Protein AF-V8CB31-F1 (afdb_monomer_lite)

pLDDT: mean 90.07, std 14.01, range [31.39, 98.81]

Radius of gyration: 43.77 Å; chains: 1; bounding box: 128×61×122 Å

InterPro domains:
  IPR011990 Tetratricopeptide-like helical domain superfamily [G3DSA:1.25.40.10] (58-153)
  IPR011990 Tetratricopeptide-like helical domain superfamily [SSF48452] (71-135)
  IPR019734 Tetratricopeptide repeat [PS50005] (73-106)

Organism: NCBI:txid1073376

Sequence (398 aa):
MYCEKCGHEMKNGRCPNCGFPVGEPQWEEQKSKKKSGKKIGIIILSVVIVLIFAAAILAAIFWLKKENTQKKFDTHIEKGQKYLEEMDYEKAADNYLAAIDIDPKAEDPYMKLADLYLEIDQPENAAIVLKKGVKNTGSRAMKNRYDLYTYVDQNLIPEEGQCEEGEYECDYYEGTGYWASVSLESNHSQKGVMNWKIMDFDGDGEEELLVIYLNNKEEQDGGPYQNGIYLRMYESEKNEIVLKDEYKALYPVIGAGDEEDDGIFLKKHGGNIYLCGSSYAIADIYADGATISSFILTYEEGAFVQQAGTEEPISGSEFYWYSGYWDMAMMMDELDMTEDAAQVRRDHMPRFQSWDEADEMLVRITGENKGYKELLYEETGEIKYLGHVEVLVQLSGF

Foldseek 3Di:
DADPPPRHDDDAAADPPPRHGDDDDPPDPPPPPPPDPVVVVVVVVVVVVVVVVVVVVVVVVVVVVVVVLVVLLVVLCVQLVVCVVVVVLVSNLVSLVVSCVSPVQDLVSLCSNLVSCVVVVNLVSSLVSLVSSCVRHVDPLSLLSNCQSCVCVPPFCVVKNEFDFDKDWWAWDQDDDPRRFIFIHAGLPDWTFHFKDWQDQAPPPHIKIWTWTKDQAPDDDVDGGAIWIKIWIWHQDPSDTDTLEIDGAEPGDRTHAQKKWWFWFWFAAPNHIWIWIKIWHAHDQRDAKIKMWIFIWGQHPSYTDTQATDPDIDMDNAAPVPPRLQSLLVVCVRSVVNVQSVVCVVRVGSHGPCPDDGPGTAKIKIKHFDQADNVVCVVPVDSVNRGIMMMGIDGGDD

Secondary structure (DSSP, 8-state):
-B-TTT--B-SSSS-TTT------------------THHHHHHHHHHHHHHHHHHHHHHHHHHHHHHHHHHHHHHHHHHHHHHHHTT-HHHHHHHHHHHHHH-TT-SHHHHHHHHHHHHTT-HHHHHHHHHHHHHHH--HHHHHHHHHHHHIIIIIHHHH-BPPPEEEEEEEEE--GGG-SEEEPP--S--EEEEEEEE-SSSSSSPEEEEEEEEEEE--TTS--EEEEEEEEEEEETTEEEEEEEEEEEEEESSSSSEEEEEEEEEEETTEEEEEEEEEEEE-SSSSEEEEEEEEEEEETTEEEEEEE-SS-EEES--TT-TTHHHHHHHHHHTT-HHHHHHHHHH------S-SPPSEEEEEEEEEEES--HHHHHHH--GGGT-EEEEEEEE---

Structure (mmCIF, N/CA/C/O backbone):
data_AF-V8CB31-F1
#
_entry.id   AF-V8CB31-F1
#
loop_
_atom_site.group_PDB
_atom_site.id
_atom_site.type_symbol
_atom_site.label_atom_id
_atom_site.label_alt_id
_atom_site.label_comp_id
_atom_site.label_asym_id
_atom_site.label_entity_id
_atom_site.label_seq_id
_atom_site.pdbx_PDB_ins_code
_atom_site.Cartn_x
_atom_site.Cartn_y
_atom_site.Cartn_z
_atom_site.occupancy
_atom_site.B_iso_or_equiv
_atom_site.auth_seq_id
_atom_site.auth_comp_id
_atom_site.auth_asym_id
_atom_site.auth_atom_id
_atom_site.pdbx_PDB_model_num
ATOM 1 N N . MET A 1 1 ? -90.050 41.804 71.342 1.00 66.75 1 MET A N 1
ATOM 2 C CA . MET A 1 1 ? -89.573 40.489 70.844 1.00 66.75 1 MET A CA 1
ATOM 3 C C . MET A 1 1 ? -90.725 39.500 70.923 1.00 66.75 1 MET A C 1
ATOM 5 O O . MET A 1 1 ? -91.431 39.547 71.912 1.00 66.75 1 MET A O 1
ATOM 9 N N . TYR A 1 2 ? -90.974 38.652 69.928 1.00 73.88 2 TYR A N 1
ATOM 10 C CA . TYR A 1 2 ? -92.102 37.704 69.964 1.00 73.88 2 TYR A CA 1
ATOM 11 C C . TYR A 1 2 ? -91.628 36.313 70.414 1.00 73.88 2 TYR A C 1
ATOM 13 O O . TYR A 1 2 ? -90.500 35.926 70.123 1.00 73.88 2 TYR A O 1
ATOM 21 N N . CYS A 1 3 ? -92.451 35.572 71.160 1.00 72.62 3 CYS A N 1
ATOM 22 C CA . CYS A 1 3 ? -92.122 34.220 71.617 1.00 72.62 3 CYS A CA 1
ATOM 23 C C . CYS A 1 3 ? -92.100 33.240 70.435 1.00 72.62 3 CYS A C 1
ATOM 25 O O . CYS A 1 3 ? -93.135 33.021 69.811 1.00 72.62 3 CYS A O 1
ATOM 27 N N . GLU A 1 4 ? -90.965 32.589 70.177 1.00 72.56 4 GLU A N 1
ATOM 28 C CA . GLU A 1 4 ? -90.800 31.656 69.046 1.00 72.56 4 GLU A CA 1
ATOM 29 C C . GLU A 1 4 ? -91.752 30.453 69.084 1.00 72.56 4 GLU A C 1
ATOM 31 O O . GLU A 1 4 ? -92.064 29.872 68.050 1.00 72.56 4 GLU A O 1
ATOM 36 N N . LYS A 1 5 ? -92.255 30.083 70.266 1.00 74.69 5 LYS A N 1
ATOM 37 C CA . LYS A 1 5 ? -93.136 28.921 70.417 1.00 74.69 5 LYS A CA 1
ATOM 38 C C . LYS A 1 5 ? -94.614 29.227 70.163 1.00 74.69 5 LYS A C 1
ATOM 40 O O . LYS A 1 5 ? -95.342 28.343 69.725 1.00 74.69 5 LYS A O 1
ATOM 45 N N . CYS A 1 6 ? -95.090 30.430 70.486 1.00 78.00 6 CYS A N 1
ATOM 46 C CA . CYS A 1 6 ? -96.527 30.744 70.429 1.00 78.00 6 CYS A CA 1
ATOM 47 C C . CYS A 1 6 ? -96.872 32.109 69.821 1.00 78.00 6 CYS A C 1
ATOM 49 O O . CYS A 1 6 ? -98.042 32.478 69.793 1.00 78.00 6 CYS A O 1
ATOM 51 N N . GLY A 1 7 ? -95.881 32.870 69.355 1.00 75.00 7 GLY A N 1
ATOM 52 C CA . GLY A 1 7 ? -96.079 34.136 68.647 1.00 75.00 7 GLY A CA 1
ATOM 53 C C . GLY A 1 7 ? -96.530 35.312 69.516 1.00 75.00 7 GLY A C 1
ATOM 54 O O . GLY A 1 7 ? -96.879 36.353 68.976 1.00 75.00 7 GLY A O 1
ATOM 55 N N . HIS A 1 8 ? -96.537 35.188 70.846 1.00 78.38 8 HIS A N 1
ATOM 56 C CA . HIS A 1 8 ? -96.961 36.274 71.737 1.00 78.38 8 HIS A CA 1
ATOM 57 C C . HIS A 1 8 ? -95.875 37.350 71.890 1.00 78.38 8 HIS A C 1
ATOM 59 O O . HIS A 1 8 ? -94.700 37.016 72.054 1.00 78.38 8 HIS A O 1
ATOM 65 N N . GLU A 1 9 ? -96.248 38.631 71.871 1.00 77.81 9 GLU A N 1
ATOM 66 C CA . GLU A 1 9 ? -95.295 39.736 72.013 1.00 77.81 9 GLU A CA 1
ATOM 67 C C . GLU A 1 9 ? -94.781 39.857 73.456 1.00 77.81 9 GLU A C 1
ATOM 69 O O . GLU A 1 9 ? -95.541 39.818 74.420 1.00 77.81 9 GLU A O 1
ATOM 74 N N . MET A 1 10 ? -93.467 39.996 73.613 1.00 68.69 10 MET A N 1
ATOM 75 C CA . MET A 1 10 ? -92.763 40.030 74.894 1.00 68.69 10 MET A CA 1
ATOM 76 C C . MET A 1 10 ? -91.820 41.232 74.993 1.00 68.69 10 MET A C 1
ATOM 78 O O . MET A 1 10 ? -91.209 41.661 74.005 1.00 68.69 10 MET A O 1
ATOM 82 N N . LYS A 1 11 ? -91.672 41.738 76.224 1.00 66.12 11 LYS A N 1
ATOM 83 C CA . LYS A 1 11 ? -90.848 42.908 76.579 1.00 66.12 11 LYS A CA 1
ATOM 84 C C . LYS A 1 11 ? -89.627 42.577 77.467 1.00 66.12 11 LYS A C 1
ATOM 86 O O . LYS A 1 11 ? -89.061 43.498 78.036 1.00 66.12 11 LYS A O 1
ATOM 91 N N . ASN A 1 12 ? -89.212 41.299 77.507 1.00 62.91 12 ASN A N 1
ATOM 92 C CA . ASN A 1 12 ? -88.067 40.670 78.216 1.00 62.91 12 ASN A CA 1
ATOM 93 C C . ASN A 1 12 ? -88.474 39.793 79.420 1.00 62.91 12 ASN A C 1
ATOM 95 O O . ASN A 1 12 ? -89.362 40.150 80.189 1.00 62.91 12 ASN A O 1
ATOM 99 N N . GLY A 1 13 ? -87.820 38.631 79.567 1.00 72.38 13 GLY A N 1
ATOM 100 C CA . GLY A 1 13 ? -88.121 37.600 80.574 1.00 72.38 13 GLY A CA 1
ATOM 101 C C . GLY A 1 13 ? -88.860 36.367 80.020 1.00 72.38 13 GLY A C 1
ATOM 102 O O . GLY A 1 13 ? -89.006 36.207 78.809 1.00 72.38 13 GLY A O 1
ATOM 103 N N . ARG A 1 14 ? -89.313 35.467 80.911 1.00 72.75 14 ARG A N 1
ATOM 104 C CA . ARG A 1 14 ? -90.116 34.273 80.558 1.00 72.75 14 ARG A CA 1
ATOM 105 C C . ARG A 1 14 ? -91.436 34.667 79.896 1.00 72.75 14 ARG A C 1
ATOM 107 O O . ARG A 1 14 ? -92.111 35.569 80.381 1.00 72.75 14 ARG A O 1
ATOM 114 N N . CYS A 1 15 ? -91.848 33.931 78.862 1.00 73.88 15 CYS A N 1
ATOM 115 C CA . CYS A 1 15 ? -93.146 34.129 78.225 1.00 73.88 15 CYS A CA 1
ATOM 116 C C . CYS A 1 15 ? -94.287 33.923 79.231 1.00 73.88 15 CYS A C 1
ATOM 118 O O . CYS A 1 15 ? -94.441 32.801 79.715 1.00 73.88 15 CYS A O 1
ATOM 120 N N . PRO A 1 16 ? -95.119 34.941 79.525 1.00 70.62 16 PRO A N 1
ATOM 121 C CA . PRO A 1 16 ? -96.182 34.819 80.522 1.00 70.62 16 PRO A CA 1
ATOM 122 C C . PRO A 1 16 ? -97.301 33.865 80.085 1.00 70.62 16 PRO A C 1
ATOM 124 O O . PRO A 1 16 ? -97.995 33.320 80.932 1.00 70.62 16 PRO A O 1
ATOM 127 N N . ASN A 1 17 ? -97.458 33.625 78.779 1.00 75.81 17 ASN A N 1
ATOM 128 C CA . ASN A 1 17 ? -98.519 32.760 78.267 1.00 75.81 17 ASN A CA 1
ATOM 129 C C . ASN A 1 17 ? -98.136 31.267 78.262 1.00 75.81 17 ASN A C 1
ATOM 131 O O . ASN A 1 17 ? -98.957 30.414 78.571 1.00 75.81 17 ASN A O 1
ATOM 135 N N . CYS A 1 18 ? -96.889 30.925 77.912 1.00 76.50 18 CYS A N 1
ATOM 136 C CA . CYS A 1 18 ? -96.461 29.521 77.783 1.00 76.50 18 CYS A CA 1
ATOM 137 C C . CYS A 1 18 ? -95.273 29.125 78.673 1.00 76.50 18 CYS A C 1
ATOM 139 O O . CYS A 1 18 ? -94.804 27.989 78.613 1.00 76.50 18 CYS A O 1
ATOM 141 N N . GLY A 1 19 ? -94.760 30.054 79.480 1.00 67.50 19 GLY A N 1
ATOM 142 C CA . GLY A 1 19 ? -93.671 29.822 80.427 1.00 67.50 19 GLY A CA 1
ATOM 143 C C . GLY A 1 19 ? -92.280 29.668 79.807 1.00 67.50 19 GLY A C 1
ATOM 144 O O . GLY A 1 19 ? -91.350 29.333 80.539 1.00 67.50 19 GLY A O 1
ATOM 145 N N . PHE A 1 20 ? -92.112 29.899 78.498 1.00 67.12 20 PHE A N 1
ATOM 146 C CA . PHE A 1 20 ? -90.842 29.700 77.786 1.00 67.12 20 PHE A CA 1
ATOM 147 C C . PHE A 1 20 ? -89.781 30.745 78.202 1.00 67.12 20 PHE A C 1
ATOM 149 O O . PHE A 1 20 ? -90.022 31.941 78.010 1.00 67.12 20 PHE A O 1
ATOM 156 N N . PRO A 1 21 ? -88.646 30.353 78.818 1.00 59.28 21 PRO A N 1
ATOM 157 C CA . PRO A 1 21 ? -87.614 31.286 79.274 1.00 59.28 21 PRO A CA 1
ATOM 158 C C . PRO A 1 21 ? -86.791 31.876 78.135 1.00 59.28 21 PRO A C 1
ATOM 160 O O . PRO A 1 21 ? -86.388 31.172 77.219 1.00 59.28 21 PRO A O 1
ATOM 163 N N . VAL A 1 22 ? -86.511 33.174 78.242 1.00 57.19 22 VAL A N 1
ATOM 164 C CA . VAL A 1 22 ? -85.538 33.889 77.412 1.00 57.19 22 VAL A CA 1
ATOM 165 C C . VAL A 1 22 ? -84.275 34.046 78.254 1.00 57.19 22 VAL A C 1
ATOM 167 O O . VAL A 1 22 ? -84.299 34.785 79.236 1.00 57.19 22 VAL A O 1
ATOM 170 N N . GLY A 1 23 ? -83.204 33.328 77.920 1.00 52.59 23 GLY A N 1
ATOM 171 C CA . GLY A 1 23 ? -81.943 33.403 78.657 1.00 52.59 23 GLY A CA 1
ATOM 172 C C . GLY A 1 23 ? -80.849 32.514 78.067 1.00 52.59 23 GLY A C 1
ATOM 173 O O . GLY A 1 23 ? -80.992 31.300 78.092 1.00 52.59 23 GLY A O 1
ATOM 174 N N . GLU A 1 24 ? -79.828 33.198 77.544 1.00 37.66 24 GLU A N 1
ATOM 175 C CA . GLU A 1 24 ? -78.408 32.887 77.280 1.00 37.66 24 GLU A CA 1
ATOM 176 C C . GLU A 1 24 ? -77.939 31.494 76.796 1.00 37.66 24 GLU A C 1
ATOM 178 O O . GLU A 1 24 ? -78.396 30.454 77.267 1.00 37.66 24 GLU A O 1
ATOM 183 N N . PRO A 1 25 ? -76.955 31.453 75.867 1.00 38.16 25 PRO A N 1
ATOM 184 C CA . PRO A 1 25 ? -76.508 30.217 75.246 1.00 38.16 25 PRO A CA 1
ATOM 185 C C . PRO A 1 25 ? -75.684 29.388 76.233 1.00 38.16 25 PRO A C 1
ATOM 187 O O . PRO A 1 25 ? -74.545 29.724 76.560 1.00 38.16 25 PRO A O 1
ATOM 190 N N . GLN A 1 26 ? -76.243 28.257 76.655 1.00 35.06 26 GLN A N 1
ATOM 191 C CA . GLN A 1 26 ? -75.472 27.186 77.266 1.00 35.06 26 GLN A CA 1
ATOM 192 C C . GLN A 1 26 ? -74.637 26.508 76.177 1.00 35.06 26 GLN A C 1
ATOM 194 O O . GLN A 1 26 ? -75.146 25.731 75.369 1.00 35.06 26 GLN A O 1
ATOM 199 N N . TRP A 1 27 ? -73.338 26.803 76.159 1.00 31.39 27 TRP A N 1
ATOM 200 C CA . TRP A 1 27 ? -72.351 25.940 75.519 1.00 31.39 27 TRP A CA 1
ATOM 201 C C . TRP A 1 27 ? -72.204 24.673 76.368 1.00 31.39 27 TRP A C 1
ATOM 203 O O . TRP A 1 27 ? -71.254 24.519 77.130 1.00 31.39 27 TRP A O 1
ATOM 213 N N . GLU A 1 28 ? -73.171 23.766 76.255 1.00 32.56 28 GLU A N 1
ATOM 214 C CA . GLU A 1 28 ? -72.924 22.360 76.545 1.00 32.56 28 GLU A CA 1
ATOM 215 C C . GLU A 1 28 ? -72.192 21.770 75.340 1.00 32.56 28 GLU A C 1
ATOM 217 O O . GLU A 1 28 ? -72.703 21.765 74.217 1.00 32.56 28 GLU A O 1
ATOM 222 N N . GLU A 1 29 ? -70.971 21.285 75.570 1.00 33.59 29 GLU A N 1
ATOM 223 C CA . GLU A 1 29 ? -70.237 20.453 74.623 1.00 33.59 29 GLU A CA 1
ATOM 224 C C . GLU A 1 29 ? -71.088 19.236 74.237 1.00 33.59 29 GLU A C 1
ATOM 226 O O . GLU A 1 29 ? -71.023 18.161 74.841 1.00 33.59 29 GLU A O 1
ATOM 231 N N . GLN A 1 30 ? -71.852 19.362 73.155 1.00 36.47 30 GLN A N 1
ATOM 232 C CA . GLN A 1 30 ? -72.304 18.202 72.417 1.00 36.47 30 GLN A CA 1
ATOM 233 C C . GLN A 1 30 ? -71.074 17.557 71.782 1.00 36.47 30 GLN A C 1
ATOM 235 O O . GLN A 1 30 ? -70.630 17.915 70.688 1.00 36.47 30 GLN A O 1
ATOM 240 N N . LYS A 1 31 ? -70.543 16.542 72.473 1.00 34.84 31 LYS A N 1
ATOM 241 C CA . LYS A 1 31 ? -69.763 15.457 71.876 1.00 34.84 31 LYS A CA 1
ATOM 242 C C . LYS A 1 31 ? -70.596 14.820 70.763 1.00 34.84 31 LYS A C 1
ATOM 244 O O . LYS A 1 31 ? -71.214 13.771 70.944 1.00 34.84 31 LYS A O 1
ATOM 249 N N . SER A 1 32 ? -70.585 15.427 69.580 1.00 37.16 32 SER A N 1
ATOM 250 C CA . SER A 1 32 ? -70.894 14.697 68.364 1.00 37.16 32 SER A CA 1
ATOM 251 C C . SER A 1 32 ? -69.827 13.614 68.246 1.00 37.16 32 SER A C 1
ATOM 253 O O . SER A 1 32 ? -68.619 13.869 68.235 1.00 37.16 32 SER A O 1
ATOM 255 N N . LYS A 1 33 ? -70.269 12.357 68.257 1.00 35.97 33 LYS A N 1
ATOM 256 C CA . LYS A 1 33 ? -69.420 11.217 67.934 1.00 35.97 33 LYS A CA 1
ATOM 257 C C . LYS A 1 33 ? -68.909 11.420 66.506 1.00 35.97 33 LYS A C 1
ATOM 259 O O . LYS A 1 33 ? -69.520 10.935 65.557 1.00 35.97 33 LYS A O 1
ATOM 264 N N . LYS A 1 34 ? -67.760 12.084 66.342 1.00 35.44 34 LYS A N 1
ATOM 265 C CA . LYS A 1 34 ? -66.897 11.879 65.179 1.00 35.44 34 LYS A CA 1
ATOM 266 C C . LYS A 1 34 ? -66.577 10.387 65.188 1.00 35.44 34 LYS A C 1
ATOM 268 O O . LYS A 1 34 ? -65.725 9.936 65.956 1.00 35.44 34 LYS A O 1
ATOM 273 N N . LYS A 1 35 ? -67.289 9.595 64.376 1.00 38.56 35 LYS A N 1
ATOM 274 C CA . LYS A 1 35 ? -66.792 8.273 63.987 1.00 38.56 35 LYS A CA 1
ATOM 275 C C . LYS A 1 35 ? -65.379 8.517 63.478 1.00 38.56 35 LYS A C 1
ATOM 277 O O . LYS A 1 35 ? -65.149 9.350 62.604 1.00 38.56 35 LYS A O 1
ATOM 282 N N . SER A 1 36 ? -64.431 7.889 64.150 1.00 40.00 36 SER A N 1
ATOM 283 C CA . SER A 1 36 ? -63.016 8.162 64.023 1.00 40.00 36 SER A CA 1
ATOM 284 C C . SER A 1 36 ? -62.534 7.869 62.602 1.00 40.00 36 SER A C 1
ATOM 286 O O . SER A 1 36 ? -62.132 6.756 62.278 1.00 40.00 36 SER A O 1
ATOM 288 N N . GLY A 1 37 ? -62.456 8.913 61.773 1.00 43.94 37 GLY A N 1
ATOM 289 C CA . GLY A 1 37 ? -61.650 8.904 60.548 1.00 43.94 37 GLY A CA 1
ATOM 290 C C . GLY A 1 37 ? -60.172 8.573 60.815 1.00 43.94 37 GLY A C 1
ATOM 291 O O . GLY A 1 37 ? -59.452 8.232 59.886 1.00 43.94 37 GLY A O 1
ATOM 292 N N . LYS A 1 38 ? -59.732 8.565 62.090 1.00 50.84 38 LYS A N 1
ATOM 293 C CA . LYS A 1 38 ? -58.447 7.989 62.517 1.00 50.84 38 LYS A CA 1
ATOM 294 C C . LYS A 1 38 ? -58.273 6.539 62.049 1.00 50.84 38 LYS A C 1
ATOM 296 O O . LYS A 1 38 ? -57.165 6.195 61.678 1.00 50.84 38 LYS A O 1
ATOM 301 N N . LYS A 1 39 ? -59.320 5.699 61.997 1.00 52.41 39 LYS A N 1
ATOM 302 C CA . LYS A 1 39 ? -59.156 4.308 61.524 1.00 52.41 39 LYS A CA 1
ATOM 303 C C . LYS A 1 39 ? -58.905 4.223 60.013 1.00 52.41 39 LYS A C 1
ATOM 305 O O . LYS A 1 39 ? -58.051 3.453 59.606 1.00 52.41 39 LYS A O 1
ATOM 310 N N . ILE A 1 40 ? -59.573 5.044 59.198 1.00 56.47 40 ILE A N 1
ATOM 311 C CA . ILE A 1 40 ? -59.380 5.057 57.734 1.00 56.47 40 ILE A CA 1
ATOM 312 C C . ILE A 1 40 ? -58.037 5.710 57.367 1.00 56.47 40 ILE A C 1
ATOM 314 O O . ILE A 1 40 ? -57.316 5.173 56.537 1.00 56.47 40 ILE A O 1
ATOM 318 N N . GLY A 1 41 ? -57.646 6.799 58.042 1.00 57.50 41 GLY A N 1
ATOM 319 C CA . GLY A 1 41 ? -56.332 7.428 57.852 1.00 57.50 41 GLY A CA 1
ATOM 320 C C . GLY A 1 41 ? -55.156 6.537 58.271 1.00 57.50 41 GLY A C 1
ATOM 321 O O . GLY A 1 41 ? -54.145 6.515 57.580 1.00 57.50 41 GLY A O 1
ATOM 322 N N . ILE A 1 42 ? -55.299 5.748 59.346 1.00 68.69 42 ILE A N 1
ATOM 323 C CA . ILE A 1 42 ? -54.290 4.754 59.760 1.00 68.69 42 ILE A CA 1
ATOM 324 C C . ILE A 1 42 ? -54.213 3.595 58.754 1.00 68.69 42 ILE A C 1
ATOM 326 O O . ILE A 1 42 ? -53.113 3.157 58.436 1.00 68.69 42 ILE A O 1
ATOM 330 N N . ILE A 1 43 ? -55.349 3.135 58.209 1.00 73.19 43 ILE A N 1
ATOM 331 C CA . ILE A 1 43 ? -55.367 2.094 57.168 1.00 73.19 43 ILE A CA 1
ATOM 332 C C . ILE A 1 43 ? -54.688 2.605 55.887 1.00 73.19 43 ILE A C 1
ATOM 334 O O . ILE A 1 43 ? -53.797 1.935 55.376 1.00 73.19 43 ILE A O 1
ATOM 338 N N . ILE A 1 44 ? -55.017 3.812 55.416 1.00 77.38 44 ILE A N 1
ATOM 339 C CA . ILE A 1 44 ? -54.378 4.416 54.233 1.00 77.38 44 ILE A CA 1
ATOM 340 C C . ILE A 1 44 ? -52.872 4.608 54.460 1.00 77.38 44 ILE A C 1
ATOM 342 O O . ILE A 1 44 ? -52.079 4.222 53.608 1.00 77.38 44 ILE A O 1
ATOM 346 N N . LEU A 1 45 ? -52.458 5.122 55.624 1.00 80.06 45 LEU A N 1
ATOM 347 C CA . LEU A 1 45 ? -51.042 5.285 55.964 1.00 80.06 45 LEU A CA 1
ATOM 348 C C . LEU A 1 45 ? -50.304 3.937 56.006 1.00 80.06 45 LEU A C 1
ATOM 350 O O . LEU A 1 45 ? -49.203 3.829 55.478 1.00 80.06 45 LEU A O 1
ATOM 354 N N . SER A 1 46 ? -50.920 2.897 56.576 1.00 78.75 46 SER A N 1
ATOM 355 C CA . SER A 1 46 ? -50.334 1.551 56.610 1.00 78.75 46 SER A CA 1
ATOM 356 C C . SER A 1 46 ? -50.189 0.936 55.215 1.00 78.75 46 SER A C 1
ATOM 358 O O . SER A 1 46 ? -49.163 0.327 54.927 1.00 78.75 46 SER A O 1
ATOM 360 N N . VAL A 1 47 ? -51.157 1.160 54.320 1.00 84.94 47 VAL A N 1
ATOM 361 C CA . VAL A 1 47 ? -51.089 0.712 52.920 1.00 84.94 47 VAL A CA 1
ATOM 362 C C . VAL A 1 47 ? -49.989 1.459 52.164 1.00 84.94 47 VAL A C 1
ATOM 364 O O . VAL A 1 47 ? -49.204 0.830 51.462 1.00 84.94 47 VAL A O 1
ATOM 367 N N . VAL A 1 48 ? -49.869 2.777 52.351 1.00 86.38 48 VAL A N 1
ATOM 368 C CA . VAL A 1 48 ? -48.798 3.584 51.739 1.00 86.38 48 VAL A CA 1
ATOM 369 C C . VAL A 1 48 ? -47.417 3.125 52.215 1.00 86.38 48 VAL A C 1
ATOM 371 O O . VAL A 1 48 ? -46.517 2.962 51.398 1.00 86.38 48 VAL A O 1
ATOM 374 N N . ILE A 1 49 ? -47.252 2.846 53.511 1.00 88.00 49 ILE A N 1
ATOM 375 C CA . ILE A 1 49 ? -45.993 2.328 54.065 1.00 88.00 49 ILE A CA 1
ATOM 376 C C . ILE A 1 49 ? -45.641 0.968 53.446 1.00 88.00 49 ILE A C 1
ATOM 378 O O . ILE A 1 49 ? -44.509 0.774 53.010 1.00 88.00 49 ILE A O 1
ATOM 382 N N . VAL A 1 50 ? -46.603 0.044 53.347 1.00 89.44 50 VAL A N 1
ATOM 383 C CA . VAL A 1 50 ? -46.387 -1.268 52.711 1.00 89.44 50 VAL A CA 1
ATOM 384 C C . VAL A 1 50 ? -45.997 -1.120 51.237 1.00 89.44 50 VAL A C 1
ATOM 386 O O . VAL A 1 50 ? -45.094 -1.817 50.783 1.00 89.44 50 VAL A O 1
ATOM 389 N N . LEU A 1 51 ? -46.612 -0.190 50.500 1.00 90.06 51 LEU A N 1
ATOM 390 C CA . LEU A 1 51 ? -46.258 0.084 49.103 1.00 90.06 51 LEU A CA 1
ATOM 391 C C . LEU A 1 51 ? -44.841 0.659 48.959 1.00 90.06 51 LEU A C 1
ATOM 393 O O . LEU A 1 51 ? -44.116 0.249 48.056 1.00 90.06 51 LEU A O 1
ATOM 397 N N . ILE A 1 52 ? -44.419 1.549 49.863 1.00 92.12 52 ILE A N 1
ATOM 398 C CA . ILE A 1 52 ? -43.047 2.085 49.886 1.00 92.12 52 ILE A CA 1
ATOM 399 C C . ILE A 1 52 ? -42.038 0.966 50.170 1.00 92.12 52 ILE A C 1
ATOM 401 O O . ILE A 1 52 ? -41.036 0.856 49.466 1.00 92.12 52 ILE A O 1
ATOM 405 N N . PHE A 1 53 ? -42.311 0.100 51.152 1.00 91.50 53 PHE A N 1
ATOM 406 C CA . PHE A 1 53 ? -41.448 -1.049 51.439 1.00 91.50 53 PHE A CA 1
ATOM 407 C C . PHE A 1 53 ? -41.391 -2.036 50.269 1.00 91.50 53 PHE A C 1
ATOM 409 O O . PHE A 1 53 ? -40.309 -2.503 49.923 1.00 91.50 53 PHE A O 1
ATOM 416 N N . ALA A 1 54 ? -42.520 -2.316 49.614 1.00 89.56 54 ALA A N 1
ATOM 417 C CA . ALA A 1 54 ? -42.554 -3.175 48.433 1.00 89.56 54 ALA A CA 1
ATOM 418 C C . ALA A 1 54 ? -41.735 -2.581 47.272 1.00 89.56 54 ALA A C 1
ATOM 420 O O . ALA A 1 54 ? -40.949 -3.294 46.650 1.00 89.56 54 ALA A O 1
ATOM 421 N N . ALA A 1 55 ? -41.853 -1.273 47.019 1.00 90.69 55 ALA A N 1
ATOM 422 C CA . ALA A 1 55 ? -41.057 -0.575 46.011 1.00 90.69 55 ALA A CA 1
ATOM 423 C C . ALA A 1 55 ? -39.553 -0.595 46.338 1.00 90.69 55 ALA A C 1
ATOM 425 O O . ALA A 1 55 ? -38.740 -0.837 45.449 1.00 90.69 55 ALA A O 1
ATOM 426 N N . ALA A 1 56 ? -39.178 -0.412 47.609 1.00 91.44 56 ALA A N 1
ATOM 427 C CA . ALA A 1 56 ? -37.787 -0.490 48.054 1.00 91.44 56 ALA A CA 1
ATOM 428 C C . ALA A 1 56 ? -37.195 -1.901 47.882 1.00 91.44 56 ALA A C 1
ATOM 430 O O . ALA A 1 56 ? -36.060 -2.038 47.431 1.00 91.44 56 ALA A O 1
ATOM 431 N N . ILE A 1 57 ? -37.970 -2.953 48.176 1.00 91.31 57 ILE A N 1
ATOM 432 C CA . ILE A 1 57 ? -37.557 -4.349 47.955 1.00 91.31 57 ILE A CA 1
ATOM 433 C C . ILE A 1 57 ? -37.367 -4.623 46.458 1.00 91.31 57 ILE A C 1
ATOM 435 O O . ILE A 1 57 ? -36.355 -5.202 46.068 1.00 91.31 57 ILE A O 1
ATOM 439 N N . LEU A 1 58 ? -38.298 -4.181 45.607 1.00 91.12 58 LEU A N 1
ATOM 440 C CA . LEU A 1 58 ? -38.180 -4.338 44.153 1.00 91.12 58 LEU A CA 1
ATOM 441 C C . LEU A 1 58 ? -36.966 -3.588 43.592 1.00 91.12 58 LEU A C 1
ATOM 443 O O . LEU A 1 58 ? -36.242 -4.142 42.766 1.00 91.12 58 LEU A O 1
ATOM 447 N N . ALA A 1 59 ? -36.704 -2.370 44.074 1.00 88.62 59 ALA A N 1
ATOM 448 C CA . ALA A 1 59 ? -35.513 -1.607 43.716 1.00 88.62 59 ALA A CA 1
ATOM 449 C C . ALA A 1 59 ? -34.225 -2.321 44.155 1.00 88.62 59 ALA A C 1
ATOM 451 O O . ALA A 1 59 ? -33.289 -2.411 43.366 1.00 88.62 59 ALA A O 1
ATOM 452 N N . ALA A 1 60 ? -34.188 -2.893 45.364 1.00 88.31 60 ALA A N 1
ATOM 453 C CA . ALA A 1 60 ? -33.043 -3.663 45.849 1.00 88.31 60 ALA A CA 1
ATOM 454 C C . ALA A 1 60 ? -32.804 -4.937 45.020 1.00 88.31 60 ALA A C 1
ATOM 456 O O . ALA A 1 60 ? -31.668 -5.221 44.652 1.00 88.31 60 ALA A O 1
ATOM 457 N N . ILE A 1 61 ? -33.860 -5.677 44.662 1.00 90.62 61 ILE A N 1
ATOM 458 C CA . ILE A 1 61 ? -33.760 -6.865 43.795 1.00 90.62 61 ILE A CA 1
ATOM 459 C C . ILE A 1 61 ? -33.264 -6.476 42.398 1.00 90.62 61 ILE A C 1
ATOM 461 O O . ILE A 1 61 ? -32.388 -7.141 41.847 1.00 90.62 61 ILE A O 1
ATOM 465 N N . PHE A 1 62 ? -33.804 -5.398 41.825 1.00 91.19 62 PHE A N 1
ATOM 466 C CA . PHE A 1 62 ? -33.356 -4.875 40.537 1.00 91.19 62 PHE A CA 1
ATOM 467 C C . PHE A 1 62 ? -31.881 -4.462 40.584 1.00 91.19 62 PHE A C 1
ATOM 469 O O . PHE A 1 62 ? -31.120 -4.809 39.684 1.00 91.19 62 PHE A O 1
ATOM 476 N N . TRP A 1 63 ? -31.464 -3.784 41.655 1.00 89.94 63 TRP A N 1
ATOM 477 C CA . TRP A 1 63 ? -30.084 -3.355 41.855 1.00 89.94 63 TRP A CA 1
ATOM 478 C C . TRP A 1 63 ? -29.128 -4.542 42.010 1.00 89.94 63 TRP A C 1
ATOM 480 O O . TRP A 1 63 ? -28.133 -4.597 41.299 1.00 89.94 63 TRP A O 1
ATOM 490 N N . LEU A 1 64 ? -29.475 -5.548 42.820 1.00 87.38 64 LEU A N 1
ATOM 491 C CA . LEU A 1 64 ? -28.695 -6.787 42.955 1.00 87.38 64 LEU A CA 1
ATOM 492 C C . LEU A 1 64 ? -28.590 -7.554 41.631 1.00 87.38 64 LEU A C 1
ATOM 494 O O . LEU A 1 64 ? -27.529 -8.075 41.290 1.00 87.38 64 LEU A O 1
ATOM 498 N N . LYS A 1 65 ? -29.681 -7.620 40.856 1.00 88.62 65 LYS A N 1
ATOM 499 C CA . LYS A 1 65 ? -29.664 -8.238 39.524 1.00 88.62 65 LYS A CA 1
ATOM 500 C C . LYS A 1 65 ? -28.745 -7.467 38.575 1.00 88.62 65 LYS A C 1
ATOM 502 O O . LYS A 1 65 ? -27.976 -8.097 37.851 1.00 88.62 65 LYS A O 1
ATOM 507 N N . LYS A 1 66 ? -28.803 -6.132 38.593 1.00 87.62 66 LYS A N 1
ATOM 508 C CA . LYS A 1 66 ? -27.923 -5.263 37.802 1.00 87.62 66 LYS A CA 1
ATOM 509 C C . LYS A 1 66 ? -26.457 -5.446 38.203 1.00 87.62 66 LYS A C 1
ATOM 511 O O . LYS A 1 66 ? -25.636 -5.680 37.330 1.00 87.62 66 LYS A O 1
ATOM 516 N N . GLU A 1 67 ? -26.147 -5.431 39.498 1.00 89.06 67 GLU A N 1
ATOM 517 C CA . GLU A 1 67 ? -24.792 -5.641 40.025 1.00 89.06 67 GLU A CA 1
ATOM 518 C C . GLU A 1 67 ? -24.233 -7.009 39.612 1.00 89.06 67 GLU A C 1
ATOM 520 O O . GLU A 1 67 ? -23.106 -7.109 39.140 1.00 89.06 67 GLU A O 1
ATOM 525 N N . ASN A 1 68 ? -25.034 -8.071 39.726 1.00 89.00 68 ASN A N 1
ATOM 526 C CA . ASN A 1 68 ? -24.616 -9.408 39.307 1.00 89.00 68 ASN A CA 1
ATOM 527 C C . ASN A 1 68 ? -24.419 -9.517 37.785 1.00 89.00 68 ASN A C 1
ATOM 529 O O . ASN A 1 68 ? -23.579 -10.282 37.326 1.00 89.00 68 ASN A O 1
ATOM 533 N N . THR A 1 69 ? -25.195 -8.765 37.000 1.00 91.12 69 THR A N 1
ATOM 534 C CA . THR A 1 69 ? -25.039 -8.705 35.538 1.00 91.12 69 THR A CA 1
ATOM 535 C C . THR A 1 69 ? -23.744 -7.983 35.171 1.00 91.12 69 THR A C 1
ATOM 537 O O . THR A 1 69 ? -22.973 -8.513 34.379 1.00 91.12 69 THR A O 1
ATOM 540 N N . GLN A 1 70 ? -23.457 -6.853 35.828 1.00 91.94 70 GLN A N 1
ATOM 541 C CA . GLN A 1 70 ? -22.209 -6.110 35.644 1.00 91.94 70 GLN A CA 1
ATOM 542 C C . GLN A 1 70 ? -20.989 -6.963 36.006 1.00 91.94 70 GLN A C 1
ATOM 544 O O . GLN A 1 70 ? -20.087 -7.104 35.197 1.00 91.94 70 GLN A O 1
ATOM 549 N N . LYS A 1 71 ? -21.002 -7.648 37.158 1.00 94.38 71 LYS A N 1
ATOM 550 C CA . LYS A 1 71 ? -19.888 -8.533 37.550 1.00 94.38 71 LYS A CA 1
ATOM 551 C C . LYS A 1 71 ? -19.603 -9.626 36.522 1.00 94.38 71 LYS A C 1
ATOM 553 O O . LYS A 1 71 ? -18.448 -9.985 36.316 1.00 94.38 71 LYS A O 1
ATOM 558 N N . LYS A 1 72 ? -20.644 -10.185 35.894 1.00 95.31 72 LYS A N 1
ATOM 559 C CA . LYS A 1 72 ? -20.475 -11.179 34.825 1.00 95.31 72 LYS A CA 1
ATOM 560 C C . LYS A 1 72 ? -19.873 -10.563 33.568 1.00 95.31 72 LYS A C 1
ATOM 562 O O . LYS A 1 72 ? -18.991 -11.186 32.992 1.00 95.31 72 LYS A O 1
ATOM 567 N N . PHE A 1 73 ? -20.340 -9.378 33.177 1.00 97.31 73 PHE A N 1
ATOM 568 C CA . PHE A 1 73 ? -19.761 -8.613 32.076 1.00 97.31 73 PHE A CA 1
ATOM 569 C C . PHE A 1 73 ? -18.263 -8.378 32.315 1.00 97.31 73 PHE A C 1
ATOM 571 O O . PHE A 1 73 ? -17.447 -8.820 31.512 1.00 97.31 73 PHE A O 1
ATOM 578 N N . ASP A 1 74 ? -17.908 -7.814 33.473 1.00 96.88 74 ASP A N 1
ATOM 579 C CA . ASP A 1 74 ? -16.518 -7.511 33.838 1.00 96.88 74 ASP A CA 1
ATOM 580 C C . ASP A 1 74 ? -15.653 -8.785 33.834 1.00 96.88 74 ASP A C 1
ATOM 582 O O . ASP A 1 74 ? -14.564 -8.804 33.270 1.00 96.88 74 ASP A O 1
ATOM 586 N N . THR A 1 75 ? -16.180 -9.898 34.366 1.00 97.88 75 THR A N 1
ATOM 587 C CA . THR A 1 75 ? -15.486 -11.202 34.356 1.00 97.88 75 THR A CA 1
ATOM 588 C C . THR A 1 75 ? -15.180 -11.687 32.938 1.00 97.88 75 THR A C 1
ATOM 590 O O . THR A 1 75 ? -14.137 -12.299 32.711 1.00 97.88 75 THR A O 1
ATOM 593 N N . HIS A 1 76 ? -16.099 -11.489 31.992 1.00 98.31 76 HIS A N 1
ATOM 594 C CA . HIS A 1 76 ? -15.870 -11.879 30.605 1.00 98.31 76 HIS A CA 1
ATOM 595 C C . HIS A 1 76 ? -14.829 -10.975 29.943 1.00 98.31 76 HIS A C 1
ATOM 597 O O . HIS A 1 76 ? -13.931 -11.497 29.294 1.00 98.31 76 HIS A O 1
ATOM 603 N N . ILE A 1 77 ? -14.862 -9.664 30.186 1.00 98.25 77 ILE A N 1
ATOM 604 C CA . ILE A 1 77 ? -13.830 -8.748 29.679 1.00 98.25 77 ILE A CA 1
ATOM 605 C C . ILE A 1 77 ? -12.438 -9.117 30.209 1.00 98.25 77 ILE A C 1
ATOM 607 O O . ILE A 1 77 ? -11.506 -9.267 29.420 1.00 98.25 77 ILE A O 1
ATOM 611 N N . GLU A 1 78 ? -12.306 -9.352 31.517 1.00 98.00 78 GLU A N 1
ATOM 612 C CA . GLU A 1 78 ? -11.040 -9.760 32.144 1.00 98.00 78 GLU A CA 1
ATOM 613 C C . GLU A 1 78 ? -10.516 -11.088 31.584 1.00 98.00 78 GLU A C 1
ATOM 615 O O . GLU A 1 78 ? -9.324 -11.231 31.318 1.00 98.00 78 GLU A O 1
ATOM 620 N N . LYS A 1 79 ? -11.399 -12.074 31.378 1.00 98.19 79 LYS A N 1
ATOM 621 C CA . LYS A 1 79 ? -11.013 -13.352 30.768 1.00 98.19 79 LYS A CA 1
ATOM 622 C C . LYS A 1 79 ? -10.616 -13.201 29.310 1.00 98.19 79 LYS A C 1
ATOM 624 O O . LYS A 1 79 ? -9.654 -13.842 28.909 1.00 98.19 79 LYS A O 1
ATOM 629 N N . GLY A 1 80 ? -11.343 -12.389 28.543 1.00 97.69 80 GLY A N 1
ATOM 630 C CA . GLY A 1 80 ? -11.012 -12.100 27.152 1.00 97.69 80 GLY A CA 1
ATOM 631 C C . GLY A 1 80 ? -9.602 -11.535 27.041 1.00 97.69 80 GLY A C 1
ATOM 632 O O . GLY A 1 80 ? -8.770 -12.102 26.343 1.00 97.69 80 GLY A O 1
ATOM 633 N N . GLN A 1 81 ? -9.303 -10.514 27.850 1.00 97.75 81 GLN A N 1
ATOM 634 C CA . GLN A 1 81 ? -7.970 -9.914 27.924 1.00 97.75 81 GLN A CA 1
ATOM 635 C C . GLN A 1 81 ? -6.896 -10.924 28.337 1.00 97.75 81 GLN A C 1
ATOM 637 O O . GLN A 1 81 ? -5.845 -11.002 27.713 1.00 97.75 81 GLN A O 1
ATOM 642 N N . LYS A 1 82 ? -7.171 -11.735 29.362 1.00 98.25 82 LYS A N 1
ATOM 643 C CA . LYS A 1 82 ? -6.234 -12.764 29.810 1.00 98.25 82 LYS A CA 1
ATOM 644 C C . LYS A 1 82 ? -5.931 -13.785 28.708 1.00 98.25 82 LYS A C 1
ATOM 646 O O . LYS A 1 82 ? -4.786 -14.186 28.553 1.00 98.25 82 LYS A O 1
ATOM 651 N N . TYR A 1 83 ? -6.946 -14.237 27.975 1.00 98.25 83 TYR A N 1
ATOM 652 C CA . TYR A 1 83 ? -6.738 -15.190 26.887 1.00 98.25 83 TYR A CA 1
ATOM 653 C C . TYR A 1 83 ? -5.999 -14.563 25.707 1.00 98.25 83 TYR A C 1
ATOM 655 O O . TYR A 1 83 ? -5.182 -15.246 25.103 1.00 98.25 83 TYR A O 1
ATOM 663 N N . LEU A 1 84 ? -6.218 -13.274 25.436 1.00 96.69 84 LEU A N 1
ATOM 664 C CA . LEU A 1 84 ? -5.446 -12.529 24.444 1.00 96.69 84 LEU A CA 1
ATOM 665 C C . LEU A 1 84 ? -3.955 -12.491 24.821 1.00 96.69 84 LEU A C 1
ATOM 667 O O . LEU A 1 84 ? -3.110 -12.838 24.007 1.00 96.69 84 LEU A O 1
ATOM 671 N N . GLU A 1 85 ? -3.631 -12.199 26.087 1.00 96.06 85 GLU A N 1
ATOM 672 C CA . GLU A 1 85 ? -2.252 -12.254 26.610 1.00 96.06 85 GLU A CA 1
ATOM 673 C C . GLU A 1 85 ? -1.635 -13.666 26.545 1.00 96.06 85 GLU A C 1
ATOM 675 O O . GLU A 1 85 ? -0.422 -13.820 26.412 1.00 96.06 85 GLU A O 1
ATOM 680 N N . GLU A 1 86 ? -2.463 -14.710 26.642 1.00 97.31 86 GLU A N 1
ATOM 681 C CA . GLU A 1 86 ? -2.064 -16.114 26.480 1.00 97.31 86 GLU A CA 1
ATOM 682 C C . GLU A 1 86 ? -2.022 -16.561 24.999 1.00 97.31 86 GLU A C 1
ATOM 684 O O . GLU A 1 86 ? -1.714 -17.726 24.737 1.00 97.31 86 GLU A O 1
ATOM 689 N N . MET A 1 87 ? -2.308 -15.660 24.044 1.00 96.38 87 MET A N 1
ATOM 690 C CA . MET A 1 87 ? -2.451 -15.920 22.598 1.00 96.38 87 MET A CA 1
ATOM 691 C C . MET A 1 87 ? -3.516 -16.982 22.259 1.00 96.38 87 MET A C 1
ATOM 693 O O . MET A 1 87 ? -3.483 -17.629 21.213 1.00 96.38 87 MET A O 1
ATOM 697 N N . ASP A 1 88 ? -4.489 -17.181 23.150 1.00 97.88 88 ASP A N 1
ATOM 698 C CA . ASP A 1 88 ? -5.655 -18.041 22.941 1.00 97.88 88 ASP A CA 1
ATOM 699 C C . ASP A 1 88 ? -6.795 -17.210 22.330 1.00 97.88 88 ASP A C 1
ATOM 701 O O . ASP A 1 88 ? -7.798 -16.885 22.977 1.00 97.88 88 ASP A O 1
ATOM 705 N N . TYR A 1 89 ? -6.594 -16.811 21.070 1.00 97.19 89 TYR A N 1
ATOM 706 C CA . TYR A 1 89 ? -7.461 -15.875 20.347 1.00 97.19 89 TYR A CA 1
ATOM 707 C C . TYR A 1 89 ? -8.920 -16.346 20.258 1.00 97.19 89 TYR A C 1
ATOM 709 O O . TYR A 1 89 ? -9.840 -15.542 20.392 1.00 97.19 89 TYR A O 1
ATOM 717 N N . GLU A 1 90 ? -9.152 -17.655 20.109 1.00 97.31 90 GLU A N 1
ATOM 718 C CA . GLU A 1 90 ? -10.500 -18.235 20.067 1.00 97.31 90 GLU A CA 1
ATOM 719 C C . GLU A 1 90 ? -11.241 -17.997 21.391 1.00 97.31 90 GLU A C 1
ATOM 721 O O . GLU A 1 90 ? -12.353 -17.460 21.407 1.00 97.31 90 GLU A O 1
ATOM 726 N N . LYS A 1 91 ? -10.607 -18.307 22.532 1.00 98.19 91 LYS A N 1
ATOM 727 C CA . LYS A 1 91 ? -11.230 -18.064 23.841 1.00 98.19 91 LYS A CA 1
ATOM 728 C C . LYS A 1 91 ? -11.343 -16.585 24.170 1.00 98.19 91 LYS A C 1
ATOM 730 O O . LYS A 1 91 ? -12.281 -16.199 24.877 1.00 98.19 91 LYS A O 1
ATOM 735 N N . ALA A 1 92 ? -10.402 -15.763 23.716 1.00 98.44 92 ALA A N 1
ATOM 736 C CA . ALA A 1 92 ? -10.492 -14.320 23.875 1.00 98.44 92 ALA A CA 1
ATOM 737 C C . ALA A 1 92 ? -11.738 -13.779 23.155 1.00 98.44 92 ALA A C 1
ATOM 739 O O . ALA A 1 92 ? -12.584 -13.138 23.791 1.00 98.44 92 ALA A O 1
ATOM 740 N N . ALA A 1 93 ? -11.921 -14.160 21.886 1.00 98.12 93 ALA A N 1
ATOM 741 C CA . ALA A 1 93 ? -13.081 -13.795 21.084 1.00 98.12 93 ALA A CA 1
ATOM 742 C C . ALA A 1 93 ? -14.404 -14.266 21.713 1.00 98.12 93 ALA A C 1
ATOM 744 O O . ALA A 1 93 ? -15.328 -13.463 21.871 1.00 98.12 93 ALA A O 1
ATOM 745 N N . ASP A 1 94 ? -14.483 -15.522 22.168 1.00 98.38 94 ASP A N 1
ATOM 746 C CA . ASP A 1 94 ? -15.662 -16.069 22.859 1.00 98.38 94 ASP A CA 1
ATOM 747 C C . ASP A 1 94 ? -16.057 -15.246 24.094 1.00 98.38 94 ASP A C 1
ATOM 749 O O . ASP A 1 94 ? -17.241 -15.016 24.365 1.00 98.38 94 ASP A O 1
ATOM 753 N N . ASN A 1 95 ? -15.070 -14.789 24.868 1.00 98.62 95 ASN A N 1
ATOM 754 C CA . ASN A 1 95 ? -15.331 -13.987 26.057 1.00 98.62 95 ASN A CA 1
ATOM 755 C C . ASN A 1 95 ? -15.786 -12.565 25.707 1.00 98.62 95 ASN A C 1
ATOM 757 O O . ASN A 1 95 ? -16.710 -12.063 26.351 1.00 98.62 95 ASN A O 1
ATOM 761 N N . TYR A 1 96 ? -15.222 -11.934 24.674 1.00 98.56 96 TYR A N 1
ATOM 762 C CA . TYR A 1 96 ? -15.718 -10.640 24.199 1.00 98.56 96 TYR A CA 1
ATOM 763 C C . TYR A 1 96 ? -17.138 -10.747 23.631 1.00 98.56 96 TYR A C 1
ATOM 765 O O . TYR A 1 96 ? -17.998 -9.935 23.977 1.00 98.56 96 TYR A O 1
ATOM 773 N N . LEU A 1 97 ? -17.442 -11.797 22.862 1.00 98.50 97 LEU A N 1
ATOM 774 C CA . LEU A 1 97 ? -18.799 -12.085 22.385 1.00 98.50 97 LEU A CA 1
ATOM 775 C C . LEU A 1 97 ? -19.786 -12.288 23.545 1.00 98.50 97 LEU A C 1
ATOM 777 O O . LEU A 1 97 ? -20.879 -11.720 23.530 1.00 98.50 97 LEU A O 1
ATOM 781 N N . ALA A 1 98 ? -19.392 -13.022 24.588 1.00 98.31 98 ALA A N 1
ATOM 782 C CA . ALA A 1 98 ? -20.218 -13.192 25.783 1.00 98.31 98 ALA A CA 1
ATOM 783 C C . ALA A 1 98 ? -20.473 -11.862 26.519 1.00 98.31 98 ALA A C 1
ATOM 785 O O . ALA A 1 98 ? -21.574 -11.644 27.031 1.00 98.31 98 ALA A O 1
ATOM 786 N N . ALA A 1 99 ? -19.493 -10.954 26.559 1.00 98.31 99 ALA A N 1
ATOM 787 C CA . ALA A 1 99 ? -19.680 -9.612 27.109 1.00 98.31 99 ALA A CA 1
ATOM 788 C C . ALA A 1 99 ? -20.654 -8.772 26.257 1.00 98.31 99 ALA A C 1
ATOM 790 O O . ALA A 1 99 ? -21.548 -8.133 26.819 1.00 98.31 99 ALA A O 1
ATOM 791 N N . ILE A 1 100 ? -20.553 -8.846 24.922 1.00 98.31 100 ILE A N 1
ATOM 792 C CA . ILE A 1 100 ? -21.497 -8.216 23.978 1.00 98.31 100 ILE A CA 1
ATOM 793 C C . ILE A 1 100 ? -22.929 -8.716 24.211 1.00 98.31 100 ILE A C 1
ATOM 795 O O . ILE A 1 100 ? -23.867 -7.921 24.207 1.00 98.31 100 ILE A O 1
ATOM 799 N N . ASP A 1 101 ? -23.120 -10.015 24.437 1.00 97.62 101 ASP A N 1
ATOM 800 C CA . ASP A 1 101 ? -24.448 -10.588 24.687 1.00 97.62 101 ASP A CA 1
ATOM 801 C C . ASP A 1 101 ? -25.060 -10.115 26.018 1.00 97.62 101 ASP A C 1
ATOM 803 O O . ASP A 1 101 ? -26.287 -10.028 26.149 1.00 97.62 101 ASP A O 1
ATOM 807 N N . ILE A 1 102 ? -24.223 -9.798 27.013 1.00 97.12 102 ILE A N 1
ATOM 808 C CA . ILE A 1 102 ? -24.662 -9.277 28.314 1.00 97.12 102 ILE A CA 1
ATOM 809 C C . ILE A 1 102 ? -25.050 -7.797 28.221 1.00 97.12 102 ILE A C 1
ATOM 811 O O . ILE A 1 102 ? -26.117 -7.423 28.722 1.00 97.12 102 ILE A O 1
ATOM 815 N N . ASP A 1 103 ? -24.208 -6.967 27.600 1.00 96.75 103 ASP A N 1
ATOM 816 C CA . ASP A 1 103 ? -24.497 -5.554 27.345 1.00 96.75 103 ASP A CA 1
ATOM 817 C C . ASP A 1 103 ? -24.170 -5.166 25.893 1.00 96.75 103 ASP A C 1
ATOM 819 O O . ASP A 1 103 ? -23.075 -4.684 25.598 1.00 96.75 103 ASP A O 1
ATOM 823 N N . PRO A 1 104 ? -25.146 -5.289 24.973 1.00 97.50 104 PRO A N 1
ATOM 824 C CA . PRO A 1 104 ? -24.936 -4.956 23.568 1.00 97.50 104 PRO A CA 1
ATOM 825 C C . PRO A 1 104 ? -24.633 -3.480 23.310 1.00 97.50 104 PRO A C 1
ATOM 827 O O . PRO A 1 104 ? -24.264 -3.149 22.183 1.00 97.50 104 PRO A O 1
ATOM 830 N N . LYS A 1 105 ? -24.848 -2.596 24.297 1.00 97.19 105 LYS A N 1
ATOM 831 C CA . LYS A 1 105 ? -24.595 -1.156 24.181 1.00 97.19 105 LYS A CA 1
ATOM 832 C C . LYS A 1 105 ? -23.205 -0.743 24.661 1.00 97.19 105 LYS A C 1
ATOM 834 O O . LYS A 1 105 ? -22.825 0.400 24.417 1.00 97.19 105 LYS A O 1
ATOM 839 N N . ALA A 1 106 ? -22.474 -1.626 25.338 1.00 96.44 106 ALA A N 1
ATOM 840 C CA . ALA A 1 106 ? -21.093 -1.369 25.716 1.00 96.44 106 ALA A CA 1
ATOM 841 C C . ALA A 1 106 ? -20.206 -1.400 24.464 1.00 96.44 106 ALA A C 1
ATOM 843 O O . ALA A 1 106 ? -20.245 -2.366 23.710 1.00 96.44 106 ALA A O 1
ATOM 844 N N . GLU A 1 107 ? -19.429 -0.342 24.231 1.00 97.44 107 GLU A N 1
ATOM 845 C CA . GLU A 1 107 ? -18.566 -0.222 23.044 1.00 97.44 107 GLU A CA 1
ATOM 846 C C . GLU A 1 107 ? -17.288 -1.063 23.164 1.00 97.44 107 GLU A C 1
ATOM 848 O O . GLU A 1 107 ? -16.887 -1.707 22.199 1.00 97.44 107 GLU A O 1
ATOM 853 N N . ASP A 1 108 ? -16.700 -1.105 24.363 1.00 96.56 108 ASP A N 1
ATOM 854 C CA . ASP A 1 108 ? -15.405 -1.740 24.651 1.00 96.56 108 ASP A CA 1
ATOM 855 C C . ASP A 1 108 ? -15.274 -3.193 24.142 1.00 96.56 108 ASP A C 1
ATOM 857 O O . ASP A 1 108 ? -14.300 -3.478 23.447 1.00 96.56 108 ASP A O 1
ATOM 861 N N . PRO A 1 109 ? -16.250 -4.103 24.349 1.00 98.12 109 PRO A N 1
ATOM 862 C CA . PRO A 1 109 ? -16.148 -5.468 23.835 1.00 98.12 109 PRO A CA 1
ATOM 863 C C . PRO A 1 109 ? -16.075 -5.562 22.304 1.00 98.12 109 PRO A C 1
ATOM 865 O O . PRO A 1 109 ? -15.453 -6.483 21.784 1.00 98.12 109 PRO A O 1
ATOM 868 N N . TYR A 1 110 ? -16.726 -4.646 21.574 1.00 98.56 110 TYR A N 1
ATOM 869 C CA . TYR A 1 110 ? -16.675 -4.640 20.108 1.00 98.56 110 TYR A CA 1
ATOM 870 C C . TYR A 1 110 ? -15.316 -4.166 19.614 1.00 98.56 110 TYR A C 1
ATOM 872 O O . TYR A 1 110 ? -14.773 -4.782 18.707 1.00 98.56 110 TYR A O 1
ATOM 880 N N . MET A 1 111 ? -14.775 -3.105 20.221 1.00 97.19 111 MET A N 1
ATOM 881 C CA . MET A 1 111 ? -13.447 -2.591 19.879 1.00 97.19 111 MET A CA 1
ATOM 882 C C . MET A 1 111 ? -12.382 -3.653 20.143 1.00 97.19 111 MET A C 1
ATOM 884 O O . MET A 1 111 ? -11.678 -4.030 19.219 1.00 97.19 111 MET A O 1
ATOM 888 N N . LYS A 1 112 ? -12.371 -4.254 21.341 1.00 97.69 112 LYS A N 1
ATOM 889 C CA . LYS A 1 112 ? -11.428 -5.331 21.690 1.00 97.69 112 LYS A CA 1
ATOM 890 C C . LYS A 1 112 ? -11.511 -6.536 20.760 1.00 97.69 112 LYS A C 1
ATOM 892 O O . LYS A 1 112 ? -10.495 -7.139 20.439 1.00 97.69 112 LYS A O 1
ATOM 897 N N . LEU A 1 113 ? -12.721 -6.910 20.345 1.00 98.25 113 LEU A N 1
ATOM 898 C CA . LEU A 1 113 ? -12.908 -8.014 19.412 1.00 98.25 113 LEU A CA 1
ATOM 899 C C . LEU A 1 113 ? -12.456 -7.648 17.990 1.00 98.25 113 LEU A C 1
ATOM 901 O O . LEU A 1 113 ? -11.901 -8.501 17.309 1.00 98.25 113 LEU A O 1
ATOM 905 N N . ALA A 1 114 ? -12.681 -6.409 17.547 1.00 97.00 114 ALA A N 1
ATOM 906 C CA . ALA A 1 114 ? -12.169 -5.927 16.268 1.00 97.00 114 ALA A CA 1
ATOM 907 C C . ALA A 1 114 ? -10.633 -5.876 16.269 1.00 97.00 114 ALA A C 1
ATOM 909 O O . ALA A 1 114 ? -10.027 -6.411 15.351 1.00 97.00 114 ALA A O 1
ATOM 910 N N . ASP A 1 115 ? -10.019 -5.337 17.327 1.00 95.31 115 ASP A N 1
ATOM 911 C CA . ASP A 1 115 ? -8.560 -5.283 17.495 1.00 95.31 115 ASP A CA 1
ATOM 912 C C . ASP A 1 115 ? -7.940 -6.683 17.494 1.00 95.31 115 ASP A C 1
ATOM 914 O O . ASP A 1 115 ? -6.953 -6.916 16.806 1.00 95.31 115 ASP A O 1
ATOM 918 N N . LEU A 1 116 ? -8.564 -7.643 18.189 1.00 96.88 116 LEU A N 1
ATOM 919 C CA . LEU A 1 116 ? -8.147 -9.047 18.148 1.00 96.88 116 LEU A CA 1
ATOM 920 C C . LEU A 1 116 ? -8.161 -9.590 16.720 1.00 96.88 116 LEU A C 1
ATOM 922 O O . LEU A 1 116 ? -7.211 -10.255 16.323 1.00 96.88 116 LEU A O 1
ATOM 926 N N . TYR A 1 117 ? -9.230 -9.337 15.958 1.00 95.56 117 TYR A N 1
ATOM 927 C CA . TYR A 1 117 ? -9.321 -9.809 14.578 1.00 95.56 117 TYR A CA 1
ATOM 928 C C . TYR A 1 117 ? -8.244 -9.193 13.683 1.00 95.56 117 TYR A C 1
ATOM 930 O O . TYR A 1 117 ? -7.718 -9.893 12.827 1.00 95.56 117 TYR A O 1
ATOM 938 N N . LEU A 1 118 ? -7.874 -7.935 13.906 1.00 90.56 118 LEU A N 1
ATOM 939 C CA . LEU A 1 118 ? -6.777 -7.287 13.185 1.00 90.56 118 LEU A CA 1
ATOM 940 C C . LEU A 1 118 ? -5.411 -7.860 13.576 1.00 90.56 118 LEU A C 1
ATOM 942 O O . LEU A 1 118 ? -4.581 -8.094 12.707 1.00 90.56 118 LEU A O 1
ATOM 946 N N . GLU A 1 119 ? -5.196 -8.163 14.859 1.00 91.00 119 GLU A N 1
ATOM 947 C CA . GLU A 1 119 ? -3.957 -8.790 15.346 1.00 91.00 119 GLU A CA 1
ATOM 948 C C . GLU A 1 119 ? -3.697 -10.159 14.693 1.00 91.00 119 GLU A C 1
ATOM 950 O O . GLU A 1 119 ? -2.547 -10.548 14.499 1.00 91.00 119 GLU A O 1
ATOM 955 N N . ILE A 1 120 ? -4.761 -10.879 14.326 1.00 92.31 120 ILE A N 1
ATOM 956 C CA . ILE A 1 120 ? -4.680 -12.180 13.646 1.00 92.31 120 ILE A CA 1
ATOM 957 C C . ILE A 1 120 ? -4.930 -12.100 12.134 1.00 92.31 120 ILE A C 1
ATOM 959 O O . ILE A 1 120 ? -5.246 -13.126 11.529 1.00 92.31 120 ILE A O 1
ATOM 963 N N . ASP A 1 121 ? -4.798 -10.905 11.549 1.00 87.44 121 ASP A N 1
ATOM 964 C CA . ASP A 1 121 ? -4.891 -10.653 10.106 1.00 87.44 121 ASP A CA 1
ATOM 965 C C . ASP A 1 121 ? -6.249 -11.071 9.500 1.00 87.44 121 ASP A C 1
ATOM 967 O O . ASP A 1 121 ? -6.342 -11.783 8.504 1.00 87.44 121 ASP A O 1
ATOM 971 N N . GLN A 1 122 ? -7.344 -10.685 10.170 1.00 90.62 122 GLN A N 1
ATOM 972 C CA . GLN A 1 122 ? -8.732 -10.925 9.743 1.00 90.62 122 GLN A CA 1
ATOM 973 C C . GLN A 1 122 ? -9.544 -9.617 9.668 1.00 90.62 122 GLN A C 1
ATOM 975 O O . GLN A 1 122 ? -10.522 -9.437 10.416 1.00 90.62 122 GLN A O 1
ATOM 980 N N . PRO A 1 123 ? -9.175 -8.683 8.776 1.00 88.12 123 PRO A N 1
ATOM 981 C CA . PRO A 1 123 ? -9.817 -7.373 8.675 1.00 88.12 123 PRO A CA 1
ATOM 982 C C . PRO A 1 123 ? -11.314 -7.443 8.330 1.00 88.12 123 PRO A C 1
ATOM 984 O O . PRO A 1 123 ? -12.097 -6.616 8.808 1.00 88.12 123 PRO A O 1
ATOM 987 N N . GLU A 1 124 ? -11.781 -8.457 7.596 1.00 90.19 124 GLU A N 1
ATOM 988 C CA . GLU A 1 124 ? -13.206 -8.601 7.265 1.00 90.19 124 GLU A CA 1
ATOM 989 C C . GLU A 1 124 ? -14.037 -8.952 8.503 1.00 90.19 124 GLU A C 1
ATOM 991 O O . GLU A 1 124 ? -15.151 -8.445 8.691 1.00 90.19 124 GLU A O 1
ATOM 996 N N . ASN A 1 125 ? -13.488 -9.787 9.391 1.00 94.06 125 ASN A N 1
ATOM 997 C CA . ASN A 1 125 ? -14.123 -10.104 10.667 1.00 94.06 125 ASN A CA 1
ATOM 998 C C . ASN A 1 125 ? -14.161 -8.873 11.579 1.00 94.06 125 ASN A C 1
ATOM 1000 O O . ASN A 1 125 ? -15.203 -8.603 12.191 1.00 94.06 125 ASN A O 1
ATOM 1004 N N . ALA A 1 126 ? -13.086 -8.078 11.606 1.00 95.12 126 ALA A N 1
ATOM 1005 C CA . ALA A 1 126 ? -13.066 -6.795 12.303 1.00 95.12 126 ALA A CA 1
ATOM 1006 C C . ALA A 1 126 ? -14.163 -5.853 11.770 1.00 95.12 126 ALA A C 1
ATOM 1008 O O . ALA A 1 126 ? -14.988 -5.360 12.548 1.00 95.12 126 ALA A O 1
ATOM 1009 N N . ALA A 1 127 ? -14.279 -5.691 10.448 1.00 95.19 127 ALA A N 1
ATOM 1010 C CA . ALA A 1 127 ? -15.317 -4.871 9.822 1.00 95.19 127 ALA A CA 1
ATOM 1011 C C . ALA A 1 127 ? -16.743 -5.349 10.172 1.00 95.19 127 ALA A C 1
ATOM 1013 O O . ALA A 1 127 ? -17.625 -4.533 10.471 1.00 95.19 127 ALA A O 1
ATOM 1014 N N . ILE A 1 128 ? -16.993 -6.664 10.209 1.00 96.81 128 ILE A N 1
ATOM 1015 C CA . ILE A 1 128 ? -18.292 -7.232 10.622 1.00 96.81 128 ILE A CA 1
ATOM 1016 C C . ILE A 1 128 ? -18.624 -6.859 12.073 1.00 96.81 128 ILE A C 1
ATOM 1018 O O . ILE A 1 128 ? -19.761 -6.459 12.373 1.00 96.81 128 ILE A O 1
ATOM 1022 N N . VAL A 1 129 ? -17.651 -6.982 12.979 1.00 98.00 129 VAL A N 1
ATOM 1023 C CA . VAL A 1 129 ? -17.815 -6.642 14.399 1.00 98.00 129 VAL A CA 1
ATOM 1024 C C . VAL A 1 129 ? -18.078 -5.154 14.574 1.00 98.00 129 VAL A C 1
ATOM 1026 O O . VAL A 1 129 ? -19.051 -4.795 15.245 1.00 98.00 129 VAL A O 1
ATOM 1029 N N . LEU A 1 130 ? -17.289 -4.299 13.921 1.00 97.81 130 LEU A N 1
ATOM 1030 C CA . LEU A 1 130 ? -17.453 -2.846 13.958 1.00 97.81 130 LEU A CA 1
ATOM 1031 C C . LEU A 1 130 ? -18.839 -2.446 13.442 1.00 97.81 130 LEU A C 1
ATOM 1033 O O . LEU A 1 130 ? -19.569 -1.727 14.125 1.00 97.81 130 LEU A O 1
ATOM 1037 N N . LYS A 1 131 ? -19.288 -3.009 12.313 1.00 97.94 131 LYS A N 1
ATOM 1038 C CA . LYS A 1 131 ? -20.637 -2.779 11.767 1.00 97.94 131 LYS A CA 1
ATOM 1039 C C . LYS A 1 131 ? -21.744 -3.154 12.753 1.00 97.94 131 LYS A C 1
ATOM 1041 O O . LYS A 1 131 ? -22.733 -2.425 12.902 1.00 97.94 131 LYS A O 1
ATOM 1046 N N . LYS A 1 132 ? -21.603 -4.296 13.437 1.00 98.12 132 LYS A N 1
ATOM 1047 C CA . LYS A 1 132 ? -22.542 -4.731 14.486 1.00 98.12 132 LYS A CA 1
ATOM 1048 C C . LYS A 1 132 ? -22.515 -3.766 15.675 1.00 98.12 132 LYS A C 1
ATOM 1050 O O . LYS A 1 132 ? -23.584 -3.403 16.170 1.00 98.12 132 LYS A O 1
ATOM 1055 N N . GLY A 1 133 ? -21.328 -3.331 16.089 1.00 98.00 133 GLY A N 1
ATOM 1056 C CA . GLY A 1 133 ? -21.117 -2.340 17.141 1.00 98.00 133 GLY A CA 1
ATOM 1057 C C . GLY A 1 133 ? -21.807 -1.015 16.826 1.00 98.00 133 GLY A C 1
ATOM 1058 O O . GLY A 1 133 ? -22.668 -0.585 17.591 1.00 98.00 133 GLY A O 1
ATOM 1059 N N . VAL A 1 134 ? -21.560 -0.435 15.647 1.00 97.62 134 VAL A N 1
ATOM 1060 C CA . VAL A 1 134 ? -22.217 0.797 15.164 1.00 97.62 134 VAL A CA 1
ATOM 1061 C C . VAL A 1 134 ? -23.738 0.685 15.240 1.00 97.62 134 VAL A C 1
ATOM 1063 O O . VAL A 1 134 ? -24.404 1.585 15.752 1.00 97.62 134 VAL A O 1
ATOM 1066 N N . LYS A 1 135 ? -24.311 -0.436 14.788 1.00 98.12 135 LYS A N 1
ATOM 1067 C CA . LYS A 1 135 ? -25.764 -0.658 14.833 1.00 98.12 135 LYS A CA 1
ATOM 1068 C C . LYS A 1 135 ? -26.322 -0.668 16.261 1.00 98.12 135 LYS A C 1
ATOM 1070 O O . LYS A 1 135 ? -27.451 -0.222 16.472 1.00 98.12 135 LYS A O 1
ATOM 1075 N N . ASN A 1 136 ? -25.572 -1.206 17.220 1.00 97.81 136 ASN A N 1
ATOM 1076 C CA . ASN A 1 136 ? -26.048 -1.415 18.587 1.00 97.81 136 ASN A CA 1
ATOM 1077 C C . ASN A 1 136 ? -25.761 -0.231 19.522 1.00 97.81 136 ASN A C 1
ATOM 1079 O O . ASN A 1 136 ? -26.554 0.023 20.436 1.00 97.81 136 ASN A O 1
ATOM 1083 N N . THR A 1 137 ? -24.671 0.501 19.290 1.00 97.50 137 THR A N 1
ATOM 1084 C CA . THR A 1 137 ? -24.204 1.585 20.166 1.00 97.50 137 THR A CA 1
ATOM 1085 C C . THR A 1 137 ? -24.362 2.971 19.539 1.00 97.50 137 THR A C 1
ATOM 1087 O O . THR A 1 137 ? -24.591 3.941 20.258 1.00 97.50 137 THR A O 1
ATOM 1090 N N . GLY A 1 138 ? -24.299 3.079 18.206 1.00 95.69 138 GLY A N 1
ATOM 1091 C CA . GLY A 1 138 ? -24.193 4.357 17.499 1.00 95.69 138 GLY A CA 1
ATOM 1092 C C . GLY A 1 138 ? -22.814 5.018 17.619 1.00 95.69 138 GLY A C 1
ATOM 1093 O O . GLY A 1 138 ? -22.709 6.218 17.368 1.00 95.69 138 GLY A O 1
ATOM 1094 N N . SER A 1 139 ? -21.782 4.266 18.027 1.00 95.38 139 SER A N 1
ATOM 1095 C CA . SER A 1 139 ? -20.428 4.790 18.232 1.00 95.38 139 SER A CA 1
ATOM 1096 C C . SER A 1 139 ? -19.835 5.357 16.948 1.00 95.38 139 SER A C 1
ATOM 1098 O O . SER A 1 139 ? -19.830 4.713 15.896 1.00 95.38 139 SER A O 1
ATOM 1100 N N . ARG A 1 140 ? -19.299 6.571 17.066 1.00 91.38 140 ARG A N 1
ATOM 1101 C CA . ARG A 1 140 ? -18.619 7.269 15.976 1.00 91.38 140 ARG A CA 1
ATOM 1102 C C . ARG A 1 140 ? -17.261 6.643 15.666 1.00 91.38 140 ARG A C 1
ATOM 1104 O O . ARG A 1 140 ? -16.961 6.456 14.498 1.00 91.38 140 ARG A O 1
ATOM 1111 N N . ALA A 1 141 ? -16.494 6.276 16.691 1.00 90.88 141 ALA A N 1
ATOM 1112 C CA . ALA A 1 141 ? -15.176 5.664 16.519 1.00 90.88 141 ALA A CA 1
ATOM 1113 C C . ALA A 1 141 ? -15.273 4.342 15.741 1.00 90.88 141 ALA A C 1
ATOM 1115 O O . ALA A 1 141 ? -14.587 4.156 14.741 1.00 90.88 141 ALA A O 1
ATOM 1116 N N . MET A 1 142 ? -16.222 3.471 16.113 1.00 94.44 142 MET A N 1
ATOM 1117 C CA . MET A 1 142 ? -16.460 2.228 15.366 1.00 94.44 142 MET A CA 1
ATOM 1118 C C . MET A 1 142 ? -16.928 2.471 13.931 1.00 94.44 142 MET A C 1
ATOM 1120 O O . MET A 1 142 ? -16.613 1.675 13.051 1.00 94.44 142 MET A O 1
ATOM 1124 N N . LYS A 1 143 ? -17.693 3.546 13.689 1.00 94.56 143 LYS A N 1
ATOM 1125 C CA . LYS A 1 143 ? -18.122 3.908 12.335 1.00 94.56 143 LYS A CA 1
ATOM 1126 C C . LYS A 1 143 ? -16.923 4.325 11.491 1.00 94.56 143 LYS A C 1
ATOM 1128 O O . LYS A 1 143 ? -16.792 3.812 10.392 1.00 94.56 143 LYS A O 1
ATOM 1133 N N . ASN A 1 144 ? -16.065 5.198 12.014 1.00 92.31 144 ASN A N 1
ATOM 1134 C CA . ASN A 1 144 ? -14.878 5.667 11.301 1.00 92.31 144 ASN A CA 1
ATOM 1135 C C . ASN A 1 144 ? -13.976 4.496 10.899 1.00 92.31 144 ASN A C 1
ATOM 1137 O O . ASN A 1 144 ? -13.654 4.367 9.725 1.00 92.31 144 ASN A O 1
ATOM 1141 N N . ARG A 1 145 ? -13.672 3.586 11.837 1.00 92.75 145 ARG A N 1
ATOM 1142 C CA . ARG A 1 145 ? -12.894 2.379 11.523 1.00 92.75 145 ARG A CA 1
ATOM 1143 C C . ARG A 1 145 ? -13.605 1.496 10.500 1.00 92.75 145 ARG A C 1
ATOM 1145 O O . ARG A 1 145 ? -13.003 1.129 9.505 1.00 92.75 145 ARG A O 1
ATOM 1152 N N . TYR A 1 146 ? -14.896 1.194 10.680 1.00 95.19 146 TYR A N 1
ATOM 1153 C CA . TYR A 1 146 ? -15.652 0.399 9.698 1.00 95.19 146 TYR A CA 1
ATOM 1154 C C . TYR A 1 146 ? -15.609 1.002 8.287 1.00 95.19 146 TYR A C 1
ATOM 1156 O O . TYR A 1 146 ? -15.447 0.269 7.311 1.00 95.19 146 TYR A O 1
ATOM 1164 N N . ASP A 1 147 ? -15.780 2.320 8.180 1.00 95.00 147 ASP A N 1
ATOM 1165 C CA . ASP A 1 147 ? -15.739 3.011 6.896 1.0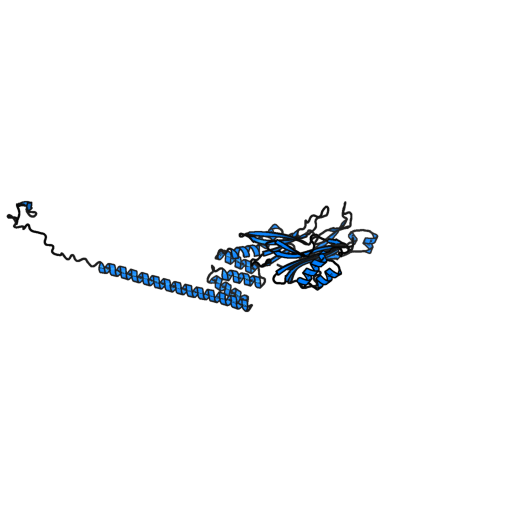0 95.00 147 ASP A CA 1
ATOM 1166 C C . ASP A 1 147 ? -14.339 2.907 6.281 1.00 95.00 147 ASP A C 1
ATOM 1168 O O . ASP A 1 147 ? -14.246 2.565 5.109 1.00 95.00 147 ASP A O 1
ATOM 1172 N N . LEU A 1 148 ? -13.271 3.103 7.067 1.00 94.12 148 LEU A N 1
ATOM 1173 C CA . LEU A 1 148 ? -11.880 2.967 6.618 1.00 94.12 148 LEU A CA 1
ATOM 1174 C C . LEU A 1 148 ? -11.581 1.544 6.112 1.00 94.12 148 LEU A C 1
ATOM 1176 O O . LEU A 1 148 ? -11.187 1.375 4.960 1.00 94.12 148 LEU A O 1
ATOM 1180 N N . TYR A 1 149 ? -11.880 0.519 6.921 1.00 93.50 149 TYR A N 1
ATOM 1181 C CA . TYR A 1 149 ? -11.654 -0.901 6.602 1.00 93.50 149 TYR A CA 1
ATOM 1182 C C . TYR A 1 149 ? -12.431 -1.412 5.394 1.00 93.50 149 TYR A C 1
ATOM 1184 O O . TYR A 1 149 ? -12.105 -2.465 4.861 1.00 93.50 149 TYR A O 1
ATOM 1192 N N . THR A 1 150 ? -13.481 -0.708 4.975 1.00 95.12 150 THR A N 1
ATOM 1193 C CA . THR A 1 150 ? -14.295 -1.131 3.831 1.00 95.12 150 THR A CA 1
ATOM 1194 C C . THR A 1 150 ? -14.266 -0.148 2.671 1.00 95.12 150 THR A C 1
ATOM 1196 O O . THR A 1 150 ? -14.938 -0.384 1.668 1.00 95.12 150 THR A O 1
ATOM 1199 N N . TYR A 1 151 ? -13.492 0.935 2.785 1.00 97.06 151 TYR A N 1
ATOM 1200 C CA . TYR A 1 151 ? -13.452 2.001 1.790 1.00 97.06 151 TYR A CA 1
ATOM 1201 C C . TYR A 1 151 ? -12.936 1.502 0.442 1.00 97.06 151 TYR A C 1
ATOM 1203 O O . TYR A 1 151 ? -13.507 1.826 -0.598 1.00 97.06 151 TYR A O 1
ATOM 1211 N N . VAL A 1 152 ? -11.895 0.669 0.448 1.00 96.69 152 VAL A N 1
ATOM 1212 C CA . VAL A 1 152 ? -11.333 0.123 -0.790 1.00 96.69 152 VAL A CA 1
ATOM 1213 C C . VAL A 1 152 ? -12.376 -0.710 -1.535 1.00 96.69 152 VAL A C 1
ATOM 1215 O O . VAL A 1 152 ? -12.687 -0.415 -2.688 1.00 96.69 152 VAL A O 1
ATOM 1218 N N . ASP A 1 153 ? -13.000 -1.671 -0.855 1.00 95.62 153 ASP A N 1
ATOM 1219 C CA . ASP A 1 153 ? -13.987 -2.573 -1.458 1.00 95.62 153 ASP A CA 1
ATOM 1220 C C . ASP A 1 153 ? -15.302 -1.889 -1.849 1.00 95.62 153 ASP A C 1
ATOM 1222 O O . ASP A 1 153 ? -15.934 -2.256 -2.841 1.00 95.62 153 ASP A O 1
ATOM 1226 N N . GLN A 1 154 ? -15.775 -0.934 -1.042 1.00 96.31 154 GLN A N 1
ATOM 1227 C CA . GLN A 1 154 ? -17.089 -0.309 -1.237 1.00 96.31 154 GLN A CA 1
ATOM 1228 C C . GLN A 1 154 ? -17.038 0.934 -2.125 1.00 96.31 154 GLN A C 1
ATOM 1230 O O . GLN A 1 154 ? -18.076 1.296 -2.689 1.00 96.31 154 GLN A O 1
ATOM 1235 N N . ASN A 1 155 ? -15.869 1.567 -2.264 1.00 97.56 155 ASN A N 1
ATOM 1236 C CA . ASN A 1 155 ? -15.714 2.827 -2.983 1.00 97.56 155 ASN A CA 1
ATOM 1237 C C . ASN A 1 155 ? -14.657 2.716 -4.083 1.00 97.56 155 ASN A C 1
ATOM 1239 O O . ASN A 1 155 ? -15.010 2.787 -5.258 1.00 97.56 155 ASN A O 1
ATOM 1243 N N . LEU A 1 156 ? -13.385 2.499 -3.732 1.00 98.06 156 LEU A N 1
ATOM 1244 C CA . LEU A 1 156 ? -12.290 2.618 -4.703 1.00 98.06 156 LEU A CA 1
ATOM 1245 C C . LEU A 1 156 ? -12.341 1.550 -5.797 1.00 98.06 156 LEU A C 1
ATOM 1247 O O . LEU A 1 156 ? -12.283 1.897 -6.971 1.00 98.06 156 LEU A O 1
ATOM 1251 N N . ILE A 1 157 ? -12.503 0.271 -5.452 1.00 97.94 157 ILE A N 1
ATOM 1252 C CA . ILE A 1 157 ? -12.580 -0.808 -6.448 1.00 97.94 157 ILE A CA 1
ATOM 1253 C C . ILE A 1 157 ? -13.794 -0.621 -7.380 1.00 97.94 157 ILE A C 1
ATOM 1255 O O . ILE A 1 157 ? -13.613 -0.679 -8.598 1.00 97.94 157 ILE A O 1
ATOM 1259 N N . PRO A 1 158 ? -15.021 -0.351 -6.883 1.00 98.44 158 PRO A N 1
ATOM 1260 C CA . PRO A 1 158 ? -16.164 -0.066 -7.750 1.00 98.44 158 PRO A CA 1
ATOM 1261 C C . PRO A 1 158 ? -15.996 1.150 -8.669 1.00 98.44 158 PRO A C 1
ATOM 1263 O O . PRO A 1 158 ? -16.532 1.141 -9.780 1.00 98.44 158 PRO A O 1
ATOM 1266 N N . GLU A 1 159 ? -15.319 2.203 -8.208 1.00 97.94 159 GLU A N 1
ATOM 1267 C CA . GLU A 1 159 ? -15.158 3.455 -8.958 1.00 97.94 159 GLU A CA 1
ATOM 1268 C C . GLU A 1 159 ? -13.992 3.403 -9.949 1.00 97.94 159 GLU A C 1
ATOM 1270 O O . GLU A 1 159 ? -14.114 3.878 -11.081 1.00 97.94 159 GLU A O 1
ATOM 1275 N N . GLU A 1 160 ? -12.875 2.803 -9.547 1.00 97.44 160 GLU A N 1
ATOM 1276 C CA . GLU A 1 160 ? -11.601 2.908 -10.255 1.00 97.44 160 GLU A CA 1
ATOM 1277 C C . GLU A 1 160 ? -11.088 1.593 -10.846 1.00 97.44 160 GLU A C 1
ATOM 1279 O O . GLU A 1 160 ? -10.234 1.633 -11.738 1.00 97.44 160 GLU A O 1
ATOM 1284 N N . GLY A 1 161 ? -11.620 0.457 -10.395 1.00 98.00 161 GLY A N 1
ATOM 1285 C CA . GLY A 1 161 ? -11.142 -0.875 -10.747 1.00 98.00 161 GLY A CA 1
ATOM 1286 C C . GLY A 1 161 ? -10.030 -1.382 -9.829 1.00 98.00 161 GLY A C 1
ATOM 1287 O O . GLY A 1 161 ? -9.553 -0.690 -8.926 1.00 98.00 161 GLY A O 1
ATOM 1288 N N . GLN A 1 162 ? -9.628 -2.622 -10.080 1.00 97.50 162 GLN A N 1
ATOM 1289 C CA . GLN A 1 162 ? -8.596 -3.344 -9.350 1.00 97.50 162 GLN A CA 1
ATOM 1290 C C . GLN A 1 162 ? -7.663 -4.006 -10.363 1.00 97.50 162 GLN A C 1
ATOM 1292 O O . GLN A 1 162 ? -8.133 -4.516 -11.381 1.00 97.50 162 GLN A O 1
ATOM 1297 N N . CYS A 1 163 ? -6.364 -3.979 -10.086 1.00 97.56 163 CYS A N 1
ATOM 1298 C CA . CYS A 1 163 ? -5.376 -4.693 -10.881 1.00 97.56 163 CYS A CA 1
ATOM 1299 C C . CYS A 1 163 ? -5.316 -6.161 -10.453 1.00 97.56 163 CYS A C 1
ATOM 1301 O O . CYS A 1 163 ? -5.458 -6.480 -9.273 1.00 97.56 163 CYS A O 1
ATOM 1303 N N . GLU A 1 164 ? -5.074 -7.045 -11.412 1.00 96.25 164 GLU A N 1
ATOM 1304 C CA . GLU A 1 164 ? -4.918 -8.475 -11.170 1.00 96.25 164 GLU A CA 1
ATOM 1305 C C . GLU A 1 164 ? -3.431 -8.860 -11.119 1.00 96.25 164 GLU A C 1
ATOM 1307 O O . GLU A 1 164 ? -2.617 -8.396 -11.922 1.00 96.25 164 GLU A O 1
ATOM 1312 N N . GLU A 1 165 ? -3.075 -9.737 -10.180 1.00 96.25 165 GLU A N 1
ATOM 1313 C CA . GLU A 1 165 ? -1.789 -10.441 -10.203 1.00 96.25 165 GLU A CA 1
ATOM 1314 C C . GLU A 1 165 ? -1.720 -11.338 -11.446 1.00 96.25 165 GLU A C 1
ATOM 1316 O O . GLU A 1 165 ? -2.690 -12.026 -11.779 1.00 96.25 165 GLU A O 1
ATOM 1321 N N . GLY A 1 166 ? -0.577 -11.350 -12.134 1.00 97.12 166 GLY A N 1
ATOM 1322 C CA . GLY A 1 166 ? -0.420 -12.174 -13.325 1.00 97.12 166 GLY A CA 1
ATOM 1323 C C . GLY A 1 166 ? 0.715 -11.762 -14.248 1.00 97.12 166 GLY A C 1
ATOM 1324 O O . GLY A 1 166 ? 1.499 -10.858 -13.961 1.00 97.12 166 GLY A O 1
ATOM 1325 N N . GLU A 1 167 ? 0.780 -12.471 -15.370 1.00 98.06 167 GLU A N 1
ATOM 1326 C CA . GLU A 1 167 ? 1.735 -12.242 -16.450 1.00 98.06 167 GLU A CA 1
ATOM 1327 C C . GLU A 1 167 ? 1.098 -11.388 -17.551 1.00 98.06 167 GLU A C 1
ATOM 1329 O O . GLU A 1 167 ? -0.031 -11.637 -17.988 1.00 98.06 167 GLU A O 1
ATOM 1334 N N . TYR A 1 168 ? 1.849 -10.400 -18.020 1.00 97.75 168 TYR A N 1
ATOM 1335 C CA . TYR A 1 168 ? 1.446 -9.429 -19.025 1.00 97.75 168 TYR A CA 1
ATOM 1336 C C . TYR A 1 168 ? 2.512 -9.338 -20.111 1.00 97.75 168 TYR A C 1
ATOM 1338 O O . TYR A 1 168 ? 3.701 -9.274 -19.828 1.00 97.75 168 TYR A O 1
ATOM 1346 N N . GLU A 1 169 ? 2.083 -9.316 -21.366 1.00 97.62 169 GLU A N 1
ATOM 1347 C CA . GLU A 1 169 ? 2.981 -9.224 -22.518 1.00 97.62 169 GLU A CA 1
ATOM 1348 C C . GLU A 1 169 ? 3.084 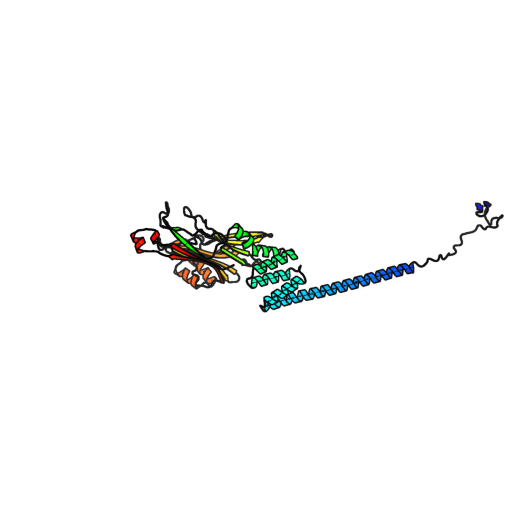-7.770 -22.991 1.00 97.62 169 GLU A C 1
ATOM 1350 O O . GLU A 1 169 ? 2.069 -7.065 -23.053 1.00 97.62 169 GLU A O 1
ATOM 1355 N N . CYS A 1 170 ? 4.304 -7.334 -23.303 1.00 95.88 170 CYS A N 1
ATOM 1356 C CA . CYS A 1 170 ? 4.624 -6.028 -23.873 1.00 95.88 170 CYS A CA 1
ATOM 1357 C C . CYS A 1 170 ? 5.351 -6.223 -25.210 1.00 95.88 170 CYS A C 1
ATOM 1359 O O . CYS A 1 170 ? 6.296 -7.012 -25.307 1.00 95.88 170 CYS A O 1
ATOM 1361 N N . ASP A 1 171 ? 4.922 -5.495 -26.238 1.00 94.19 171 ASP A N 1
ATOM 1362 C CA . ASP A 1 171 ? 5.403 -5.662 -27.609 1.00 94.19 171 ASP A CA 1
ATOM 1363 C C . ASP A 1 171 ? 6.293 -4.498 -28.042 1.00 94.19 171 ASP A C 1
ATOM 1365 O O . ASP A 1 171 ? 6.026 -3.330 -27.753 1.00 94.19 171 ASP A O 1
ATOM 1369 N N . TYR A 1 172 ? 7.326 -4.807 -28.822 1.00 93.31 172 TYR A N 1
ATOM 1370 C CA . TYR A 1 172 ? 8.123 -3.778 -29.479 1.00 93.31 172 TYR A CA 1
ATOM 1371 C C . TYR A 1 172 ? 7.367 -3.167 -30.657 1.00 93.31 172 TYR A C 1
ATOM 1373 O O . TYR A 1 172 ? 6.705 -3.861 -31.436 1.00 93.31 172 TYR A O 1
ATOM 1381 N N . TYR A 1 173 ? 7.549 -1.867 -30.857 1.00 89.31 173 TYR A N 1
ATOM 1382 C CA . TYR A 1 173 ? 7.006 -1.150 -32.000 1.00 89.31 173 TYR A CA 1
ATOM 1383 C C . TYR A 1 173 ? 8.017 -0.168 -32.593 1.00 89.31 173 TYR A C 1
ATOM 1385 O O . TYR A 1 173 ? 8.990 0.253 -31.966 1.00 89.31 173 TYR A O 1
ATOM 1393 N N . GLU A 1 174 ? 7.782 0.186 -33.854 1.00 86.56 174 GLU A N 1
ATOM 1394 C CA . GLU A 1 174 ? 8.543 1.205 -34.571 1.00 86.56 174 GLU A CA 1
ATOM 1395 C C . GLU A 1 174 ? 7.832 2.535 -34.339 1.00 86.56 174 GLU A C 1
ATOM 1397 O O . GLU A 1 174 ? 6.720 2.759 -34.835 1.00 86.56 174 GLU A O 1
ATOM 1402 N N . GLY A 1 175 ? 8.451 3.417 -33.558 1.00 75.94 175 GLY A N 1
ATOM 1403 C CA . GLY A 1 175 ? 7.912 4.747 -33.353 1.00 75.94 175 GLY A CA 1
ATOM 1404 C C . GLY A 1 175 ? 7.948 5.575 -34.642 1.00 75.94 175 GLY A C 1
ATOM 1405 O O . GLY A 1 175 ? 8.640 5.275 -35.619 1.00 75.94 175 GLY A O 1
ATOM 1406 N N . THR A 1 176 ? 7.152 6.643 -34.677 1.00 71.50 176 THR A N 1
ATOM 1407 C CA . THR A 1 176 ? 7.053 7.533 -35.842 1.00 71.50 176 THR A CA 1
ATOM 1408 C C . THR A 1 176 ? 7.341 8.979 -35.447 1.00 71.50 176 THR A C 1
ATOM 1410 O O . THR A 1 176 ? 7.207 9.374 -34.290 1.00 71.50 176 THR A O 1
ATOM 1413 N N . GLY A 1 177 ? 7.740 9.810 -36.414 1.00 69.19 177 GLY A N 1
ATOM 1414 C CA . GLY A 1 177 ? 7.976 11.235 -36.167 1.00 69.19 177 GLY A CA 1
ATOM 1415 C C . GLY A 1 177 ? 9.250 11.499 -35.356 1.00 69.19 177 GLY A C 1
ATOM 1416 O O . GLY A 1 177 ? 10.327 11.078 -35.763 1.00 69.19 177 GLY A O 1
ATOM 1417 N N . TYR A 1 178 ? 9.138 12.246 -34.252 1.00 57.25 178 TYR A N 1
ATOM 1418 C CA . TYR A 1 178 ? 10.273 12.591 -33.377 1.00 57.25 178 TYR A CA 1
ATOM 1419 C C . TYR A 1 178 ? 10.866 11.359 -32.664 1.00 57.25 178 TYR A C 1
ATOM 1421 O O . TYR A 1 178 ? 12.048 11.352 -32.340 1.00 57.25 178 TYR A O 1
ATOM 1429 N N . TRP A 1 179 ? 10.069 10.295 -32.528 1.00 59.84 179 TRP A N 1
ATOM 1430 C CA . TRP A 1 179 ? 10.421 9.013 -31.914 1.00 59.84 179 TRP A CA 1
ATOM 1431 C C . TRP A 1 179 ? 10.628 7.922 -32.965 1.00 59.84 179 TRP A C 1
ATOM 1433 O O . TRP A 1 179 ? 10.123 6.820 -32.818 1.00 59.84 179 TRP A O 1
ATOM 1443 N N . ALA A 1 180 ? 11.291 8.226 -34.083 1.00 66.88 180 ALA A N 1
ATOM 1444 C CA . ALA A 1 180 ? 11.561 7.251 -35.147 1.00 66.88 180 ALA A CA 1
ATOM 1445 C C . ALA A 1 180 ? 12.652 6.232 -34.747 1.00 66.88 180 ALA A C 1
ATOM 1447 O O . ALA A 1 180 ? 13.675 6.097 -35.420 1.00 66.88 180 ALA A O 1
ATOM 1448 N N . SER A 1 181 ? 12.440 5.554 -33.624 1.00 78.38 181 SER A N 1
ATOM 1449 C CA . SER A 1 181 ? 13.266 4.501 -33.046 1.00 78.38 181 SER A CA 1
ATOM 1450 C C . SER A 1 181 ? 12.375 3.346 -32.598 1.00 78.38 181 SER A C 1
ATOM 1452 O O . SER A 1 181 ? 11.161 3.495 -32.456 1.00 78.38 181 SER A O 1
ATOM 1454 N N . VAL A 1 182 ? 12.988 2.187 -32.376 1.00 86.38 182 VAL A N 1
ATOM 1455 C CA . VAL A 1 182 ? 12.331 1.076 -31.685 1.00 86.38 182 VAL A CA 1
ATOM 1456 C C . VAL A 1 182 ? 12.005 1.505 -30.256 1.00 86.38 182 VAL A C 1
ATOM 1458 O O . VAL A 1 182 ? 12.762 2.252 -29.631 1.00 86.38 182 VAL A O 1
ATOM 1461 N N . SER A 1 183 ? 10.853 1.080 -29.758 1.00 86.12 183 SER A N 1
ATOM 1462 C CA . SER A 1 183 ? 10.412 1.296 -28.381 1.00 86.12 183 SER A CA 1
ATOM 1463 C C . SER A 1 183 ? 9.563 0.112 -27.929 1.00 86.12 183 SER A C 1
ATOM 1465 O O . SER A 1 183 ? 9.076 -0.652 -28.765 1.00 86.12 183 SER A O 1
ATOM 1467 N N . LEU A 1 184 ? 9.412 -0.049 -26.619 1.00 89.88 184 LEU A N 1
ATOM 1468 C CA . LEU A 1 184 ? 8.536 -1.045 -26.015 1.00 89.88 184 LEU A CA 1
ATOM 1469 C C . LEU A 1 184 ? 7.196 -0.386 -25.665 1.00 89.88 184 LEU A C 1
ATOM 1471 O O . LEU A 1 184 ? 7.176 0.689 -25.066 1.00 89.88 184 LEU A O 1
ATOM 1475 N N . GLU A 1 185 ? 6.086 -0.994 -26.076 1.00 90.12 185 GLU A N 1
ATOM 1476 C CA . GLU A 1 185 ? 4.744 -0.544 -25.697 1.00 90.12 185 GLU A CA 1
ATOM 1477 C C . GLU A 1 185 ? 4.377 -1.152 -24.340 1.00 90.12 185 GLU A C 1
ATOM 1479 O O . GLU A 1 185 ? 4.375 -2.376 -24.186 1.00 90.12 185 GLU A O 1
ATOM 1484 N N . SER A 1 186 ? 4.033 -0.307 -23.369 1.00 92.31 186 SER A N 1
ATOM 1485 C CA . SER A 1 186 ? 3.598 -0.760 -22.048 1.00 92.31 186 SER A CA 1
ATOM 1486 C C . SER A 1 186 ? 2.264 -1.506 -22.115 1.00 92.31 186 SER A C 1
ATOM 1488 O O . SER A 1 186 ? 1.369 -1.182 -22.902 1.00 92.31 186 SER A O 1
ATOM 1490 N N . ASN A 1 187 ? 2.070 -2.487 -21.232 1.00 95.44 187 ASN A N 1
ATOM 1491 C CA . ASN A 1 187 ? 0.783 -3.167 -21.143 1.00 95.44 187 ASN A CA 1
ATOM 1492 C C . ASN A 1 187 ? -0.226 -2.301 -20.374 1.00 95.44 187 ASN A C 1
ATOM 1494 O O . ASN A 1 187 ? -0.125 -2.122 -19.163 1.00 95.44 187 ASN A O 1
ATOM 1498 N N . HIS A 1 188 ? -1.240 -1.789 -21.072 1.00 95.69 188 HIS A N 1
ATOM 1499 C CA . HIS A 1 188 ? -2.264 -0.913 -20.489 1.00 95.69 188 HIS A CA 1
ATOM 1500 C C . HIS A 1 188 ? -3.560 -1.637 -20.080 1.00 95.69 188 HIS A C 1
ATOM 1502 O O . HIS A 1 188 ? -4.591 -0.987 -19.883 1.00 95.69 188 HIS A O 1
ATOM 1508 N N . SER A 1 189 ? -3.562 -2.974 -19.991 1.00 96.25 189 SER A N 1
ATOM 1509 C CA . SER A 1 189 ? -4.778 -3.740 -19.659 1.00 96.25 189 SER A CA 1
ATOM 1510 C C . SER A 1 189 ? -5.242 -3.548 -18.212 1.00 96.25 189 SER A C 1
ATOM 1512 O O . SER A 1 189 ? -6.438 -3.665 -17.940 1.00 96.25 189 SER A O 1
ATOM 1514 N N . GLN A 1 190 ? -4.313 -3.215 -17.314 1.00 96.75 190 GLN A N 1
ATOM 1515 C CA . GLN A 1 190 ? -4.565 -2.993 -15.894 1.00 96.75 190 GLN A CA 1
ATOM 1516 C C . GLN A 1 190 ? -4.730 -1.503 -15.580 1.00 96.75 190 GLN A C 1
ATOM 1518 O O . GLN A 1 190 ? -4.115 -0.645 -16.212 1.00 96.75 190 GLN A O 1
ATOM 1523 N N . LYS A 1 191 ? -5.580 -1.199 -14.597 1.00 97.62 191 LYS A N 1
ATOM 1524 C CA . LYS A 1 191 ? -5.783 0.133 -14.010 1.00 97.62 191 LYS A CA 1
ATOM 1525 C C . LYS A 1 191 ? -6.481 -0.035 -12.660 1.00 97.62 191 LYS A C 1
ATOM 1527 O O . LYS A 1 191 ? -7.379 -0.868 -12.544 1.00 97.62 191 LYS A O 1
ATOM 1532 N N . GLY A 1 192 ? -6.152 0.813 -11.690 1.00 98.25 192 GLY A N 1
ATOM 1533 C CA . GLY A 1 192 ? -6.903 0.922 -10.442 1.00 98.25 192 GLY A CA 1
ATOM 1534 C C . GLY A 1 192 ? -6.095 0.491 -9.227 1.00 98.25 192 GLY A C 1
ATOM 1535 O O . GLY A 1 192 ? -4.874 0.620 -9.206 1.00 98.25 192 GLY A O 1
ATOM 1536 N N . VAL A 1 193 ? -6.782 -0.000 -8.199 1.00 98.50 193 VAL A N 1
ATOM 1537 C CA . VAL A 1 193 ? -6.154 -0.427 -6.941 1.00 98.50 193 VAL A CA 1
ATOM 1538 C C . VAL A 1 193 ? -5.264 -1.646 -7.187 1.00 98.50 193 VAL A C 1
ATOM 1540 O O . VAL A 1 193 ? -5.746 -2.672 -7.657 1.00 98.50 193 VAL A O 1
ATOM 1543 N N . MET A 1 194 ? -3.977 -1.535 -6.869 1.00 97.81 194 MET A N 1
ATOM 1544 C CA . MET A 1 194 ? -3.026 -2.651 -6.882 1.00 97.81 194 MET A CA 1
ATOM 1545 C C . MET A 1 194 ? -2.954 -3.324 -5.516 1.00 97.81 194 MET A C 1
ATOM 1547 O O . MET A 1 194 ? -2.959 -4.542 -5.426 1.00 97.81 194 MET A O 1
ATOM 1551 N N . ASN A 1 195 ? -2.875 -2.530 -4.451 1.00 97.31 195 ASN A N 1
ATOM 1552 C CA . ASN A 1 195 ? -2.773 -3.019 -3.081 1.00 97.31 195 ASN A CA 1
ATOM 1553 C C . ASN A 1 195 ? -3.194 -1.911 -2.101 1.00 97.31 195 ASN A C 1
ATOM 1555 O O . ASN A 1 195 ? -3.307 -0.746 -2.497 1.00 97.31 195 ASN A O 1
ATOM 1559 N N . TRP A 1 196 ? -3.422 -2.243 -0.836 1.00 96.56 196 TRP A N 1
ATOM 1560 C CA . TRP A 1 196 ? -3.677 -1.281 0.226 1.00 96.56 196 TRP A CA 1
ATOM 1561 C C . TRP A 1 196 ? -3.236 -1.805 1.592 1.00 96.56 196 TRP A C 1
ATOM 1563 O O . TRP A 1 196 ? -3.158 -3.007 1.827 1.00 96.56 196 TRP A O 1
ATOM 1573 N N . LYS A 1 197 ? -2.981 -0.884 2.521 1.00 94.56 197 LYS A N 1
ATOM 1574 C CA . LYS A 1 197 ? -2.643 -1.203 3.909 1.00 94.56 197 LYS A CA 1
ATOM 1575 C C . LYS A 1 197 ? -3.299 -0.206 4.846 1.00 94.56 197 LYS A C 1
ATOM 1577 O O . LYS A 1 197 ? -3.309 0.987 4.560 1.00 94.56 197 LYS A O 1
ATOM 1582 N N . ILE A 1 198 ? -3.826 -0.701 5.962 1.00 93.88 198 ILE A N 1
ATOM 1583 C CA . ILE A 1 198 ? -4.366 0.133 7.035 1.00 93.88 198 ILE A CA 1
ATOM 1584 C C . ILE A 1 198 ? -3.473 -0.010 8.258 1.00 93.88 198 ILE A C 1
ATOM 1586 O O . ILE A 1 198 ? -3.257 -1.128 8.730 1.00 93.88 198 ILE A O 1
ATOM 1590 N N . MET A 1 199 ? -2.937 1.109 8.734 1.00 92.44 199 MET A N 1
ATOM 1591 C CA . MET A 1 199 ? -2.120 1.199 9.944 1.00 92.44 199 MET A CA 1
ATOM 1592 C C . MET A 1 199 ? -1.918 2.666 10.332 1.00 92.44 199 MET A C 1
ATOM 1594 O O . MET A 1 199 ? -2.175 3.548 9.526 1.00 92.44 199 MET A O 1
ATOM 1598 N N . ASP A 1 200 ? -1.444 2.896 11.551 1.00 94.62 200 ASP A N 1
ATOM 1599 C CA . ASP A 1 200 ? -1.013 4.203 12.061 1.00 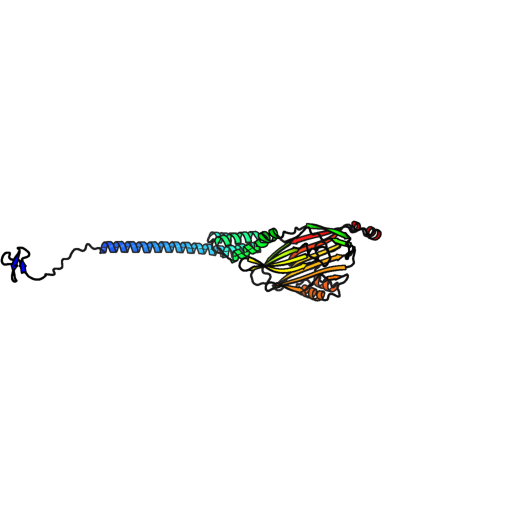94.62 200 ASP A CA 1
ATOM 1600 C C . ASP A 1 200 ? 0.361 4.557 11.458 1.00 94.62 200 ASP A C 1
ATOM 1602 O O . ASP A 1 200 ? 1.399 4.094 11.942 1.00 94.62 200 ASP A O 1
ATOM 1606 N N . PHE A 1 201 ? 0.357 5.246 10.314 1.00 96.62 201 PHE A N 1
ATOM 1607 C CA . PHE A 1 201 ? 1.546 5.578 9.524 1.00 96.62 201 PHE A CA 1
ATOM 1608 C C . PHE A 1 201 ? 2.323 6.767 10.097 1.00 96.62 201 PHE A C 1
ATOM 1610 O O . PHE A 1 201 ? 3.552 6.773 9.975 1.00 96.62 201 PHE A O 1
ATOM 1617 N N . ASP A 1 202 ? 1.641 7.747 10.699 1.00 95.25 202 ASP A N 1
ATOM 1618 C CA . ASP A 1 202 ? 2.275 8.943 11.276 1.00 95.25 202 ASP A CA 1
ATOM 1619 C C . ASP A 1 202 ? 2.497 8.868 12.802 1.00 95.25 202 ASP A C 1
ATOM 1621 O O . ASP A 1 202 ? 3.203 9.707 13.375 1.00 95.25 202 ASP A O 1
ATOM 1625 N N . GLY A 1 203 ? 1.982 7.825 13.457 1.00 93.75 203 GLY A N 1
ATOM 1626 C CA . GLY A 1 203 ? 2.191 7.548 14.875 1.00 93.75 203 GLY A CA 1
ATOM 1627 C C . GLY A 1 203 ? 1.315 8.385 15.808 1.00 93.75 203 GLY A C 1
ATOM 1628 O O . GLY A 1 203 ? 1.672 8.540 16.988 1.00 93.75 203 GLY A O 1
ATOM 1629 N N . ASP A 1 204 ? 0.218 8.969 15.316 1.00 93.19 204 ASP A N 1
ATOM 1630 C CA . ASP A 1 204 ? -0.697 9.788 16.115 1.00 93.19 204 ASP A CA 1
ATOM 1631 C C . ASP A 1 204 ? -1.721 8.965 16.929 1.00 93.19 204 ASP A C 1
ATOM 1633 O O . ASP A 1 204 ? -2.334 9.482 17.879 1.00 93.19 204 ASP A O 1
ATOM 1637 N N . GLY A 1 205 ? -1.811 7.661 16.647 1.00 90.00 205 GLY A N 1
ATOM 1638 C CA . GLY A 1 205 ? -2.692 6.697 17.303 1.00 90.00 205 GLY A CA 1
ATOM 1639 C C . GLY A 1 205 ? -4.025 6.452 16.591 1.00 90.00 205 GLY A C 1
ATOM 1640 O O . GLY A 1 205 ? -4.812 5.628 17.076 1.00 90.00 205 GLY A O 1
ATOM 1641 N N . GLU A 1 206 ? -4.301 7.142 15.487 1.00 90.19 206 GLU A N 1
ATOM 1642 C CA . GLU A 1 206 ? -5.364 6.818 14.539 1.00 90.19 206 GLU A CA 1
ATOM 1643 C C . GLU A 1 206 ? -4.792 6.003 13.360 1.00 90.19 206 GLU A C 1
ATOM 1645 O O . GLU A 1 206 ? -3.591 5.839 13.216 1.00 90.19 206 GLU A O 1
ATOM 1650 N N . GLU A 1 207 ? -5.660 5.346 12.589 1.00 93.06 207 GLU A N 1
ATOM 1651 C CA . GLU A 1 207 ? -5.239 4.506 11.460 1.00 93.06 207 GLU A CA 1
ATOM 1652 C C . GLU A 1 207 ? -5.470 5.259 10.140 1.00 93.06 207 GLU A C 1
ATOM 1654 O O . GLU A 1 207 ? -6.572 5.772 9.903 1.00 93.06 207 GLU A O 1
ATOM 1659 N N . GLU A 1 208 ? -4.493 5.218 9.234 1.00 96.38 208 GLU A N 1
ATOM 1660 C CA . GLU A 1 208 ? -4.615 5.692 7.854 1.00 96.38 208 GLU A CA 1
ATOM 1661 C C . GLU A 1 208 ? -4.766 4.519 6.889 1.00 96.38 208 GLU A C 1
ATOM 1663 O O . GLU A 1 208 ? -4.374 3.383 7.161 1.00 96.38 208 GLU A O 1
ATOM 1668 N N . LEU A 1 209 ? -5.327 4.808 5.718 1.00 97.56 209 LEU A N 1
ATOM 1669 C CA . LEU A 1 209 ? -5.411 3.879 4.602 1.00 97.56 209 LEU A CA 1
ATOM 1670 C C . LEU A 1 209 ? -4.436 4.314 3.505 1.00 97.56 209 LEU A C 1
ATOM 1672 O O . LEU A 1 209 ? -4.684 5.282 2.785 1.00 97.56 209 LEU A O 1
ATOM 1676 N N . LEU A 1 210 ? -3.369 3.541 3.329 1.00 98.44 210 LEU A N 1
ATOM 1677 C CA . LEU A 1 210 ? -2.502 3.611 2.162 1.00 98.44 210 LEU A CA 1
ATOM 1678 C C . LEU A 1 210 ? -3.114 2.797 1.024 1.00 98.44 210 LEU A C 1
ATOM 1680 O O . LEU A 1 210 ? -3.447 1.630 1.207 1.00 98.44 210 LEU A O 1
ATOM 1684 N N . VAL A 1 211 ? -3.177 3.374 -0.172 1.00 98.62 211 VAL A N 1
ATOM 1685 C CA . VAL A 1 211 ? -3.567 2.680 -1.404 1.00 98.62 211 VAL A CA 1
ATOM 1686 C C . VAL A 1 211 ? -2.468 2.830 -2.444 1.00 98.62 211 VAL A C 1
ATOM 1688 O O . VAL A 1 211 ? -2.048 3.944 -2.759 1.00 98.62 211 VAL A O 1
ATOM 1691 N N . ILE A 1 212 ? -2.044 1.705 -3.013 1.00 98.69 212 ILE A N 1
ATOM 1692 C CA . ILE A 1 212 ? -1.177 1.653 -4.186 1.00 98.69 212 ILE A CA 1
ATOM 1693 C C . ILE A 1 212 ? -2.067 1.590 -5.422 1.00 98.69 212 ILE A C 1
ATOM 1695 O O . ILE A 1 212 ? -2.888 0.683 -5.563 1.00 98.69 212 ILE A O 1
ATOM 1699 N N . TYR A 1 213 ? -1.923 2.568 -6.308 1.00 98.62 213 TYR A N 1
ATOM 1700 C CA . TYR A 1 213 ? -2.808 2.774 -7.449 1.00 98.62 213 TYR A CA 1
ATOM 1701 C C . TYR A 1 213 ? -2.033 2.805 -8.765 1.00 98.62 213 TYR A C 1
ATOM 1703 O O . TYR A 1 213 ? -1.082 3.568 -8.899 1.00 98.62 213 TYR A O 1
ATOM 1711 N N . LEU A 1 214 ? -2.482 2.042 -9.762 1.00 98.56 214 LEU A N 1
ATOM 1712 C CA . LEU A 1 214 ? -1.948 2.079 -11.122 1.00 98.56 214 LEU A CA 1
ATOM 1713 C C . LEU A 1 214 ? -2.759 3.040 -11.997 1.00 98.56 214 LEU A C 1
ATOM 1715 O O . LEU A 1 214 ? -3.942 2.797 -12.273 1.00 98.56 214 LEU A O 1
ATOM 1719 N N . ASN A 1 215 ? -2.105 4.085 -12.505 1.00 97.62 215 ASN A N 1
ATOM 1720 C CA . ASN A 1 215 ? -2.606 4.859 -13.634 1.00 97.62 215 ASN A CA 1
ATOM 1721 C C . ASN A 1 215 ? -1.964 4.353 -14.929 1.00 97.62 215 ASN A C 1
ATOM 1723 O O . ASN A 1 215 ? -0.745 4.327 -15.044 1.00 97.62 215 ASN A O 1
ATOM 1727 N N . ASN A 1 216 ? -2.775 4.007 -15.928 1.00 95.94 216 ASN A N 1
ATOM 1728 C CA . ASN A 1 216 ? -2.300 3.509 -17.223 1.00 95.94 216 ASN A CA 1
ATOM 1729 C C . ASN A 1 216 ? -2.286 4.572 -18.332 1.00 95.94 216 ASN A C 1
ATOM 1731 O O . ASN A 1 216 ? -2.299 4.246 -19.518 1.00 95.94 216 ASN A O 1
ATOM 1735 N N . LYS A 1 217 ? -2.365 5.850 -17.950 1.00 93.56 217 LYS A N 1
ATOM 1736 C CA . LYS A 1 217 ? -2.436 6.997 -18.864 1.00 93.56 217 LYS A CA 1
ATOM 1737 C C . LYS A 1 217 ? -1.548 8.143 -18.406 1.00 93.56 217 LYS A C 1
ATOM 1739 O O . LYS A 1 217 ? -1.955 9.301 -18.467 1.00 93.56 217 LYS A O 1
ATOM 1744 N N . GLU A 1 218 ? -0.349 7.823 -17.940 1.00 91.69 218 GLU A N 1
ATOM 1745 C CA . GLU A 1 218 ? 0.660 8.845 -17.688 1.00 91.69 218 GLU A CA 1
ATOM 1746 C C . GLU A 1 218 ? 1.094 9.468 -19.013 1.00 91.69 218 GLU A C 1
ATOM 1748 O O . GLU A 1 218 ? 1.484 8.762 -19.945 1.00 91.69 218 GLU A O 1
ATOM 1753 N N . GLU A 1 219 ? 0.975 10.791 -19.110 1.00 84.81 219 GLU A N 1
ATOM 1754 C CA . GLU A 1 219 ? 1.401 11.541 -20.288 1.00 84.81 219 GLU A CA 1
ATOM 1755 C C . GLU A 1 219 ? 2.908 11.793 -20.234 1.00 84.81 219 GLU A C 1
ATOM 1757 O O . GLU A 1 219 ? 3.432 12.327 -19.256 1.00 84.81 219 GLU A O 1
ATOM 1762 N N . GLN A 1 220 ? 3.591 11.476 -21.330 1.00 74.75 220 GLN A N 1
ATOM 1763 C CA . GLN A 1 220 ? 4.949 11.930 -21.606 1.00 74.75 220 GLN A CA 1
ATOM 1764 C C . GLN A 1 220 ? 4.904 12.989 -22.712 1.00 74.75 220 GLN A C 1
ATOM 1766 O O . GLN A 1 220 ? 4.120 12.867 -23.656 1.00 74.75 220 GLN A O 1
ATOM 1771 N N . ASP A 1 221 ? 5.751 14.022 -22.635 1.00 70.12 221 ASP A N 1
ATOM 1772 C CA . ASP A 1 221 ? 5.784 15.088 -23.644 1.00 70.12 221 ASP A CA 1
ATOM 1773 C C . ASP A 1 221 ? 6.072 14.522 -25.050 1.00 70.12 221 ASP A C 1
ATOM 1775 O O . ASP A 1 221 ? 7.189 14.120 -25.381 1.00 70.12 221 ASP A O 1
ATOM 1779 N N . GLY A 1 222 ? 5.020 14.453 -25.870 1.00 66.88 222 GLY A N 1
ATOM 1780 C CA . GLY A 1 222 ? 5.056 13.946 -27.239 1.00 66.88 222 GLY A CA 1
ATOM 1781 C C . GLY A 1 222 ? 5.192 12.425 -27.397 1.00 66.88 222 GLY A C 1
ATOM 1782 O O . GLY A 1 222 ? 5.373 11.998 -28.539 1.00 66.88 222 GLY A O 1
ATOM 1783 N N . GLY A 1 223 ? 5.138 11.634 -26.318 1.00 73.06 223 GLY A N 1
ATOM 1784 C CA . GLY A 1 223 ? 5.263 10.164 -26.317 1.00 73.06 223 GLY A CA 1
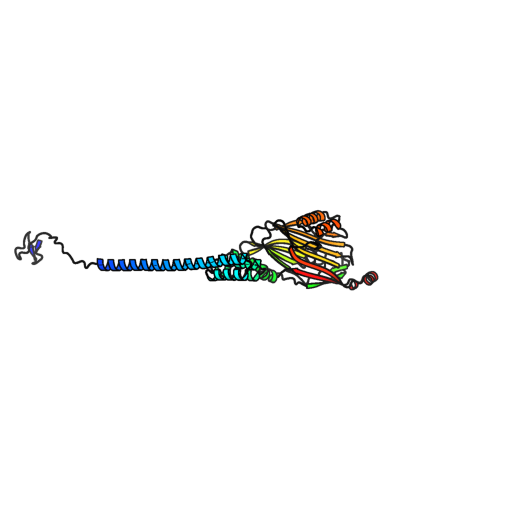ATOM 1785 C C . GLY A 1 223 ? 3.918 9.417 -26.226 1.00 73.06 223 GLY A C 1
ATOM 1786 O O . GLY A 1 223 ? 2.868 10.060 -26.124 1.00 73.06 223 GLY A O 1
ATOM 1787 N N . PRO A 1 224 ? 3.915 8.069 -26.302 1.00 78.94 224 PRO A N 1
ATOM 1788 C CA . PRO A 1 224 ? 2.735 7.268 -25.968 1.00 78.94 224 PRO A CA 1
ATOM 1789 C C . PRO A 1 224 ? 2.385 7.409 -24.480 1.00 78.94 224 PRO A C 1
ATOM 1791 O O . PRO A 1 224 ? 3.179 7.905 -23.679 1.00 78.94 224 PRO A O 1
ATOM 1794 N N . TYR A 1 225 ? 1.188 6.953 -24.110 1.00 88.50 225 TYR A N 1
ATOM 1795 C CA . TYR A 1 225 ? 0.867 6.787 -22.699 1.00 88.50 225 TYR A CA 1
ATOM 1796 C C . TYR A 1 225 ? 1.791 5.741 -22.072 1.00 88.50 225 TYR A C 1
ATOM 1798 O O . TYR A 1 225 ? 2.274 4.828 -22.737 1.00 88.50 225 TYR A O 1
ATOM 1806 N N . GLN A 1 226 ? 2.037 5.899 -20.782 1.00 91.50 226 GLN A N 1
ATOM 1807 C CA . GLN A 1 226 ? 2.836 4.987 -19.975 1.00 91.50 226 GLN A CA 1
ATOM 1808 C C . GLN A 1 226 ? 2.056 4.645 -18.703 1.00 91.50 226 GLN A C 1
ATOM 1810 O O . GLN A 1 226 ? 1.073 5.316 -18.360 1.00 91.50 226 GLN A O 1
ATOM 1815 N N . ASN A 1 227 ? 2.472 3.590 -18.008 1.00 96.62 227 ASN A N 1
ATOM 1816 C CA . ASN A 1 227 ? 1.910 3.283 -16.699 1.00 96.62 227 ASN A CA 1
ATOM 1817 C C . ASN A 1 227 ? 2.736 3.952 -15.595 1.00 96.62 227 ASN A C 1
ATOM 1819 O O . ASN A 1 227 ? 3.961 4.042 -15.685 1.00 96.62 227 ASN A O 1
ATOM 1823 N N . GLY A 1 228 ? 2.061 4.403 -14.543 1.00 97.25 228 GLY A N 1
ATOM 1824 C CA . GLY A 1 228 ? 2.679 4.930 -13.333 1.00 97.25 228 GLY A CA 1
ATOM 1825 C C . GLY A 1 228 ? 1.940 4.452 -12.091 1.00 97.25 228 GLY A C 1
ATOM 1826 O O . GLY A 1 228 ? 0.713 4.320 -12.093 1.00 97.25 228 GLY A O 1
ATOM 1827 N N . ILE A 1 229 ? 2.695 4.198 -11.030 1.00 98.44 229 ILE A N 1
ATOM 1828 C CA . ILE A 1 229 ? 2.168 3.798 -9.728 1.00 98.44 229 ILE A CA 1
ATOM 1829 C C . ILE A 1 229 ? 2.160 5.007 -8.804 1.00 98.44 229 ILE A C 1
ATOM 1831 O O . ILE A 1 229 ? 3.143 5.739 -8.708 1.00 98.44 229 ILE A O 1
ATOM 1835 N N . TYR A 1 230 ? 1.052 5.180 -8.098 1.00 98.69 230 TYR A N 1
ATOM 1836 C CA . TYR A 1 230 ? 0.825 6.229 -7.120 1.00 98.69 230 TYR A CA 1
ATOM 1837 C C . TYR A 1 230 ? 0.626 5.633 -5.732 1.00 98.69 230 TYR A C 1
ATOM 1839 O O . TYR A 1 230 ? -0.054 4.617 -5.577 1.00 98.69 230 TYR A O 1
ATOM 1847 N N . LEU A 1 231 ? 1.170 6.309 -4.726 1.00 98.81 231 LEU A N 1
ATOM 1848 C CA . LEU A 1 231 ? 0.797 6.121 -3.329 1.00 98.81 231 LEU A CA 1
ATOM 1849 C C . LEU A 1 231 ? -0.264 7.163 -2.989 1.00 98.81 231 LEU A C 1
ATOM 1851 O O . LEU A 1 231 ? -0.072 8.351 -3.238 1.00 98.81 231 LEU A O 1
ATOM 1855 N N . ARG A 1 232 ? -1.386 6.724 -2.432 1.00 98.81 232 ARG A N 1
ATOM 1856 C CA . ARG A 1 232 ? -2.482 7.592 -1.994 1.00 98.81 232 ARG A CA 1
ATOM 1857 C C . ARG A 1 232 ? -2.747 7.342 -0.525 1.00 98.81 232 ARG A C 1
ATOM 1859 O O . ARG A 1 232 ? -3.030 6.201 -0.164 1.00 98.81 232 ARG A O 1
ATOM 1866 N N . MET A 1 233 ? -2.676 8.386 0.293 1.00 98.69 233 MET A N 1
ATOM 1867 C CA . MET A 1 233 ? -2.995 8.280 1.713 1.00 98.69 233 MET A CA 1
ATOM 1868 C C . MET A 1 233 ? -4.384 8.833 1.991 1.00 98.69 233 MET A C 1
ATOM 1870 O O . MET A 1 233 ? -4.720 9.939 1.562 1.00 98.69 233 MET A O 1
ATOM 1874 N N . TYR A 1 234 ? -5.191 8.062 2.711 1.00 98.38 234 TYR A N 1
ATOM 1875 C CA . TYR A 1 234 ? -6.539 8.435 3.102 1.00 98.38 234 TYR A CA 1
ATOM 1876 C C . TYR A 1 234 ? -6.693 8.441 4.623 1.00 98.38 234 TYR A C 1
ATOM 1878 O O . TYR A 1 234 ? -6.268 7.509 5.299 1.00 98.38 234 TYR A O 1
ATOM 1886 N N . GLU A 1 235 ? -7.398 9.443 5.142 1.00 96.44 235 GLU A N 1
ATOM 1887 C CA . GLU A 1 235 ? -7.705 9.593 6.570 1.00 96.44 235 GLU A CA 1
ATOM 1888 C C . GLU A 1 235 ? -9.211 9.724 6.801 1.00 96.44 235 GLU A C 1
ATOM 1890 O O . GLU A 1 235 ? -9.968 10.180 5.939 1.00 96.44 235 GLU A O 1
ATOM 1895 N N . SER A 1 236 ? -9.659 9.389 8.011 1.00 92.75 236 SER A N 1
ATOM 1896 C CA . SER A 1 236 ? -11.033 9.645 8.445 1.00 92.75 236 SER A CA 1
ATOM 1897 C C . SER A 1 236 ? -11.199 11.076 8.984 1.00 92.75 236 SER A C 1
ATOM 1899 O O . SER A 1 236 ? -11.075 11.329 10.186 1.00 92.75 236 SER A O 1
ATOM 1901 N N . GLU A 1 237 ? -11.659 12.008 8.149 1.00 90.06 237 GLU A N 1
ATOM 1902 C CA . GLU A 1 237 ? -12.025 13.363 8.568 1.00 90.06 237 GLU A CA 1
ATOM 1903 C C . GLU A 1 237 ? -13.541 13.553 8.686 1.00 90.06 237 GLU A C 1
ATOM 1905 O O . GLU A 1 237 ? -14.308 13.364 7.749 1.00 90.06 237 GLU A O 1
ATOM 1910 N N . LYS A 1 238 ? -14.019 14.022 9.846 1.00 85.56 238 LYS A N 1
ATOM 1911 C CA . LYS A 1 238 ? -15.433 14.416 10.048 1.00 85.56 238 LYS A CA 1
ATOM 1912 C C . LYS A 1 238 ? -16.475 13.351 9.630 1.00 85.56 238 LYS A C 1
ATOM 1914 O O . LYS A 1 238 ? -17.638 13.713 9.460 1.00 85.56 238 LYS A O 1
ATOM 1919 N N . ASN A 1 239 ? -16.121 12.060 9.670 1.00 80.06 239 ASN A N 1
ATOM 1920 C CA . ASN A 1 239 ? -16.915 10.884 9.238 1.00 80.06 239 ASN A CA 1
ATOM 1921 C C . ASN A 1 239 ? -16.891 10.582 7.738 1.00 80.06 239 ASN A C 1
ATOM 1923 O O . ASN A 1 239 ? -17.794 9.893 7.254 1.00 80.06 239 ASN A O 1
ATOM 1927 N N . GLU A 1 240 ? -15.917 11.112 7.019 1.00 92.06 240 GLU A N 1
ATOM 1928 C CA . GLU A 1 240 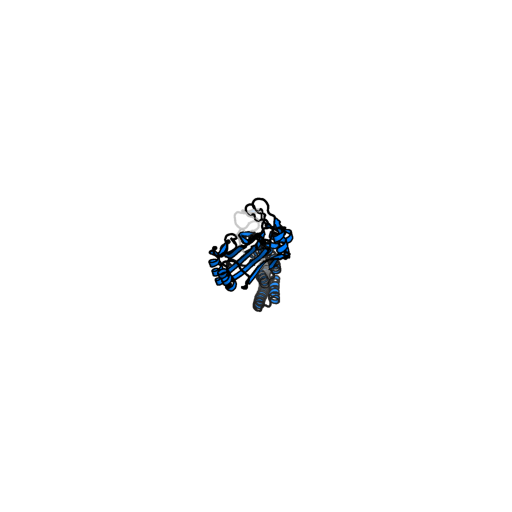? -15.674 10.811 5.618 1.00 92.06 240 GLU A CA 1
ATOM 1929 C C . GLU A 1 240 ? -14.221 10.369 5.479 1.00 92.06 240 GLU A C 1
ATOM 1931 O O . GLU A 1 240 ? -13.340 10.908 6.146 1.00 92.06 240 GLU A O 1
ATOM 1936 N N . ILE A 1 241 ? -13.990 9.369 4.635 1.00 96.38 241 ILE A N 1
ATOM 1937 C CA . ILE A 1 241 ? -12.638 8.992 4.244 1.00 96.38 241 ILE A CA 1
ATOM 1938 C C . ILE A 1 241 ? -12.217 9.956 3.140 1.00 96.38 241 ILE A C 1
ATOM 1940 O O . ILE A 1 241 ? -12.899 10.062 2.116 1.00 96.38 241 ILE A O 1
ATOM 1944 N N . VAL A 1 242 ? -11.146 10.706 3.381 1.00 97.19 242 VAL A N 1
ATOM 1945 C CA . VAL A 1 242 ? -10.659 11.762 2.490 1.00 97.19 242 VAL A CA 1
ATOM 1946 C C . VAL A 1 242 ? -9.268 11.415 1.991 1.00 97.19 242 VAL A C 1
ATOM 1948 O O . VAL A 1 242 ? -8.439 10.960 2.768 1.00 97.19 242 VAL A O 1
ATOM 1951 N N . LEU A 1 243 ? -9.010 11.643 0.702 1.00 98.25 243 LEU A N 1
ATOM 1952 C CA . LEU A 1 243 ? -7.655 11.604 0.156 1.00 98.25 243 LEU A CA 1
ATOM 1953 C C . LEU A 1 243 ? -6.880 12.802 0.712 1.00 98.25 243 LEU A C 1
ATOM 1955 O O . LEU A 1 243 ? -7.293 13.948 0.511 1.00 98.25 243 LEU A O 1
ATOM 1959 N N . LYS A 1 244 ? -5.793 12.523 1.421 1.00 98.19 244 LYS A N 1
ATOM 1960 C CA . LYS A 1 244 ? -4.961 13.509 2.111 1.00 98.19 244 LYS A CA 1
ATOM 1961 C C . LYS A 1 244 ? -3.788 13.941 1.270 1.00 98.19 244 LYS A C 1
ATOM 1963 O O . LYS A 1 244 ? -3.581 15.140 1.096 1.00 98.19 244 LYS A O 1
ATOM 1968 N N . ASP A 1 245 ? -3.101 12.959 0.709 1.00 98.69 245 ASP A N 1
ATOM 1969 C CA . ASP A 1 245 ? -1.973 13.193 -0.165 1.00 98.69 245 ASP A CA 1
ATOM 1970 C C . ASP A 1 245 ? -1.846 12.093 -1.220 1.00 98.69 245 ASP A C 1
ATOM 1972 O O . ASP A 1 245 ? -2.328 10.967 -1.051 1.00 98.69 245 ASP A O 1
ATOM 1976 N N . GLU A 1 246 ? -1.209 12.445 -2.329 1.00 98.56 246 GLU A N 1
ATOM 1977 C CA . GLU A 1 246 ? -0.940 11.561 -3.456 1.00 98.56 246 GLU A CA 1
ATOM 1978 C C . GLU A 1 246 ? 0.493 11.792 -3.947 1.00 98.56 246 GLU A C 1
ATOM 1980 O O . GLU A 1 246 ? 0.878 12.912 -4.279 1.00 98.56 246 GLU A O 1
ATOM 1985 N N . TYR A 1 247 ? 1.270 10.715 -4.036 1.00 98.38 247 TYR A N 1
ATOM 1986 C CA . TYR A 1 247 ? 2.663 10.737 -4.469 1.00 98.38 247 TYR A CA 1
ATOM 1987 C C . TYR A 1 247 ? 2.856 9.841 -5.694 1.00 98.38 247 TYR A C 1
ATOM 1989 O O . TYR A 1 247 ? 2.493 8.662 -5.671 1.00 98.38 247 TYR A O 1
ATOM 1997 N N . LYS A 1 248 ? 3.443 10.383 -6.769 1.00 97.31 248 LYS A N 1
ATOM 1998 C CA . LYS A 1 248 ? 3.819 9.604 -7.957 1.00 97.31 248 LYS A CA 1
ATOM 1999 C C . LYS A 1 248 ? 5.069 8.791 -7.629 1.00 97.31 248 LYS A C 1
ATOM 2001 O O . LYS A 1 248 ? 6.160 9.335 -7.538 1.00 97.31 248 LYS A O 1
ATOM 2006 N N . ALA A 1 249 ? 4.878 7.498 -7.417 1.00 97.69 249 ALA A N 1
ATOM 2007 C CA . ALA A 1 249 ? 5.853 6.626 -6.785 1.00 97.69 249 ALA A CA 1
ATOM 2008 C C . ALA A 1 249 ? 6.839 6.041 -7.796 1.00 97.69 249 ALA A C 1
ATOM 2010 O O . ALA A 1 249 ? 8.035 6.298 -7.709 1.00 97.69 249 ALA A O 1
ATOM 2011 N N . LEU A 1 250 ? 6.329 5.273 -8.763 1.00 97.44 250 LEU A N 1
ATOM 2012 C CA . LEU A 1 250 ? 7.135 4.576 -9.766 1.00 97.44 250 LEU A CA 1
ATOM 2013 C C . LEU A 1 250 ? 6.627 4.907 -11.163 1.00 97.44 250 LEU A C 1
ATOM 2015 O O . LEU A 1 250 ? 5.421 4.861 -11.416 1.00 97.44 250 LEU A O 1
ATOM 2019 N N . TYR A 1 251 ? 7.542 5.251 -12.064 1.00 94.06 251 TYR A N 1
ATOM 2020 C CA . TYR A 1 251 ? 7.222 5.594 -13.444 1.00 94.06 251 TYR A CA 1
ATOM 2021 C C . TYR A 1 251 ? 8.485 5.551 -14.323 1.00 94.06 251 TYR A C 1
ATOM 2023 O O . TYR A 1 251 ? 9.510 6.087 -13.911 1.00 94.06 251 TYR A O 1
ATOM 2031 N N . PRO A 1 252 ? 8.425 5.028 -15.559 1.00 93.81 252 PRO A N 1
ATOM 2032 C CA . PRO A 1 252 ? 7.387 4.139 -16.093 1.00 93.81 252 PRO A CA 1
ATOM 2033 C C . PRO A 1 252 ? 7.441 2.737 -15.452 1.00 93.81 252 PRO A C 1
ATOM 2035 O O . PRO A 1 252 ? 8.446 2.398 -14.831 1.00 93.81 252 PRO A O 1
ATOM 2038 N N . VAL A 1 253 ? 6.361 1.954 -15.588 1.00 96.50 253 VAL A N 1
ATOM 2039 C CA . VAL A 1 253 ? 6.279 0.543 -15.148 1.00 96.50 253 VAL A CA 1
ATOM 2040 C C . VAL A 1 253 ? 5.478 -0.330 -16.132 1.00 96.50 253 VAL A C 1
ATOM 2042 O O . VAL A 1 253 ? 4.712 0.189 -16.950 1.00 96.50 253 VAL A O 1
ATOM 2045 N N . ILE A 1 254 ? 5.557 -1.655 -15.988 1.00 96.38 254 ILE A N 1
ATOM 2046 C CA . ILE A 1 254 ? 4.825 -2.668 -16.773 1.00 96.38 254 ILE A CA 1
ATOM 2047 C C . ILE A 1 254 ? 5.086 -2.481 -18.273 1.00 96.38 254 ILE A C 1
ATOM 2049 O O . ILE A 1 254 ? 4.192 -2.134 -19.057 1.00 96.38 254 ILE A O 1
ATOM 2053 N N . GLY A 1 255 ? 6.342 -2.707 -18.653 1.00 92.06 255 GLY A N 1
ATOM 2054 C CA . GLY A 1 255 ? 6.826 -2.556 -20.023 1.00 92.06 255 GLY A CA 1
ATOM 2055 C C . GLY A 1 255 ? 7.586 -1.253 -20.233 1.00 92.06 255 GLY A C 1
ATOM 2056 O O . GLY A 1 255 ? 7.245 -0.471 -21.121 1.00 92.06 255 GLY A O 1
ATOM 2057 N N . ALA A 1 256 ? 8.607 -1.029 -19.405 1.00 88.25 256 ALA A N 1
ATOM 2058 C CA . ALA A 1 256 ? 9.513 0.116 -19.488 1.00 88.25 256 ALA A CA 1
ATOM 2059 C C . ALA A 1 256 ? 10.885 -0.204 -20.124 1.00 88.25 256 ALA A C 1
ATOM 2061 O O . ALA A 1 256 ? 11.632 0.716 -20.467 1.00 88.25 256 ALA A O 1
ATOM 2062 N N . GLY A 1 257 ? 11.232 -1.485 -20.283 1.00 92.31 257 GLY A N 1
ATOM 2063 C CA . GLY A 1 257 ? 12.522 -1.942 -20.804 1.00 92.31 257 GLY A CA 1
ATOM 2064 C C . GLY A 1 257 ? 12.527 -3.429 -21.171 1.00 92.31 257 GLY A C 1
ATOM 2065 O O . GLY A 1 257 ? 11.556 -4.141 -20.925 1.00 92.31 257 GLY A O 1
ATOM 2066 N N . ASP A 1 258 ? 13.627 -3.888 -21.768 1.00 94.50 258 ASP A N 1
ATOM 2067 C CA . ASP A 1 258 ? 13.902 -5.295 -22.087 1.00 94.50 258 ASP A CA 1
ATOM 2068 C C . ASP A 1 258 ? 13.966 -6.173 -20.827 1.00 94.50 258 ASP A C 1
ATOM 2070 O O . ASP A 1 258 ? 13.592 -7.347 -20.861 1.00 94.50 258 ASP A O 1
ATOM 2074 N N . GLU A 1 259 ? 14.435 -5.590 -19.724 1.00 95.88 259 GLU A N 1
ATOM 2075 C CA . GLU A 1 259 ? 14.356 -6.136 -18.372 1.00 95.88 259 GLU A CA 1
ATOM 2076 C C . GLU A 1 259 ? 13.752 -5.079 -17.442 1.00 95.88 259 GLU A C 1
ATOM 2078 O O . GLU A 1 259 ? 14.005 -3.882 -17.608 1.00 95.88 259 GLU A O 1
ATOM 2083 N N . GLU A 1 260 ? 12.962 -5.516 -16.465 1.00 95.44 260 GLU A N 1
ATOM 2084 C CA . GLU A 1 260 ? 12.274 -4.647 -15.506 1.00 95.44 260 GLU A CA 1
ATOM 2085 C C . GLU A 1 260 ? 12.348 -5.252 -14.097 1.00 95.44 260 GLU A C 1
ATOM 2087 O O . GLU A 1 260 ? 12.243 -6.469 -13.923 1.00 95.44 260 GLU A O 1
ATOM 2092 N N . ASP A 1 261 ? 12.569 -4.409 -13.093 1.00 97.06 261 ASP A N 1
ATOM 2093 C CA . ASP A 1 261 ? 12.806 -4.788 -11.701 1.00 97.06 261 ASP A CA 1
ATOM 2094 C C . ASP A 1 261 ? 12.265 -3.685 -10.780 1.00 97.06 261 ASP A C 1
ATOM 2096 O O . ASP A 1 261 ? 12.998 -2.802 -10.325 1.00 97.06 261 ASP A O 1
ATOM 2100 N N . ASP A 1 262 ? 10.958 -3.739 -10.515 1.00 97.75 262 ASP A N 1
ATOM 2101 C CA . ASP A 1 262 ? 10.255 -2.732 -9.728 1.00 97.75 262 ASP A CA 1
ATOM 2102 C C . ASP A 1 262 ? 9.707 -3.316 -8.427 1.00 97.75 262 ASP A C 1
ATOM 2104 O O . ASP A 1 262 ? 9.319 -4.489 -8.335 1.00 97.75 262 ASP A O 1
ATOM 2108 N N . GLY A 1 263 ? 9.642 -2.489 -7.389 1.00 97.25 263 GLY A N 1
ATOM 2109 C CA . GLY A 1 263 ? 9.113 -2.916 -6.105 1.00 97.25 263 GLY A CA 1
ATOM 2110 C C . GLY A 1 263 ? 8.729 -1.766 -5.192 1.00 97.25 263 GLY A C 1
ATOM 2111 O O . GLY A 1 263 ? 9.358 -0.708 -5.202 1.00 97.25 263 GLY A O 1
ATOM 2112 N N . ILE A 1 264 ? 7.702 -2.008 -4.380 1.00 98.62 264 ILE A N 1
ATOM 2113 C CA . ILE A 1 264 ? 7.280 -1.145 -3.275 1.00 98.62 264 ILE A CA 1
ATOM 2114 C C . ILE A 1 264 ? 7.118 -2.017 -2.035 1.00 98.62 264 ILE A C 1
ATOM 2116 O O . ILE A 1 264 ? 6.495 -3.082 -2.099 1.00 98.62 264 ILE A O 1
ATOM 2120 N N . PHE A 1 265 ? 7.659 -1.564 -0.910 1.00 98.12 265 PHE A N 1
ATOM 2121 C CA . PHE A 1 265 ? 7.638 -2.293 0.351 1.00 98.12 265 PHE A CA 1
ATOM 2122 C C . PHE A 1 265 ? 7.659 -1.357 1.565 1.00 98.12 265 PHE A C 1
ATOM 2124 O O . PHE A 1 265 ? 7.979 -0.170 1.464 1.00 98.12 265 PHE A O 1
ATOM 2131 N N . LEU A 1 266 ? 7.312 -1.915 2.723 1.00 97.62 266 LEU A N 1
ATOM 2132 C CA . LEU A 1 266 ? 7.380 -1.265 4.025 1.00 97.62 266 LEU A CA 1
ATOM 2133 C C . LEU A 1 266 ? 8.661 -1.646 4.762 1.00 97.62 266 LEU A C 1
ATOM 2135 O O . LEU A 1 266 ? 9.084 -2.808 4.762 1.00 97.62 266 LEU A O 1
ATOM 2139 N N . LYS A 1 267 ? 9.220 -0.663 5.467 1.00 97.62 267 LYS A N 1
ATOM 2140 C CA . LYS A 1 267 ? 10.297 -0.862 6.435 1.00 97.62 267 LYS A CA 1
ATOM 2141 C C . LYS A 1 267 ? 9.978 -0.141 7.742 1.00 97.62 267 LYS A C 1
ATOM 2143 O O . LYS A 1 267 ? 9.603 1.026 7.737 1.00 97.62 267 LYS A O 1
ATOM 2148 N N . LYS A 1 268 ? 10.123 -0.821 8.873 1.00 96.69 268 LYS A N 1
ATOM 2149 C CA . LYS A 1 268 ? 9.936 -0.285 10.221 1.00 96.69 268 LYS A CA 1
ATOM 2150 C C . LYS A 1 268 ? 11.301 -0.092 10.857 1.00 96.69 268 LYS A C 1
ATOM 2152 O O . LYS A 1 268 ? 12.040 -1.051 11.068 1.00 96.69 268 LYS A O 1
ATOM 2157 N N . HIS A 1 269 ? 11.627 1.144 11.209 1.00 96.31 269 HIS A N 1
ATOM 2158 C CA . HIS A 1 269 ? 12.887 1.454 11.877 1.00 96.31 269 HIS A CA 1
ATOM 2159 C C . HIS A 1 269 ? 12.694 2.595 12.872 1.00 96.31 269 HIS A C 1
ATOM 2161 O O . HIS A 1 269 ? 11.984 3.558 12.605 1.00 96.31 269 HIS A O 1
ATOM 2167 N N . GLY A 1 270 ? 13.294 2.478 14.060 1.00 92.75 270 GLY A N 1
ATOM 2168 C CA . GLY A 1 270 ? 13.248 3.544 15.068 1.00 92.75 270 GLY A CA 1
ATOM 2169 C C . GLY A 1 270 ? 11.848 3.905 15.592 1.00 92.75 270 GLY A C 1
ATOM 2170 O O . GLY A 1 270 ? 11.702 4.946 16.220 1.00 92.75 270 GLY A O 1
ATOM 2171 N N . GLY A 1 271 ? 10.836 3.058 15.365 1.00 91.25 271 GLY A N 1
ATOM 2172 C CA . GLY A 1 271 ? 9.431 3.353 15.676 1.00 91.25 271 GLY A CA 1
ATOM 2173 C C . GLY A 1 271 ? 8.665 4.056 14.550 1.00 91.25 271 GLY A C 1
ATOM 2174 O O . GLY A 1 271 ? 7.464 4.237 14.694 1.00 91.25 271 GLY A O 1
ATOM 2175 N N . ASN A 1 272 ? 9.330 4.388 13.441 1.00 94.44 272 ASN A N 1
ATOM 2176 C CA . ASN A 1 272 ? 8.724 4.978 12.250 1.00 94.44 272 ASN A CA 1
ATOM 2177 C C . ASN A 1 272 ? 8.450 3.910 11.185 1.00 94.44 272 ASN A C 1
ATOM 2179 O O . ASN A 1 272 ? 9.095 2.853 11.159 1.00 94.44 272 ASN A O 1
ATOM 2183 N N . ILE A 1 273 ? 7.528 4.223 10.277 1.00 97.44 273 ILE A N 1
ATOM 2184 C CA . ILE A 1 273 ? 7.216 3.422 9.094 1.00 97.44 273 ILE A CA 1
ATOM 2185 C C . ILE A 1 273 ? 7.717 4.168 7.861 1.00 97.44 273 ILE A C 1
ATOM 2187 O O . ILE A 1 273 ? 7.414 5.342 7.661 1.00 97.44 273 ILE A O 1
ATOM 2191 N N . TYR A 1 274 ? 8.475 3.461 7.034 1.00 98.50 274 TYR A N 1
ATOM 2192 C CA . TYR A 1 274 ? 9.008 3.954 5.779 1.00 98.50 274 TYR A CA 1
ATOM 2193 C C . TYR A 1 274 ? 8.356 3.210 4.623 1.00 98.50 274 TYR A C 1
ATOM 2195 O O . TYR A 1 274 ? 8.267 1.978 4.627 1.00 98.50 274 TYR A O 1
ATOM 2203 N N . LEU A 1 275 ? 7.929 3.977 3.627 1.00 98.62 275 LEU A N 1
ATOM 2204 C CA . LEU A 1 275 ? 7.542 3.479 2.317 1.00 98.62 275 LEU A CA 1
ATOM 2205 C C . LEU A 1 275 ? 8.758 3.574 1.410 1.00 98.62 275 LEU A C 1
ATOM 2207 O O . LEU A 1 275 ? 9.264 4.665 1.151 1.00 98.62 275 LEU A O 1
ATOM 2211 N N . CYS A 1 276 ? 9.224 2.430 0.934 1.00 98.75 276 CYS A N 1
ATOM 2212 C CA . CYS A 1 276 ? 10.411 2.327 0.106 1.00 98.75 276 CYS A CA 1
ATOM 2213 C C . CYS A 1 276 ? 10.036 1.729 -1.244 1.00 98.75 276 CYS A C 1
ATOM 2215 O O . CYS A 1 276 ? 9.205 0.822 -1.324 1.00 98.75 276 CYS A O 1
ATOM 2217 N N . GLY A 1 277 ? 10.668 2.204 -2.308 1.00 98.31 277 GLY A N 1
ATOM 2218 C CA . GLY A 1 277 ? 10.483 1.596 -3.612 1.00 98.31 277 GLY A CA 1
ATOM 2219 C C . GLY A 1 277 ? 11.436 2.114 -4.667 1.00 98.31 277 GLY A C 1
ATOM 2220 O O . GLY A 1 277 ? 12.049 3.174 -4.528 1.00 98.31 277 GLY A O 1
ATOM 2221 N N . SER A 1 278 ? 11.566 1.336 -5.732 1.00 98.44 278 SER A N 1
ATOM 2222 C CA . SER A 1 278 ? 12.239 1.754 -6.955 1.00 98.44 278 SER A CA 1
ATOM 2223 C C . SER A 1 278 ? 11.670 1.034 -8.164 1.00 98.44 278 SER A C 1
ATOM 2225 O O . SER A 1 278 ? 11.165 -0.078 -8.027 1.00 98.44 278 SER A O 1
ATOM 2227 N N . SER A 1 279 ? 11.791 1.665 -9.326 1.00 97.56 279 SER A N 1
ATOM 2228 C CA . SER A 1 279 ? 11.671 1.028 -10.628 1.00 97.56 279 SER A CA 1
ATOM 2229 C C . SER A 1 279 ? 13.032 1.011 -11.303 1.00 97.56 279 SER A C 1
ATOM 2231 O O . SER A 1 279 ? 13.846 1.925 -11.119 1.00 97.56 279 SER A O 1
ATOM 2233 N N . TYR A 1 280 ? 13.290 -0.045 -12.061 1.00 97.06 280 TYR A N 1
ATOM 2234 C CA . TYR A 1 280 ? 14.522 -0.204 -12.817 1.00 97.06 280 TYR A CA 1
ATOM 2235 C C . TYR A 1 280 ? 14.230 -0.924 -14.120 1.00 97.06 280 TYR A C 1
ATOM 2237 O O . TYR A 1 280 ? 13.975 -2.123 -14.133 1.00 97.06 280 TYR A O 1
ATOM 2245 N N . ALA A 1 281 ? 14.304 -0.177 -15.215 1.00 95.94 281 ALA A N 1
ATOM 2246 C CA . ALA A 1 281 ? 14.053 -0.683 -16.551 1.00 95.94 281 ALA A CA 1
ATOM 2247 C C . ALA A 1 281 ? 15.312 -0.557 -17.407 1.00 95.94 281 ALA A C 1
ATOM 2249 O O . ALA A 1 281 ? 15.836 0.547 -17.564 1.00 95.94 281 ALA A O 1
ATOM 2250 N N . ILE A 1 282 ? 15.792 -1.668 -17.960 1.00 95.19 282 ILE A N 1
ATOM 2251 C CA . ILE A 1 282 ? 16.984 -1.723 -18.816 1.00 95.19 282 ILE A CA 1
ATOM 2252 C C . ILE A 1 282 ? 16.554 -1.782 -20.278 1.00 95.19 282 ILE A C 1
ATOM 2254 O O . ILE A 1 282 ? 15.679 -2.566 -20.625 1.00 95.19 282 ILE A O 1
ATOM 2258 N N . ALA A 1 283 ? 17.193 -1.007 -21.147 1.00 92.12 283 ALA A N 1
ATOM 2259 C CA . ALA A 1 283 ? 17.083 -1.143 -22.593 1.00 92.12 283 ALA A CA 1
ATOM 2260 C C . ALA A 1 283 ? 18.479 -1.396 -23.181 1.00 92.12 283 ALA A C 1
ATOM 2262 O O . ALA A 1 283 ? 19.243 -0.452 -23.378 1.00 92.12 283 ALA A O 1
ATOM 2263 N N . ASP A 1 284 ? 18.773 -2.662 -23.479 1.00 90.25 284 ASP A N 1
ATOM 2264 C CA . ASP A 1 284 ? 20.074 -3.157 -23.960 1.00 90.25 284 ASP A CA 1
ATOM 2265 C C . ASP A 1 284 ? 19.987 -3.792 -25.362 1.00 90.25 284 ASP A C 1
ATOM 2267 O O . ASP A 1 284 ? 20.999 -3.993 -26.038 1.00 90.25 284 ASP A O 1
ATOM 2271 N N . ILE A 1 285 ? 18.779 -4.123 -25.831 1.00 88.81 285 ILE A N 1
ATOM 2272 C CA . ILE A 1 285 ? 18.557 -4.745 -27.141 1.00 88.81 285 ILE A CA 1
ATOM 2273 C C . ILE A 1 285 ? 18.551 -3.688 -28.253 1.00 88.81 285 ILE A C 1
ATOM 2275 O O . ILE A 1 285 ? 19.100 -3.902 -29.337 1.00 88.81 285 ILE A O 1
ATOM 2279 N N . TYR A 1 286 ? 17.902 -2.548 -28.009 1.00 81.38 286 TYR A N 1
ATOM 2280 C CA . TYR A 1 286 ? 17.733 -1.471 -28.995 1.00 81.38 286 TYR A CA 1
ATOM 2281 C C . TYR A 1 286 ? 18.345 -0.131 -28.560 1.00 81.38 286 TYR A C 1
ATOM 2283 O O . TYR A 1 286 ? 18.398 0.807 -29.361 1.00 81.38 286 TYR A O 1
ATOM 2291 N N . ALA A 1 287 ? 18.815 -0.044 -27.317 1.00 86.00 287 ALA A N 1
ATOM 2292 C CA . ALA A 1 287 ? 19.503 1.100 -26.736 1.00 86.00 287 ALA A CA 1
ATOM 2293 C C . ALA A 1 287 ? 20.646 0.607 -25.826 1.00 86.00 287 ALA A C 1
ATOM 2295 O O . ALA A 1 287 ? 20.927 -0.585 -25.786 1.00 86.00 287 ALA A O 1
ATOM 2296 N N . ASP A 1 288 ? 21.337 1.537 -25.170 1.00 89.00 288 ASP A N 1
ATOM 2297 C CA . ASP A 1 288 ? 22.296 1.252 -24.098 1.00 89.00 288 ASP A CA 1
ATOM 2298 C C . ASP A 1 288 ? 21.948 2.182 -22.935 1.00 89.00 288 ASP A C 1
ATOM 2300 O O . ASP A 1 288 ? 22.202 3.394 -22.991 1.00 89.00 288 ASP A O 1
ATOM 2304 N N . GLY A 1 289 ? 21.282 1.630 -21.924 1.00 92.88 289 GLY A N 1
ATOM 2305 C CA . GLY A 1 289 ? 21.026 2.330 -20.677 1.00 92.88 289 GLY A CA 1
ATOM 2306 C C . GLY A 1 289 ? 19.816 1.833 -19.910 1.00 92.88 289 GLY A C 1
ATOM 2307 O O . GLY A 1 289 ? 19.063 0.970 -20.348 1.00 92.88 289 GLY A O 1
ATOM 2308 N N . ALA A 1 290 ? 19.623 2.431 -18.741 1.00 95.25 290 ALA A N 1
ATOM 2309 C CA . ALA A 1 290 ? 18.502 2.139 -17.869 1.00 95.25 290 ALA A CA 1
ATOM 2310 C C . ALA A 1 290 ? 17.733 3.406 -17.502 1.00 95.25 290 ALA A C 1
ATOM 2312 O O . ALA A 1 290 ? 18.262 4.516 -17.602 1.00 95.25 290 ALA A O 1
ATOM 2313 N N . THR A 1 291 ? 16.500 3.224 -17.043 1.00 95.69 291 THR A N 1
ATOM 2314 C CA .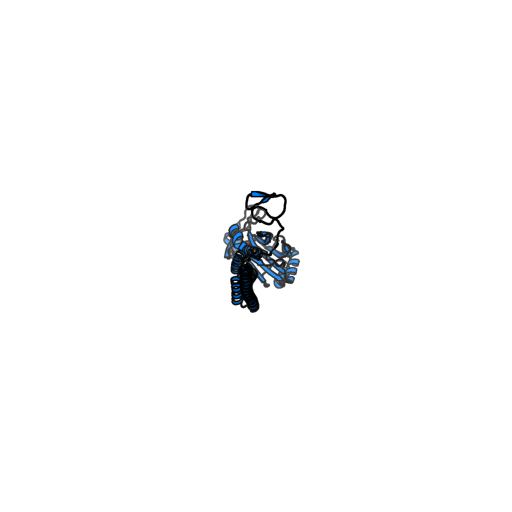 THR A 1 291 ? 15.680 4.249 -16.394 1.00 95.69 291 THR A CA 1
ATOM 2315 C C . THR A 1 291 ? 15.386 3.819 -14.964 1.00 95.69 291 THR A C 1
ATOM 2317 O O . THR A 1 291 ? 15.005 2.673 -14.730 1.00 95.69 291 THR A O 1
ATOM 2320 N N . ILE A 1 292 ? 15.595 4.730 -14.013 1.00 97.62 292 ILE A N 1
ATOM 2321 C CA . ILE A 1 292 ? 15.403 4.499 -12.580 1.00 97.62 292 ILE A CA 1
ATOM 2322 C C . ILE A 1 292 ? 14.470 5.563 -12.009 1.00 97.62 292 ILE A C 1
ATOM 2324 O O . ILE A 1 292 ? 14.696 6.759 -12.208 1.00 97.62 292 ILE A O 1
ATOM 2328 N N . SER A 1 293 ? 13.501 5.129 -11.211 1.00 97.31 293 SER A N 1
ATOM 2329 C CA . SER A 1 293 ? 12.867 5.959 -10.184 1.00 97.31 293 SER A CA 1
ATOM 2330 C C . SER A 1 293 ? 13.038 5.303 -8.829 1.00 97.31 293 SER A C 1
ATOM 2332 O O . SER A 1 293 ? 13.096 4.081 -8.735 1.00 97.31 293 SER A O 1
ATOM 2334 N N . SER A 1 294 ? 13.122 6.091 -7.765 1.00 98.25 294 SER A N 1
ATOM 2335 C CA . SER A 1 294 ? 13.161 5.557 -6.409 1.00 98.25 294 SER A CA 1
ATOM 2336 C C . SER A 1 294 ? 12.700 6.550 -5.368 1.00 98.25 294 SER A C 1
ATOM 2338 O O . SER A 1 294 ? 12.752 7.763 -5.572 1.00 98.25 294 SER A O 1
ATOM 2340 N N . PHE A 1 295 ? 12.278 6.019 -4.228 1.00 98.75 295 PHE A N 1
ATOM 2341 C CA . PHE A 1 295 ? 11.861 6.803 -3.083 1.00 98.75 295 PHE A CA 1
ATOM 2342 C C . PHE A 1 295 ? 12.115 6.058 -1.771 1.00 98.75 295 PHE A C 1
ATOM 2344 O O . PHE A 1 295 ? 12.047 4.829 -1.689 1.00 98.75 295 PHE A O 1
ATOM 2351 N N . ILE A 1 296 ? 12.358 6.849 -0.731 1.00 98.75 296 ILE A N 1
ATOM 2352 C CA . ILE A 1 296 ? 12.173 6.492 0.673 1.00 98.75 296 ILE A CA 1
ATOM 2353 C C . ILE A 1 296 ? 11.325 7.613 1.265 1.00 98.75 296 ILE A C 1
ATOM 2355 O O . ILE A 1 296 ? 11.762 8.766 1.277 1.00 98.75 296 ILE A O 1
ATOM 2359 N N . LEU A 1 297 ? 10.117 7.289 1.715 1.00 98.69 297 LEU A N 1
ATOM 2360 C CA . LEU A 1 297 ? 9.147 8.249 2.237 1.00 98.69 297 LEU A CA 1
ATOM 2361 C C . LEU A 1 297 ? 8.774 7.914 3.680 1.00 98.69 297 LEU A C 1
ATOM 2363 O O . LEU A 1 297 ? 8.677 6.742 4.043 1.00 98.69 297 LEU A O 1
ATOM 2367 N N . THR A 1 298 ? 8.476 8.947 4.457 1.00 98.25 298 THR A N 1
ATOM 2368 C CA . THR A 1 298 ? 7.637 8.867 5.659 1.00 98.25 298 THR A CA 1
ATOM 2369 C C . THR A 1 298 ? 6.291 9.538 5.377 1.00 98.25 298 THR A C 1
ATOM 2371 O O . THR A 1 298 ? 6.127 10.214 4.357 1.00 98.25 298 THR A O 1
ATOM 2374 N N . TYR A 1 299 ? 5.314 9.338 6.258 1.00 98.12 299 TYR A N 1
ATOM 2375 C CA . TYR A 1 299 ? 4.063 10.090 6.250 1.00 98.12 299 TYR A CA 1
ATOM 2376 C C . TYR A 1 299 ? 3.985 10.900 7.543 1.00 98.12 299 TYR A C 1
ATOM 2378 O O . TYR A 1 299 ? 4.079 10.334 8.627 1.00 98.12 299 TYR A O 1
ATOM 2386 N N . GLU A 1 300 ? 3.905 12.224 7.427 1.00 95.81 300 GLU A N 1
ATOM 2387 C CA . GLU A 1 300 ? 3.978 13.146 8.562 1.00 95.81 300 GLU A CA 1
ATOM 2388 C C . GLU A 1 300 ? 3.005 14.310 8.350 1.00 95.81 300 GLU A C 1
ATOM 2390 O O . GLU A 1 300 ? 2.971 14.922 7.282 1.00 95.81 300 GLU A O 1
ATOM 2395 N N . GLU A 1 301 ? 2.220 14.642 9.379 1.00 93.06 301 GLU A N 1
ATOM 2396 C CA . GLU A 1 301 ? 1.291 15.786 9.376 1.00 93.06 301 GLU A CA 1
ATOM 2397 C C . GLU A 1 301 ? 0.334 15.820 8.161 1.00 93.06 301 GLU A C 1
ATOM 2399 O O . GLU A 1 301 ? -0.033 16.890 7.661 1.00 93.06 301 GLU A O 1
ATOM 2404 N N . GLY A 1 302 ? -0.103 14.648 7.694 1.00 94.62 302 GLY A N 1
ATOM 2405 C CA . GLY A 1 302 ? -1.043 14.526 6.583 1.00 94.62 302 GLY A CA 1
ATOM 2406 C C . GLY A 1 302 ? -0.417 14.591 5.183 1.00 94.62 302 GLY A C 1
ATOM 2407 O O . GLY A 1 302 ? -1.148 14.850 4.223 1.00 94.62 302 GLY A O 1
ATOM 2408 N N . ALA A 1 303 ? 0.907 14.434 5.057 1.00 98.12 303 ALA A N 1
ATOM 2409 C CA . ALA A 1 303 ? 1.625 14.478 3.784 1.00 98.12 303 ALA A CA 1
ATOM 2410 C C . ALA A 1 303 ? 2.774 13.459 3.708 1.00 98.12 303 ALA A C 1
ATOM 2412 O O . ALA A 1 303 ? 3.410 13.128 4.710 1.00 98.12 303 ALA A O 1
ATOM 2413 N N . PHE A 1 304 ? 3.083 12.998 2.496 1.00 98.56 304 PHE A N 1
ATOM 2414 C CA . PHE A 1 304 ? 4.292 12.227 2.232 1.00 98.56 304 PHE A CA 1
ATOM 2415 C C . PHE A 1 304 ? 5.525 13.134 2.297 1.00 98.56 304 PHE A C 1
ATOM 2417 O O . PHE A 1 304 ? 5.587 14.189 1.660 1.00 98.56 304 PHE A O 1
ATOM 2424 N N . VAL A 1 305 ? 6.547 12.692 3.028 1.00 98.31 305 VAL A N 1
ATOM 2425 C CA . VAL A 1 305 ? 7.823 13.398 3.160 1.00 98.31 305 VAL A CA 1
ATOM 2426 C C . VAL A 1 305 ? 8.931 12.537 2.573 1.00 98.31 305 VAL A C 1
ATOM 2428 O O . VAL A 1 305 ? 9.247 11.463 3.085 1.00 98.31 305 VAL A O 1
ATOM 2431 N N . GLN A 1 306 ? 9.533 13.013 1.481 1.00 98.12 306 GLN A N 1
ATOM 2432 C CA . GLN A 1 306 ? 10.632 12.312 0.826 1.00 98.12 306 GLN A CA 1
ATOM 2433 C C . GLN A 1 306 ? 11.939 12.493 1.594 1.00 98.12 306 GLN A C 1
ATOM 2435 O O . GLN A 1 306 ? 12.448 13.603 1.733 1.00 98.12 306 GLN A O 1
ATOM 2440 N N . GLN A 1 307 ? 12.483 11.371 2.058 1.00 98.19 307 GLN A N 1
ATOM 2441 C CA . GLN A 1 307 ? 13.745 11.298 2.788 1.00 98.19 307 GLN A CA 1
ATOM 2442 C C . GLN A 1 307 ? 14.925 11.091 1.832 1.00 98.19 307 GLN A C 1
ATOM 2444 O O . GLN A 1 307 ? 15.990 11.674 2.020 1.00 98.19 307 GLN A O 1
ATOM 2449 N N . ALA A 1 308 ? 14.731 10.281 0.786 1.00 98.31 308 ALA A N 1
ATOM 2450 C CA . ALA A 1 308 ? 15.693 10.086 -0.295 1.00 98.31 308 ALA A CA 1
ATOM 2451 C C . ALA A 1 308 ? 15.023 9.546 -1.570 1.00 98.31 308 ALA A C 1
ATOM 2453 O O . ALA A 1 308 ? 13.839 9.199 -1.576 1.00 98.31 308 ALA A O 1
ATOM 2454 N N . GLY A 1 309 ? 15.799 9.471 -2.651 1.00 97.19 309 GLY A N 1
ATOM 2455 C CA . GLY A 1 309 ? 15.373 8.961 -3.952 1.00 97.19 309 GLY A CA 1
ATOM 2456 C C . GLY A 1 309 ? 15.364 10.036 -5.035 1.00 97.19 309 GLY A C 1
ATOM 2457 O O . GLY A 1 309 ? 15.931 11.118 -4.876 1.00 97.19 309 GLY A O 1
ATOM 2458 N N . THR A 1 310 ? 14.738 9.716 -6.158 1.00 97.19 310 THR A N 1
ATOM 2459 C CA . THR A 1 310 ? 14.660 10.580 -7.338 1.00 97.19 310 THR A CA 1
ATOM 2460 C C . THR A 1 310 ? 13.446 11.508 -7.275 1.00 97.19 310 THR A C 1
ATOM 2462 O O . THR A 1 310 ? 12.381 11.077 -6.849 1.00 97.19 310 THR A O 1
ATOM 2465 N N . GLU A 1 311 ? 13.575 12.753 -7.745 1.00 92.25 311 GLU A N 1
ATOM 2466 C CA . GLU A 1 311 ? 12.419 13.653 -7.939 1.00 92.25 311 GLU A CA 1
ATOM 2467 C C . GLU A 1 311 ? 11.623 13.295 -9.206 1.00 92.25 311 GLU A C 1
ATOM 2469 O O . GLU A 1 311 ? 10.402 13.366 -9.229 1.00 92.25 311 GLU A O 1
ATOM 2474 N N . GLU A 1 312 ? 12.337 12.898 -10.259 1.00 92.88 312 GLU A N 1
ATOM 2475 C CA . GLU A 1 312 ? 11.824 12.456 -11.557 1.00 92.88 312 GLU A CA 1
ATOM 2476 C C . GLU A 1 312 ? 12.683 11.274 -12.029 1.00 92.88 312 GLU A C 1
ATOM 2478 O O . GLU A 1 312 ? 13.831 11.152 -11.579 1.00 92.88 312 GLU A O 1
ATOM 2483 N N . PRO A 1 313 ? 12.192 10.422 -12.947 1.00 94.31 313 PRO A N 1
ATOM 2484 C CA . PRO A 1 313 ? 12.987 9.320 -13.464 1.00 94.31 313 PRO A CA 1
ATOM 2485 C C . PRO A 1 313 ? 14.301 9.808 -14.071 1.00 94.31 313 PRO A C 1
ATOM 2487 O O . PRO A 1 313 ? 14.343 10.782 -14.829 1.00 94.31 313 PRO A O 1
ATOM 2490 N N . ILE A 1 314 ? 15.380 9.100 -13.758 1.00 95.88 314 ILE A N 1
ATOM 2491 C CA . ILE A 1 314 ? 16.704 9.347 -14.323 1.00 95.88 314 ILE A CA 1
ATOM 2492 C C . ILE A 1 314 ? 17.032 8.254 -15.333 1.00 95.88 314 ILE A C 1
ATOM 2494 O O . ILE A 1 314 ? 16.840 7.074 -15.052 1.00 95.88 314 ILE A O 1
ATOM 2498 N N . SER A 1 315 ? 17.564 8.640 -16.493 1.00 94.50 315 SER A N 1
ATOM 2499 C CA . SER A 1 315 ? 17.957 7.695 -17.541 1.00 94.50 315 SER A CA 1
ATOM 2500 C C . SER A 1 315 ? 19.410 7.888 -17.953 1.00 94.50 315 SER A C 1
ATOM 2502 O O . SER A 1 315 ? 19.889 9.020 -18.067 1.00 94.50 315 SER A O 1
ATOM 2504 N N . GLY A 1 316 ? 20.110 6.788 -18.213 1.00 94.25 316 GLY A N 1
ATOM 2505 C CA . GLY A 1 316 ? 21.486 6.815 -18.701 1.00 94.25 316 GLY A CA 1
ATOM 2506 C C . GLY A 1 316 ? 22.130 5.434 -18.772 1.00 94.25 316 GLY A C 1
ATOM 2507 O O . GLY A 1 316 ? 21.628 4.469 -18.206 1.00 94.25 316 GLY A O 1
ATOM 2508 N N . SER A 1 317 ? 23.273 5.357 -19.451 1.00 94.06 317 SER A N 1
ATOM 2509 C CA . SER A 1 317 ? 24.148 4.173 -19.473 1.00 94.06 317 SER A CA 1
ATOM 2510 C C . SER A 1 317 ? 25.054 4.084 -18.234 1.00 94.06 317 SER A C 1
ATOM 2512 O O . SER A 1 317 ? 25.673 3.060 -17.966 1.00 94.06 317 SER A O 1
ATOM 2514 N N . GLU A 1 318 ? 25.155 5.174 -17.468 1.00 94.00 318 GLU A N 1
ATOM 2515 C CA . GLU A 1 318 ? 25.901 5.282 -16.213 1.00 94.00 318 GLU A CA 1
ATOM 2516 C C . GLU A 1 318 ? 25.312 6.397 -15.334 1.00 94.00 318 GLU A C 1
ATOM 2518 O O . GLU A 1 318 ? 24.718 7.348 -15.849 1.00 94.00 318 GLU A O 1
ATOM 2523 N N . PHE A 1 319 ? 25.495 6.304 -14.010 1.00 96.44 319 PHE A N 1
ATOM 2524 C CA . PHE A 1 319 ? 24.779 7.149 -13.037 1.00 96.44 319 PHE A CA 1
ATOM 2525 C C . PHE A 1 319 ? 25.681 7.905 -12.044 1.00 96.44 319 PHE A C 1
ATOM 2527 O O . PHE A 1 319 ? 25.184 8.573 -11.140 1.00 96.44 319 PHE A O 1
ATOM 2534 N N . TYR A 1 320 ? 27.011 7.904 -12.220 1.00 93.94 320 TYR A N 1
ATOM 2535 C CA . TYR A 1 320 ? 27.937 8.588 -11.294 1.00 93.94 320 TYR A CA 1
ATOM 2536 C C . TYR A 1 320 ? 27.709 10.107 -11.176 1.00 93.94 320 TYR A C 1
ATOM 2538 O O . TYR A 1 320 ? 28.205 10.747 -10.248 1.00 93.94 320 TYR A O 1
ATOM 2546 N N . TRP A 1 321 ? 27.021 10.703 -12.152 1.00 93.94 321 TRP A N 1
ATOM 2547 C CA . TRP A 1 321 ? 26.704 12.129 -12.204 1.00 93.94 321 TRP A CA 1
ATOM 2548 C C . TRP A 1 321 ? 25.527 12.507 -11.297 1.00 93.94 321 TRP A C 1
ATOM 2550 O O . TRP A 1 321 ? 25.394 13.680 -10.942 1.00 93.94 321 TRP A O 1
ATOM 2560 N N . TYR A 1 322 ? 24.684 11.544 -10.919 1.00 95.44 322 TYR A N 1
ATOM 2561 C CA . TYR A 1 322 ? 23.507 11.779 -10.096 1.00 95.44 322 TYR A CA 1
ATOM 2562 C C . TYR A 1 322 ? 23.888 11.758 -8.616 1.00 95.44 322 TYR A C 1
ATOM 2564 O O . TYR A 1 322 ? 23.946 10.710 -7.997 1.00 95.44 322 TYR A O 1
ATOM 2572 N N . SER A 1 323 ? 24.146 12.907 -7.995 1.00 93.69 323 SER A N 1
ATOM 2573 C CA . SER A 1 323 ? 24.636 12.929 -6.606 1.00 93.69 323 SER A CA 1
ATOM 2574 C C . SER A 1 323 ? 23.680 12.319 -5.567 1.00 93.69 323 SER A C 1
ATOM 2576 O O . SER A 1 323 ? 24.148 11.944 -4.493 1.00 93.69 323 SER A O 1
ATOM 2578 N N . GLY A 1 324 ? 22.381 12.198 -5.874 1.00 95.81 324 GLY A N 1
ATOM 2579 C CA . GLY A 1 324 ? 21.360 11.684 -4.951 1.00 95.81 324 GLY A CA 1
ATOM 2580 C C . GLY A 1 324 ? 21.512 10.202 -4.583 1.00 95.81 324 GLY A C 1
ATOM 2581 O O . GLY A 1 324 ? 20.933 9.767 -3.590 1.00 95.81 324 GLY A O 1
ATOM 2582 N N . TYR A 1 325 ? 22.346 9.428 -5.296 1.00 96.69 325 TYR A N 1
ATOM 2583 C CA . TYR A 1 325 ? 22.652 8.048 -4.889 1.00 96.69 325 TYR A CA 1
ATOM 2584 C C . TYR A 1 325 ? 23.305 7.986 -3.498 1.00 96.69 325 TYR A C 1
ATOM 2586 O O . TYR A 1 325 ? 23.146 6.992 -2.791 1.00 96.69 325 TYR A O 1
ATOM 2594 N N . TRP A 1 326 ? 24.040 9.032 -3.089 1.00 97.62 326 TRP A N 1
ATOM 2595 C CA . TRP A 1 326 ? 24.661 9.078 -1.762 1.00 97.62 326 TRP A CA 1
ATOM 2596 C C . TRP A 1 326 ? 23.621 9.174 -0.653 1.00 97.62 326 TRP A C 1
ATOM 2598 O O . TRP A 1 326 ? 23.711 8.412 0.308 1.00 97.62 326 TRP A O 1
ATOM 2608 N N . ASP A 1 327 ? 22.650 10.075 -0.803 1.00 97.88 327 ASP A N 1
ATOM 2609 C CA . ASP A 1 327 ? 21.585 10.279 0.180 1.00 97.88 327 ASP A CA 1
ATOM 2610 C C . ASP A 1 327 ? 20.708 9.022 0.280 1.00 97.88 327 ASP A C 1
ATOM 2612 O O . ASP A 1 327 ? 20.427 8.553 1.381 1.00 97.88 327 ASP A O 1
ATOM 2616 N N . MET A 1 328 ? 20.399 8.393 -0.863 1.00 98.06 328 MET A N 1
ATOM 2617 C CA . MET A 1 328 ? 19.706 7.100 -0.916 1.00 98.06 328 MET A CA 1
ATOM 2618 C C . MET A 1 328 ? 20.453 6.012 -0.139 1.00 98.06 328 MET A C 1
ATOM 2620 O O . MET A 1 328 ? 19.880 5.371 0.736 1.00 98.06 328 MET A O 1
ATOM 2624 N N . ALA A 1 329 ? 21.750 5.827 -0.406 1.00 98.56 329 ALA A N 1
ATOM 2625 C CA . ALA A 1 329 ? 22.544 4.808 0.274 1.00 98.56 329 ALA A CA 1
ATOM 2626 C C . ALA A 1 329 ? 22.718 5.095 1.777 1.00 98.56 329 ALA A C 1
ATOM 2628 O O . ALA A 1 329 ? 22.832 4.167 2.574 1.00 98.56 329 ALA A O 1
ATOM 2629 N N . MET A 1 330 ? 22.780 6.368 2.183 1.00 98.50 330 MET A N 1
ATOM 2630 C CA . MET A 1 330 ? 22.816 6.744 3.600 1.00 98.50 330 MET A CA 1
ATOM 2631 C C . MET A 1 330 ? 21.505 6.402 4.310 1.00 98.50 330 MET A C 1
ATOM 2633 O O . MET A 1 330 ? 21.554 5.822 5.391 1.00 98.50 330 MET A O 1
ATOM 2637 N N . MET A 1 331 ? 20.361 6.704 3.691 1.00 98.44 331 MET A N 1
ATOM 2638 C CA . MET A 1 331 ? 19.057 6.315 4.231 1.00 98.44 331 MET A CA 1
ATOM 2639 C C . MET A 1 331 ? 18.892 4.793 4.276 1.00 98.44 331 MET A C 1
ATOM 2641 O O . MET A 1 331 ? 18.418 4.264 5.272 1.00 98.44 331 MET A O 1
ATOM 2645 N N . MET A 1 332 ? 19.340 4.063 3.251 1.00 98.56 332 MET A N 1
ATOM 2646 C CA . MET A 1 332 ? 19.333 2.595 3.265 1.00 98.56 332 MET A CA 1
ATOM 2647 C C . MET A 1 332 ? 20.148 2.018 4.435 1.00 98.56 332 MET A C 1
ATOM 2649 O O . MET A 1 332 ? 19.660 1.122 5.115 1.00 98.56 332 MET A O 1
ATOM 2653 N N . ASP A 1 333 ? 21.344 2.549 4.726 1.00 98.38 333 ASP A N 1
ATOM 2654 C CA . ASP A 1 333 ? 22.122 2.128 5.905 1.00 98.38 333 ASP A CA 1
ATOM 2655 C C . ASP A 1 333 ? 21.366 2.389 7.220 1.00 98.38 333 ASP A C 1
ATOM 2657 O O . ASP A 1 333 ? 21.430 1.564 8.129 1.00 98.38 333 ASP A O 1
ATOM 2661 N N . GLU A 1 334 ? 20.671 3.527 7.340 1.00 98.00 334 GLU A N 1
ATOM 2662 C CA . GLU A 1 334 ? 19.849 3.846 8.518 1.00 98.00 334 GLU A CA 1
ATOM 2663 C C . GLU A 1 334 ? 18.694 2.855 8.687 1.00 98.00 334 GLU A C 1
ATOM 2665 O O . GLU A 1 334 ? 18.355 2.489 9.805 1.00 98.00 334 GLU A O 1
ATOM 2670 N N . LEU A 1 335 ? 18.145 2.360 7.579 1.00 98.06 335 LEU A N 1
ATOM 2671 C CA . LEU A 1 335 ? 17.078 1.363 7.552 1.00 98.06 335 LEU A CA 1
ATOM 2672 C C . LEU A 1 335 ? 17.579 -0.090 7.654 1.00 98.06 335 LEU A C 1
ATOM 2674 O O . LEU A 1 335 ? 16.803 -1.018 7.421 1.00 98.06 335 LEU A O 1
ATOM 2678 N N . ASP A 1 336 ? 18.855 -0.297 7.994 1.00 97.19 336 ASP A N 1
ATOM 2679 C CA . ASP A 1 336 ? 19.524 -1.604 8.041 1.00 97.19 336 ASP A CA 1
ATOM 2680 C C . ASP A 1 336 ? 19.518 -2.362 6.687 1.00 97.19 336 ASP A C 1
ATOM 2682 O O . ASP A 1 336 ? 19.661 -3.584 6.654 1.00 97.19 336 ASP A O 1
ATOM 2686 N N . MET A 1 337 ? 19.398 -1.648 5.560 1.00 97.50 337 MET A N 1
ATOM 2687 C CA . MET A 1 337 ? 19.458 -2.180 4.186 1.00 97.50 337 MET A CA 1
ATOM 2688 C C . MET A 1 337 ? 20.873 -2.056 3.604 1.00 97.50 337 MET A C 1
ATOM 2690 O O . MET A 1 337 ? 21.140 -1.331 2.640 1.00 97.50 337 MET A O 1
ATOM 2694 N N . THR A 1 338 ? 21.828 -2.693 4.280 1.00 97.75 338 THR A N 1
ATOM 2695 C CA . THR A 1 338 ? 23.258 -2.440 4.053 1.00 97.75 338 THR A CA 1
ATOM 2696 C C . THR A 1 338 ? 23.819 -3.073 2.778 1.00 97.75 338 THR A C 1
ATOM 2698 O O . THR A 1 338 ? 24.804 -2.556 2.235 1.00 97.75 338 THR A O 1
ATOM 2701 N N . GLU A 1 339 ? 23.239 -4.173 2.286 1.00 98.25 339 GLU A N 1
ATOM 2702 C CA . GLU A 1 339 ? 23.683 -4.816 1.045 1.00 98.25 339 GLU A CA 1
ATOM 2703 C C . GLU A 1 339 ? 23.255 -3.991 -0.173 1.00 98.25 339 GLU A C 1
ATOM 2705 O O . GLU A 1 339 ? 24.098 -3.672 -1.023 1.00 98.25 339 GLU A O 1
ATOM 2710 N N . ASP A 1 340 ? 21.994 -3.554 -0.195 1.00 97.75 340 ASP A N 1
ATOM 2711 C CA . ASP A 1 340 ? 21.460 -2.628 -1.194 1.00 97.75 340 ASP A CA 1
ATOM 2712 C C . ASP A 1 340 ? 22.237 -1.298 -1.157 1.00 97.75 340 ASP A C 1
ATOM 2714 O O . ASP A 1 340 ? 22.752 -0.846 -2.183 1.00 97.75 340 ASP A O 1
ATOM 2718 N N . ALA A 1 341 ? 22.472 -0.719 0.028 1.00 98.44 341 ALA A N 1
ATOM 2719 C CA . ALA A 1 341 ? 23.261 0.510 0.171 1.00 98.44 341 ALA A CA 1
ATOM 2720 C C . ALA A 1 341 ? 24.695 0.378 -0.376 1.00 98.44 341 ALA A C 1
ATOM 2722 O O . ALA A 1 341 ? 25.242 1.300 -0.997 1.00 98.44 341 ALA A O 1
ATOM 2723 N N . ALA A 1 342 ? 25.353 -0.761 -0.130 1.00 98.38 342 ALA A N 1
ATOM 2724 C CA . ALA A 1 342 ? 26.690 -1.035 -0.653 1.00 98.38 342 ALA A CA 1
ATOM 2725 C C . ALA A 1 342 ? 26.695 -1.155 -2.183 1.00 98.38 342 ALA A C 1
ATOM 2727 O O . ALA A 1 342 ? 27.689 -0.787 -2.821 1.00 98.38 342 ALA A O 1
ATOM 2728 N N . GLN A 1 343 ? 25.605 -1.650 -2.765 1.00 97.50 343 GLN A N 1
ATOM 2729 C CA . GLN A 1 343 ? 25.437 -1.754 -4.205 1.00 97.50 343 GLN A CA 1
ATOM 2730 C C . GLN A 1 343 ? 25.204 -0.391 -4.853 1.00 97.50 343 GLN A C 1
ATOM 2732 O O . GLN A 1 343 ? 25.966 -0.046 -5.756 1.00 97.50 343 GLN A O 1
ATOM 2737 N N . VAL A 1 344 ? 24.293 0.427 -4.313 1.00 98.19 344 VAL A N 1
ATOM 2738 C CA . VAL A 1 344 ? 24.052 1.805 -4.783 1.00 98.19 344 VAL A CA 1
ATOM 2739 C C . VAL A 1 344 ? 25.351 2.617 -4.817 1.00 98.19 344 VAL A C 1
ATOM 2741 O O . VAL A 1 344 ? 25.627 3.351 -5.761 1.00 98.19 344 VAL A O 1
ATOM 2744 N N . ARG A 1 345 ? 26.223 2.465 -3.812 1.00 98.06 345 ARG A N 1
ATOM 2745 C CA . ARG A 1 345 ? 27.536 3.146 -3.789 1.00 98.06 345 ARG A CA 1
ATOM 2746 C C . ARG A 1 345 ? 28.517 2.637 -4.841 1.00 98.06 345 ARG A C 1
ATOM 2748 O O . ARG A 1 345 ? 29.477 3.336 -5.163 1.00 98.06 345 ARG A O 1
ATOM 2755 N N . ARG A 1 346 ? 28.347 1.401 -5.308 1.00 97.31 346 ARG A N 1
ATOM 2756 C CA . ARG A 1 346 ? 29.240 0.741 -6.265 1.00 97.31 346 ARG A CA 1
ATOM 2757 C C . ARG A 1 346 ? 28.897 1.138 -7.696 1.00 97.31 346 ARG A C 1
ATOM 2759 O O . ARG A 1 346 ? 29.808 1.461 -8.458 1.00 97.31 346 ARG A O 1
ATOM 2766 N N . ASP A 1 347 ? 27.621 1.073 -8.058 1.00 96.56 347 ASP A N 1
ATOM 2767 C CA . ASP A 1 347 ? 27.133 1.325 -9.420 1.00 96.56 347 ASP A CA 1
ATOM 2768 C C . ASP A 1 347 ? 26.553 2.735 -9.611 1.00 96.56 347 ASP A C 1
ATOM 2770 O O . ASP A 1 347 ? 26.436 3.184 -10.750 1.00 96.56 347 ASP A O 1
ATOM 2774 N N . HIS A 1 348 ? 26.337 3.478 -8.519 1.00 97.75 348 HIS A N 1
ATOM 2775 C CA . HIS A 1 348 ? 25.749 4.821 -8.495 1.00 97.75 348 HIS A CA 1
ATOM 2776 C C . HIS A 1 348 ? 24.265 4.833 -8.903 1.00 97.75 348 HIS A C 1
ATOM 2778 O O . HIS A 1 348 ? 23.718 5.898 -9.187 1.00 97.75 348 HIS A O 1
ATOM 2784 N N . MET A 1 349 ? 23.611 3.668 -8.930 1.00 97.62 349 MET A N 1
ATOM 2785 C CA . MET A 1 349 ? 22.203 3.503 -9.284 1.00 97.62 349 MET A CA 1
ATOM 2786 C C . MET A 1 349 ? 21.353 3.556 -8.010 1.00 97.62 349 MET A C 1
ATOM 2788 O O . MET A 1 349 ? 21.450 2.646 -7.192 1.00 97.62 349 MET A O 1
ATOM 2792 N N . PRO A 1 350 ? 20.517 4.585 -7.797 1.00 97.31 350 PRO A N 1
ATOM 2793 C CA . PRO A 1 350 ? 19.727 4.737 -6.575 1.00 97.31 350 PRO A CA 1
ATOM 2794 C C . PRO A 1 350 ? 18.498 3.814 -6.588 1.00 97.31 350 PRO A C 1
ATOM 2796 O O . PRO A 1 350 ? 17.377 4.300 -6.682 1.00 97.31 350 PRO A O 1
ATOM 2799 N N . ARG A 1 351 ? 18.684 2.493 -6.525 1.00 97.06 351 ARG A N 1
ATOM 2800 C CA . ARG A 1 351 ? 17.599 1.498 -6.581 1.00 97.06 351 ARG A CA 1
ATOM 2801 C C . ARG A 1 351 ? 17.759 0.408 -5.526 1.00 97.06 351 ARG A C 1
ATOM 2803 O O . ARG A 1 351 ? 18.871 0.151 -5.072 1.00 97.06 351 ARG A O 1
ATOM 2810 N N . PHE A 1 352 ? 16.662 -0.255 -5.189 1.00 97.62 352 PHE A N 1
ATOM 2811 C CA . PHE A 1 352 ? 16.666 -1.469 -4.377 1.00 97.62 352 PHE A CA 1
ATOM 2812 C C . PHE A 1 352 ? 16.831 -2.694 -5.285 1.00 97.62 352 PHE A C 1
ATOM 2814 O O . PHE A 1 352 ? 16.175 -2.770 -6.322 1.00 97.62 352 PHE A O 1
ATOM 2821 N N . GLN A 1 353 ? 17.690 -3.649 -4.912 1.00 92.00 353 GLN A N 1
ATOM 2822 C CA . GLN A 1 353 ? 17.798 -4.951 -5.592 1.00 92.00 353 GLN A CA 1
ATOM 2823 C C . GLN A 1 353 ? 17.101 -6.078 -4.817 1.00 92.00 353 GLN A C 1
ATOM 2825 O O . GLN A 1 353 ? 17.173 -7.242 -5.216 1.00 92.00 353 GLN A O 1
ATOM 2830 N N . SER A 1 354 ? 16.443 -5.736 -3.704 1.00 89.81 354 SER A N 1
ATOM 2831 C CA . SER A 1 354 ? 15.794 -6.688 -2.797 1.00 89.81 354 SER A CA 1
ATOM 2832 C C . SER A 1 354 ? 16.777 -7.723 -2.233 1.00 89.81 354 SER A C 1
ATOM 2834 O O . SER A 1 354 ? 16.438 -8.900 -2.093 1.00 89.81 354 SER A O 1
ATOM 2836 N N . TRP A 1 355 ? 18.014 -7.301 -1.948 1.00 91.12 355 TRP A N 1
ATOM 2837 C CA . TRP A 1 355 ? 19.016 -8.150 -1.292 1.00 91.12 355 TRP A CA 1
ATOM 2838 C C . TRP A 1 355 ? 18.843 -8.160 0.227 1.00 91.12 355 TRP A C 1
ATOM 2840 O O . TRP A 1 355 ? 19.046 -9.196 0.861 1.00 91.12 355 TRP A O 1
ATOM 2850 N N . ASP A 1 356 ? 18.407 -7.035 0.794 1.00 94.44 356 ASP A N 1
ATOM 2851 C CA . ASP A 1 356 ? 18.029 -6.931 2.198 1.00 94.44 356 ASP A CA 1
ATOM 2852 C C . ASP A 1 356 ? 16.533 -7.246 2.408 1.00 94.44 356 ASP A C 1
ATOM 2854 O O . ASP A 1 356 ? 15.691 -7.052 1.529 1.00 94.44 356 ASP A O 1
ATOM 2858 N N . GLU A 1 357 ? 16.186 -7.740 3.600 1.00 91.62 357 GLU A N 1
ATOM 2859 C CA . GLU A 1 357 ? 14.814 -8.130 3.944 1.00 91.62 357 GLU A CA 1
ATOM 2860 C C . GLU A 1 357 ? 13.920 -6.901 4.203 1.00 91.62 357 GLU A C 1
ATOM 2862 O O . GLU A 1 357 ? 14.192 -6.070 5.083 1.00 91.62 357 GLU A O 1
ATOM 2867 N N . ALA A 1 358 ? 12.822 -6.808 3.450 1.00 94.19 358 ALA A N 1
ATOM 2868 C CA . ALA A 1 358 ? 11.711 -5.902 3.727 1.00 94.19 358 ALA A CA 1
ATOM 2869 C C . ALA A 1 358 ? 10.837 -6.447 4.867 1.00 94.19 358 ALA A C 1
ATOM 2871 O O . ALA A 1 358 ? 10.702 -7.660 5.010 1.00 94.19 358 ALA A O 1
ATOM 2872 N N . ASP A 1 359 ? 10.196 -5.567 5.644 1.00 95.69 359 ASP A N 1
ATOM 2873 C CA . ASP A 1 359 ? 9.234 -6.027 6.658 1.00 95.69 359 ASP A CA 1
ATOM 2874 C C . ASP A 1 359 ? 7.936 -6.519 6.010 1.00 95.69 359 ASP A C 1
ATOM 2876 O O . ASP A 1 359 ? 7.327 -7.480 6.476 1.00 95.69 359 ASP A O 1
ATOM 2880 N N . GLU A 1 360 ? 7.517 -5.865 4.925 1.00 94.94 360 GLU A N 1
ATOM 2881 C CA . GLU A 1 360 ? 6.351 -6.267 4.145 1.00 94.94 360 GLU A CA 1
ATOM 2882 C C . GLU A 1 360 ? 6.504 -5.788 2.699 1.00 94.94 360 GLU A C 1
ATOM 2884 O O . GLU A 1 360 ? 6.578 -4.588 2.440 1.00 94.94 360 GLU A O 1
ATOM 2889 N N . MET A 1 361 ? 6.563 -6.715 1.744 1.00 96.00 361 MET A N 1
ATOM 2890 C CA . MET A 1 361 ? 6.412 -6.367 0.329 1.00 96.00 361 MET A CA 1
ATOM 2891 C C . MET A 1 361 ? 4.968 -5.932 0.077 1.00 96.00 361 MET A C 1
ATOM 2893 O O . MET A 1 361 ? 4.061 -6.487 0.688 1.00 96.00 361 MET A O 1
ATOM 2897 N N . LEU A 1 362 ? 4.754 -4.957 -0.809 1.00 97.00 362 LEU A N 1
ATOM 2898 C CA . LEU A 1 362 ? 3.412 -4.533 -1.222 1.00 97.00 362 LEU A CA 1
ATOM 2899 C C . LEU A 1 362 ? 3.183 -4.788 -2.718 1.00 97.00 362 LEU A C 1
ATOM 2901 O O . LEU A 1 362 ? 2.144 -5.314 -3.117 1.00 97.00 362 LEU A O 1
ATOM 2905 N N . VAL A 1 363 ? 4.156 -4.441 -3.562 1.00 97.62 363 VAL A N 1
ATOM 2906 C CA . VAL A 1 363 ? 4.110 -4.689 -5.010 1.00 97.62 363 VAL A CA 1
ATOM 2907 C C . VAL A 1 363 ? 5.473 -5.164 -5.480 1.00 97.62 363 VAL A C 1
ATOM 2909 O O . VAL A 1 363 ? 6.500 -4.629 -5.056 1.00 97.62 363 VAL A O 1
ATOM 2912 N N . ARG A 1 364 ? 5.476 -6.145 -6.383 1.00 97.12 364 ARG A N 1
ATOM 2913 C CA . ARG A 1 364 ? 6.660 -6.596 -7.110 1.00 97.12 364 ARG A CA 1
ATOM 2914 C C . ARG A 1 364 ? 6.328 -6.717 -8.591 1.00 97.12 364 ARG A C 1
ATOM 2916 O O . ARG A 1 364 ? 5.331 -7.343 -8.936 1.00 97.12 364 ARG A O 1
ATOM 2923 N N . ILE A 1 365 ? 7.150 -6.127 -9.449 1.00 97.69 365 ILE A N 1
ATOM 2924 C CA . ILE A 1 365 ? 7.012 -6.237 -10.902 1.00 97.69 365 ILE A CA 1
ATOM 2925 C C . ILE A 1 365 ? 8.370 -6.634 -11.460 1.00 97.69 365 ILE A C 1
ATOM 2927 O O . ILE A 1 365 ? 9.377 -6.008 -11.141 1.00 97.69 365 ILE A O 1
ATOM 2931 N N . THR A 1 366 ? 8.410 -7.698 -12.251 1.00 97.69 366 THR A N 1
ATOM 2932 C CA . THR A 1 366 ? 9.634 -8.129 -12.932 1.00 97.69 366 THR A CA 1
ATOM 2933 C C . THR A 1 366 ? 9.341 -8.398 -14.392 1.00 97.69 366 THR A C 1
ATOM 2935 O O . THR A 1 366 ? 8.361 -9.079 -14.684 1.00 97.69 366 THR A O 1
ATOM 2938 N N . GLY A 1 367 ? 10.192 -7.920 -15.288 1.00 97.12 367 GLY A N 1
ATOM 2939 C CA . GLY A 1 367 ? 10.061 -8.104 -16.728 1.00 97.12 367 GLY A CA 1
ATOM 2940 C C . GLY A 1 367 ? 11.315 -8.710 -17.332 1.00 97.12 367 GLY A C 1
ATOM 2941 O O . GLY A 1 367 ? 12.424 -8.391 -16.910 1.00 97.12 367 GLY A O 1
ATOM 2942 N N . GLU A 1 368 ? 11.147 -9.579 -18.325 1.00 97.25 368 GLU A N 1
ATOM 2943 C CA . GLU A 1 368 ? 12.261 -10.106 -19.114 1.00 97.25 368 GLU A CA 1
ATOM 2944 C C . GLU A 1 368 ? 11.875 -10.334 -20.580 1.00 97.25 368 GLU A C 1
ATOM 2946 O O . GLU A 1 368 ? 10.784 -10.820 -20.902 1.00 97.25 368 GLU A O 1
ATOM 2951 N N . ASN A 1 369 ? 12.798 -10.022 -21.491 1.00 97.12 369 ASN A N 1
ATOM 2952 C CA . ASN A 1 369 ? 12.630 -10.306 -22.908 1.00 97.12 369 ASN A CA 1
ATOM 2953 C C . ASN A 1 369 ? 12.579 -11.816 -23.181 1.00 97.12 369 ASN A C 1
ATOM 2955 O O . ASN A 1 369 ? 13.445 -12.596 -22.768 1.00 97.12 369 ASN A O 1
ATOM 2959 N N . LYS A 1 370 ? 11.609 -12.214 -24.002 1.00 96.69 370 LYS A N 1
ATOM 2960 C CA . LYS A 1 370 ? 11.504 -13.532 -24.611 1.00 96.69 370 LYS A CA 1
ATOM 2961 C C . LYS A 1 370 ? 11.566 -13.433 -26.125 1.00 96.69 370 LYS A C 1
ATOM 2963 O O . LYS A 1 370 ? 10.819 -12.718 -26.781 1.00 96.69 370 LYS A O 1
ATOM 2968 N N . GLY A 1 371 ? 12.403 -14.283 -26.712 1.00 94.44 371 GLY A N 1
ATOM 2969 C CA . GLY A 1 371 ? 12.387 -14.518 -28.152 1.00 94.44 371 GLY A CA 1
ATOM 2970 C C . GLY A 1 371 ? 13.239 -13.562 -28.984 1.00 94.44 371 GLY A C 1
ATOM 2971 O O . GLY A 1 371 ? 13.153 -13.652 -30.214 1.00 94.44 371 GLY A O 1
ATOM 2972 N N . TYR A 1 372 ? 14.094 -12.739 -28.364 1.00 95.94 372 TYR A N 1
ATOM 2973 C CA . TYR A 1 372 ? 15.115 -11.977 -29.082 1.00 95.94 372 TYR A CA 1
ATOM 2974 C C . TYR A 1 372 ? 16.037 -12.890 -29.908 1.00 95.94 372 TYR A C 1
ATOM 2976 O O . TYR A 1 372 ? 16.558 -13.910 -29.446 1.00 95.94 372 TYR A O 1
ATOM 2984 N N . LYS A 1 373 ? 16.224 -12.530 -31.180 1.00 95.81 373 LYS A N 1
ATOM 2985 C CA . LYS A 1 373 ? 17.079 -13.214 -32.156 1.00 95.81 373 LYS A CA 1
ATOM 2986 C C . LYS A 1 373 ? 18.101 -12.233 -32.721 1.00 95.81 373 LYS A C 1
ATOM 2988 O O . LYS A 1 373 ? 17.983 -11.826 -33.875 1.00 95.81 373 LYS A O 1
ATOM 2993 N N . GLU A 1 374 ? 19.117 -11.935 -31.917 1.00 93.44 374 GLU A N 1
ATOM 2994 C CA . GLU A 1 374 ? 20.223 -11.001 -32.192 1.00 93.44 374 GLU A CA 1
ATOM 2995 C C . GLU A 1 374 ? 20.709 -11.028 -33.647 1.00 93.44 374 GLU A C 1
ATOM 2997 O O . GLU A 1 374 ? 20.484 -10.070 -34.378 1.00 93.44 374 GLU A O 1
ATOM 3002 N N . LEU A 1 375 ? 21.248 -12.158 -34.124 1.00 94.62 375 LEU A N 1
ATOM 3003 C CA . LEU A 1 375 ? 21.787 -12.257 -35.490 1.00 94.62 375 LEU A CA 1
ATOM 3004 C C . LEU A 1 375 ? 20.770 -11.884 -36.581 1.00 94.62 375 LEU A C 1
ATOM 3006 O O . LEU A 1 375 ? 21.130 -11.276 -37.583 1.00 94.62 375 LEU A O 1
ATOM 3010 N N . LEU A 1 376 ? 19.495 -12.253 -36.414 1.00 95.50 376 LEU A N 1
ATOM 3011 C CA . LEU A 1 376 ? 18.466 -11.932 -37.407 1.00 95.50 376 LEU A CA 1
ATOM 3012 C C . LEU A 1 376 ? 18.065 -10.460 -37.338 1.00 95.50 376 LEU A C 1
ATOM 3014 O O . LEU A 1 376 ? 17.798 -9.858 -38.379 1.00 95.50 376 LEU A O 1
ATOM 3018 N N . TYR A 1 377 ? 18.016 -9.882 -36.139 1.00 92.56 377 TYR A N 1
ATOM 3019 C CA . TYR A 1 377 ? 17.740 -8.462 -35.970 1.00 92.56 377 TYR A CA 1
ATOM 3020 C C . TYR A 1 377 ? 18.888 -7.605 -36.517 1.00 92.56 377 TYR A C 1
ATOM 3022 O O . TYR A 1 377 ? 18.632 -6.719 -37.326 1.00 92.56 377 TYR A O 1
ATOM 3030 N N . GLU A 1 378 ? 20.146 -7.928 -36.208 1.00 89.88 378 GLU A N 1
ATOM 3031 C CA . GLU A 1 378 ? 21.320 -7.222 -36.742 1.00 89.88 378 GLU A CA 1
ATOM 3032 C C . GLU A 1 378 ? 21.398 -7.272 -38.279 1.00 89.88 378 GLU A C 1
ATOM 3034 O O . GLU A 1 378 ? 21.789 -6.296 -38.922 1.00 89.88 378 GLU A O 1
ATOM 3039 N N . GLU A 1 379 ? 21.009 -8.398 -38.893 1.00 93.69 379 GLU A N 1
ATOM 3040 C CA . GLU A 1 379 ? 21.024 -8.563 -40.352 1.00 93.69 379 GLU A CA 1
ATOM 3041 C C . GLU A 1 379 ? 19.877 -7.835 -41.068 1.00 93.69 379 GLU A C 1
ATOM 3043 O O . GLU A 1 379 ? 20.041 -7.413 -42.217 1.00 93.69 379 GLU A O 1
ATOM 3048 N N . THR A 1 380 ? 18.701 -7.734 -40.440 1.00 92.50 380 THR A N 1
ATOM 3049 C CA . THR A 1 380 ? 17.462 -7.323 -41.131 1.00 92.50 380 THR A CA 1
ATOM 3050 C C . THR A 1 380 ? 16.840 -6.033 -40.610 1.00 92.50 380 THR A C 1
ATOM 3052 O O . THR A 1 380 ? 16.131 -5.367 -41.363 1.00 92.50 380 THR A O 1
ATOM 3055 N N . GLY A 1 381 ? 17.078 -5.686 -39.345 1.00 87.75 381 GLY A N 1
ATOM 3056 C CA . GLY A 1 381 ? 16.402 -4.609 -38.624 1.00 87.75 381 GLY A CA 1
ATOM 3057 C C . GLY A 1 381 ? 14.914 -4.861 -38.353 1.00 87.75 381 GLY A C 1
ATOM 3058 O O . GLY A 1 381 ? 14.212 -3.933 -37.975 1.00 87.75 381 GLY A O 1
ATOM 3059 N N . GLU A 1 382 ? 14.390 -6.073 -38.575 1.00 90.69 382 GLU A N 1
ATOM 3060 C CA . GLU A 1 382 ? 12.953 -6.337 -38.425 1.00 90.69 382 GLU A CA 1
ATOM 3061 C C . GLU A 1 382 ? 12.548 -6.547 -36.953 1.00 90.69 382 GLU A C 1
ATOM 3063 O O . GLU A 1 382 ? 12.994 -7.504 -36.317 1.00 90.69 382 GLU A O 1
ATOM 3068 N N . ILE A 1 383 ? 11.605 -5.734 -36.451 1.00 91.94 383 ILE A N 1
ATOM 3069 C CA . ILE A 1 383 ? 11.095 -5.774 -35.061 1.00 91.94 383 ILE A CA 1
ATOM 3070 C C . ILE A 1 383 ? 10.646 -7.159 -34.601 1.00 91.94 383 ILE A C 1
ATOM 3072 O O . ILE A 1 383 ? 10.834 -7.518 -33.448 1.00 91.94 383 ILE A O 1
ATOM 3076 N N . LYS A 1 384 ? 10.089 -7.988 -35.488 1.00 92.75 384 LYS A N 1
ATOM 3077 C CA . LYS A 1 384 ? 9.633 -9.344 -35.124 1.00 92.75 384 LYS A CA 1
ATOM 3078 C C . LYS A 1 384 ? 10.746 -10.236 -34.543 1.00 92.75 384 LYS A C 1
ATOM 3080 O O . LYS A 1 384 ? 10.459 -11.320 -34.041 1.00 92.75 384 LYS A O 1
ATOM 3085 N N . TYR A 1 385 ? 12.012 -9.850 -34.720 1.00 95.44 385 TYR A N 1
ATOM 3086 C CA . TYR A 1 385 ? 13.168 -10.538 -34.154 1.00 95.44 385 TYR A CA 1
ATOM 3087 C C . TYR A 1 385 ? 13.597 -9.990 -32.792 1.00 95.44 385 TYR A C 1
ATOM 3089 O O . TYR A 1 385 ? 14.464 -10.605 -32.183 1.00 95.44 385 TYR A O 1
ATOM 3097 N N . LEU A 1 386 ? 12.987 -8.909 -32.304 1.00 94.50 386 LEU A N 1
ATOM 3098 C CA . LEU A 1 386 ? 13.155 -8.397 -30.943 1.00 94.50 386 LEU A CA 1
ATOM 3099 C C . LEU A 1 386 ? 12.431 -9.260 -29.904 1.00 94.50 386 LEU A C 1
ATOM 3101 O O . LEU A 1 386 ? 12.857 -9.306 -28.760 1.00 94.50 386 LEU A O 1
ATOM 3105 N N . GLY A 1 387 ? 11.411 -10.018 -30.317 1.00 95.31 387 GLY A N 1
ATOM 3106 C CA . GLY A 1 387 ? 10.607 -10.823 -29.401 1.00 95.31 387 GLY A CA 1
ATOM 3107 C C . GLY A 1 387 ? 9.525 -9.983 -28.728 1.00 95.31 387 GLY A C 1
ATOM 3108 O O . GLY A 1 387 ? 8.942 -9.119 -29.383 1.00 95.31 387 GLY A O 1
ATOM 3109 N N . HIS A 1 388 ? 9.278 -10.252 -27.452 1.00 96.69 388 HIS A N 1
ATOM 3110 C CA . HIS A 1 388 ? 8.341 -9.545 -26.574 1.00 96.69 388 HIS A CA 1
ATOM 3111 C C . HIS A 1 388 ? 8.891 -9.549 -25.142 1.00 96.69 388 HIS A C 1
ATOM 3113 O O . HIS A 1 388 ? 9.796 -10.325 -24.842 1.00 96.69 388 HIS A O 1
ATOM 3119 N N . VAL A 1 389 ? 8.370 -8.705 -24.257 1.00 97.56 389 VAL A N 1
ATOM 3120 C CA . VAL A 1 389 ? 8.725 -8.712 -22.827 1.00 97.56 389 VAL A CA 1
ATOM 3121 C C . VAL A 1 389 ? 7.570 -9.313 -22.034 1.00 97.56 389 VAL A C 1
ATOM 3123 O O . VAL A 1 389 ? 6.427 -8.879 -22.173 1.00 97.56 389 VAL A O 1
ATOM 3126 N N . GLU A 1 390 ? 7.863 -10.329 -21.222 1.00 98.25 390 GLU A N 1
ATOM 3127 C CA . GLU A 1 390 ? 6.913 -10.910 -20.268 1.00 98.25 390 GLU A CA 1
ATOM 3128 C C . GLU A 1 390 ? 7.119 -10.237 -18.912 1.00 98.25 390 GLU A C 1
ATOM 3130 O O . GLU A 1 390 ? 8.196 -10.336 -18.328 1.00 98.25 390 GLU A O 1
ATOM 3135 N N . VAL A 1 391 ? 6.089 -9.545 -18.427 1.00 98.00 391 VAL A N 1
ATOM 3136 C CA . VAL A 1 391 ? 6.070 -8.842 -17.144 1.00 98.00 391 VAL A CA 1
ATOM 3137 C C . VAL A 1 391 ? 5.196 -9.605 -16.158 1.00 98.00 391 VAL A C 1
ATOM 3139 O O . VAL A 1 391 ? 4.003 -9.783 -16.384 1.00 98.00 391 VAL A O 1
ATOM 3142 N N . LEU A 1 392 ? 5.770 -10.015 -15.035 1.00 97.88 392 LEU A N 1
ATOM 3143 C CA . LEU A 1 392 ? 5.061 -10.595 -13.903 1.00 97.88 392 LEU A CA 1
ATOM 3144 C C . LEU A 1 392 ? 4.773 -9.504 -12.868 1.00 97.88 392 LEU A C 1
ATOM 3146 O O . LEU A 1 392 ? 5.700 -8.950 -12.281 1.00 97.88 392 LEU A O 1
ATOM 3150 N N . VAL A 1 393 ? 3.494 -9.232 -12.615 1.00 98.12 393 VAL A N 1
ATOM 3151 C CA . VAL A 1 393 ? 3.026 -8.384 -11.509 1.00 98.12 393 VAL A CA 1
ATOM 3152 C C . VAL A 1 393 ? 2.621 -9.291 -10.357 1.00 98.12 393 VAL A C 1
ATOM 3154 O O . VAL A 1 393 ? 1.805 -10.180 -10.569 1.00 98.12 393 VAL A O 1
ATOM 3157 N N . GLN A 1 394 ? 3.140 -9.047 -9.154 1.00 96.88 394 GLN A N 1
ATOM 3158 C CA . GLN A 1 394 ? 2.796 -9.761 -7.922 1.00 96.88 394 GLN A CA 1
ATOM 3159 C C . GLN A 1 394 ? 2.366 -8.767 -6.842 1.00 96.88 394 GLN A C 1
ATOM 3161 O O . GLN A 1 394 ? 3.029 -7.746 -6.619 1.00 96.88 394 GLN A O 1
ATOM 3166 N N . LEU A 1 395 ? 1.264 -9.070 -6.161 1.00 94.25 395 LEU A N 1
ATOM 3167 C CA . LEU A 1 395 ? 0.609 -8.169 -5.216 1.00 94.25 395 LEU A CA 1
ATOM 3168 C C . LEU A 1 395 ? 0.533 -8.867 -3.858 1.00 94.25 395 LEU A C 1
ATOM 3170 O O . LEU A 1 395 ? -0.031 -9.949 -3.720 1.00 94.25 395 LEU A O 1
ATOM 3174 N N . SER A 1 396 ? 1.151 -8.275 -2.839 1.00 81.56 396 SER A N 1
ATOM 3175 C CA . SER A 1 396 ? 1.205 -8.878 -1.500 1.00 81.56 396 SER A CA 1
ATOM 3176 C C . SER A 1 396 ? 0.077 -8.319 -0.645 1.00 81.56 396 SER A C 1
ATOM 3178 O O . SER A 1 396 ? 0.241 -7.294 0.002 1.00 81.56 396 SER A O 1
ATOM 3180 N N . GLY A 1 397 ? -1.081 -8.972 -0.666 1.00 59.12 397 GLY A N 1
ATOM 3181 C CA . GLY A 1 397 ? -2.206 -8.604 0.193 1.00 59.12 397 GLY A CA 1
ATOM 3182 C C . GLY A 1 397 ? -3.555 -8.749 -0.498 1.00 59.12 397 GLY A C 1
ATOM 3183 O O . GLY A 1 397 ? -3.796 -8.128 -1.529 1.00 59.12 397 GLY A O 1
ATOM 3184 N N . PHE A 1 398 ? -4.419 -9.565 0.105 1.00 45.56 398 PHE A N 1
ATOM 3185 C CA . PHE A 1 398 ? -5.866 -9.367 0.147 1.00 45.56 398 PHE A CA 1
ATOM 3186 C C . PHE A 1 398 ? -6.324 -9.652 1.567 1.00 45.56 398 PHE A C 1
ATOM 3188 O O . PHE A 1 398 ? -5.900 -10.714 2.086 1.00 45.56 398 PHE A O 1
#